Protein AF-A0A7Y5NDW4-F1 (afdb_monomer)

Mean predicted aligned error: 14.0 Å

Nearest PDB structures (foldseek):
  3k7x-assembly1_A  TM=6.468E-01  e=1.038E-03  Listeria innocua
  3osv-assembly2_C-2  TM=5.845E-01  e=1.353E-03  Pseudomonas aeruginosa
  7eha-assembly1_B  TM=4.494E-01  e=6.786E-04  Salmonella enterica subsp. enterica serovar Typhimurium str. LT2
  7eha-assembly1_C  TM=4.283E-01  e=1.505E-03  Salmonella enterica subsp. enterica serovar Typhimurium str. LT2
  1fp3-assembly1_A  TM=4.666E-01  e=2.427E-03  Sus scrofa

Sequence (437 aa):
MLLHFLRTGKTKLLDFGEVMARHQYDIDHYWGERTDDRNEHLWANGLARYEKGYHGILTRSPHAEQQPKATHTWLAGLLLHYLMSGDRQALEAATETVQGYEARFARFGLPQTYELRFQGWSLLNCLLYYNVTGERRYLDLALRLGKEDLLAMERARGSRGYWGEPDAPEQQSMVMFSYIIEPLIMLHHFSRDAEILQLLERMAKWLQTQCLLGGTMVGNTYWPLETPYDWKKGVGGPGEVIRDLFYANLYGYLYLQKRRVSDLTLARKLFRDSMFWYQCGQNARVDPASRSAISMLPRQFPGTHTKIHGWTGRAHQVYLRAEWQTQTTAINATDSSTEVHDFHLAQSYPNPFNLRYTTKPLAIPFGLARTAHVNISIYNVLGQCVAVLVDSVHAPGYYQAKWDGRENSGKIAASGTYWVRMRANEGSALRKLQVVR

Solvent-accessible surface area (backbone atoms only — not comparable to full-atom values): 23880 Å² total; per-residue (Å²): 86,49,73,55,18,78,73,65,71,46,57,71,32,39,57,55,33,52,55,53,38,50,55,48,31,57,52,41,44,66,44,42,74,42,52,50,101,82,70,43,73,50,56,44,27,35,30,36,62,70,75,80,94,65,87,84,82,96,74,90,87,91,81,85,73,62,70,49,29,59,64,67,51,78,41,69,62,29,51,51,46,21,77,74,70,67,44,59,63,30,45,49,39,48,48,39,29,52,48,17,52,53,43,41,36,73,73,71,45,73,84,83,58,66,60,36,37,40,58,13,35,48,30,34,43,25,45,54,49,23,74,73,70,63,48,58,69,33,46,54,51,29,48,43,49,49,48,74,33,55,47,43,49,22,47,76,52,68,63,57,38,56,67,23,36,88,94,39,69,58,28,34,53,44,68,39,58,43,47,34,44,62,30,49,52,51,48,29,71,76,67,65,42,65,68,54,49,52,46,53,52,33,28,52,53,34,43,59,74,76,44,56,41,72,65,43,77,56,86,87,28,27,27,57,41,18,30,39,69,63,41,43,75,93,60,85,69,78,18,37,36,34,80,65,59,34,60,20,23,53,28,10,44,47,20,72,76,68,67,43,64,68,33,40,54,49,15,51,50,46,47,48,31,38,64,30,41,55,76,48,57,61,78,43,72,38,56,77,84,60,64,48,77,92,70,92,53,68,91,79,40,76,97,43,50,72,60,56,53,53,42,64,76,62,36,40,57,51,23,53,51,38,54,51,51,53,55,55,50,46,61,73,70,60,83,83,64,97,67,88,42,54,74,45,69,50,76,48,46,62,66,66,32,45,66,80,79,49,95,62,56,39,35,33,41,34,34,23,55,51,70,33,54,34,37,33,35,33,24,42,87,84,68,48,78,38,31,79,61,42,82,48,77,42,63,56,42,79,49,70,44,61,43,82,54,52,28,78,86,70,47,71,52,69,58,44,63,31,34,41,34,40,38,39,86,92,48,75,44,79,38,82,39,40,36,42,94

Structure (mmCIF, N/CA/C/O backbone):
data_AF-A0A7Y5NDW4-F1
#
_entry.id   AF-A0A7Y5NDW4-F1
#
loop_
_atom_site.group_PDB
_atom_site.id
_atom_site.type_symbol
_atom_site.label_atom_id
_atom_site.label_alt_id
_atom_site.label_comp_id
_atom_site.label_asym_id
_atom_site.label_entity_id
_atom_site.label_seq_id
_atom_site.pdbx_PDB_ins_code
_atom_site.Cartn_x
_atom_site.Cartn_y
_atom_site.Cartn_z
_atom_site.occupancy
_atom_site.B_iso_or_equiv
_atom_site.auth_seq_id
_atom_site.auth_comp_id
_atom_site.auth_asym_id
_atom_site.auth_atom_id
_atom_site.pdbx_PDB_model_num
ATOM 1 N N . MET A 1 1 ? -12.322 3.377 -9.866 1.00 77.25 1 MET A N 1
ATOM 2 C CA . MET A 1 1 ? -13.625 2.950 -10.430 1.00 77.25 1 MET A CA 1
ATOM 3 C C . MET A 1 1 ? -13.850 1.461 -10.219 1.00 77.25 1 MET A C 1
ATOM 5 O O . MET A 1 1 ? -14.759 1.123 -9.474 1.00 77.25 1 MET A O 1
ATOM 9 N N . LEU A 1 2 ? -12.962 0.598 -10.719 1.00 82.31 2 LEU A N 1
ATOM 10 C CA . LEU A 1 2 ? -13.026 -0.862 -10.539 1.00 82.31 2 LEU A CA 1
ATOM 11 C C . LEU A 1 2 ? -13.216 -1.320 -9.076 1.00 82.31 2 LEU A C 1
ATOM 13 O O . LEU A 1 2 ? -14.129 -2.084 -8.785 1.00 82.31 2 LEU A O 1
ATOM 17 N N . LEU A 1 3 ? -12.458 -0.771 -8.116 1.00 78.94 3 LEU A N 1
ATOM 18 C CA . LEU A 1 3 ? -12.660 -1.071 -6.683 1.00 78.94 3 LEU A CA 1
ATOM 19 C C . LEU A 1 3 ? -14.070 -0.725 -6.176 1.00 78.94 3 LEU A C 1
ATOM 21 O O . LEU A 1 3 ? -14.609 -1.400 -5.306 1.00 78.94 3 LEU A O 1
ATOM 25 N N . HIS A 1 4 ? -14.676 0.339 -6.699 1.00 77.06 4 HIS A N 1
ATOM 26 C CA . HIS A 1 4 ? -16.020 0.754 -6.305 1.00 77.06 4 HIS A CA 1
ATOM 27 C C . HIS A 1 4 ? -17.081 -0.130 -6.977 1.00 77.06 4 HIS A C 1
ATOM 29 O O . HIS A 1 4 ? -18.066 -0.488 -6.332 1.00 77.06 4 HIS A O 1
ATOM 35 N N . PHE A 1 5 ? -16.846 -0.578 -8.214 1.00 82.25 5 PHE A N 1
ATOM 36 C CA . PHE A 1 5 ? -17.643 -1.644 -8.819 1.00 82.25 5 PHE A CA 1
ATOM 37 C C . PHE A 1 5 ? -17.620 -2.913 -7.954 1.00 82.25 5 PHE A C 1
ATOM 39 O O . PHE A 1 5 ? -18.686 -3.389 -7.582 1.00 82.25 5 PHE A O 1
ATOM 46 N N . LEU A 1 6 ? -16.444 -3.394 -7.529 1.00 78.56 6 LEU A N 1
ATOM 47 C CA . LEU A 1 6 ? -16.336 -4.582 -6.665 1.00 78.56 6 LEU A CA 1
ATOM 48 C C . LEU A 1 6 ? -17.124 -4.447 -5.352 1.00 78.56 6 LEU A C 1
ATOM 50 O O . LEU A 1 6 ? -17.644 -5.433 -4.841 1.00 78.56 6 LEU A O 1
ATOM 54 N N . ARG A 1 7 ? -17.233 -3.226 -4.815 1.00 76.62 7 ARG A N 1
ATOM 55 C CA . ARG A 1 7 ? -17.977 -2.942 -3.578 1.00 76.62 7 ARG A CA 1
ATOM 56 C C . ARG A 1 7 ? -19.486 -2.804 -3.777 1.00 76.62 7 ARG A C 1
ATOM 58 O O . ARG A 1 7 ? -20.230 -3.065 -2.843 1.00 76.62 7 ARG A O 1
ATOM 65 N N . THR A 1 8 ? -19.941 -2.336 -4.939 1.00 78.88 8 THR A N 1
ATOM 66 C CA . THR A 1 8 ? -21.345 -1.909 -5.130 1.00 78.88 8 THR A CA 1
ATOM 67 C C . THR A 1 8 ? -22.100 -2.655 -6.217 1.00 78.88 8 THR A C 1
ATOM 69 O O . THR A 1 8 ? -23.312 -2.500 -6.316 1.00 78.88 8 THR A O 1
ATOM 72 N N . GLY A 1 9 ? -21.410 -3.402 -7.077 1.00 79.94 9 GLY A N 1
ATOM 73 C CA . GLY A 1 9 ? -21.996 -4.047 -8.252 1.00 79.94 9 GLY A CA 1
ATOM 74 C C . GLY A 1 9 ? -22.483 -3.079 -9.339 1.00 79.94 9 GLY A C 1
ATOM 75 O O . GLY A 1 9 ? -23.080 -3.525 -10.314 1.00 79.94 9 GLY A O 1
ATOM 76 N N . LYS A 1 10 ? -22.250 -1.763 -9.213 1.00 80.44 10 LYS A N 1
ATOM 77 C CA . LYS A 1 10 ? -22.716 -0.761 -10.188 1.00 80.44 10 LYS A CA 1
ATOM 78 C C . LYS A 1 10 ? -21.946 -0.879 -11.506 1.00 80.44 10 LYS A C 1
ATOM 80 O O . LYS A 1 10 ? -20.827 -0.381 -11.607 1.00 80.44 10 LYS A O 1
ATOM 85 N N . THR A 1 11 ? -22.567 -1.481 -12.517 1.00 86.50 11 THR A N 1
ATOM 86 C CA . THR A 1 11 ? -21.951 -1.802 -13.820 1.00 86.50 11 THR A CA 1
ATOM 87 C C . THR A 1 11 ? -21.383 -0.593 -14.556 1.00 86.50 11 THR A C 1
ATOM 89 O O . THR A 1 11 ? -20.280 -0.684 -15.066 1.00 86.50 11 THR A O 1
ATOM 92 N N . LYS A 1 12 ? -22.014 0.587 -14.481 1.00 83.31 12 LYS A N 1
ATOM 93 C CA . LYS A 1 12 ? -21.444 1.818 -15.070 1.00 83.31 12 LYS A CA 1
ATOM 94 C C . LYS A 1 12 ? -20.007 2.108 -14.605 1.00 83.31 12 LYS A C 1
ATOM 96 O O . LYS A 1 12 ? -19.215 2.664 -15.354 1.00 83.31 12 LYS A O 1
ATOM 101 N N . LEU A 1 13 ? -19.654 1.756 -13.363 1.00 82.38 13 LEU A N 1
ATOM 102 C CA . LEU A 1 13 ? -18.290 1.933 -12.843 1.00 82.38 13 LEU A CA 1
ATOM 103 C C . LEU A 1 13 ? -17.298 0.908 -13.407 1.00 82.38 13 LEU A C 1
ATOM 105 O O . LEU A 1 13 ? -16.099 1.190 -13.410 1.00 82.38 13 LEU A O 1
ATOM 109 N N . LEU A 1 14 ? -17.783 -0.263 -13.827 1.00 84.50 14 LEU A N 1
ATOM 110 C CA . LEU A 1 14 ? -16.999 -1.231 -14.585 1.00 84.50 14 LEU A CA 1
ATOM 111 C C . LEU A 1 14 ? -16.728 -0.669 -15.979 1.00 84.50 14 LEU A C 1
ATOM 113 O O . LEU A 1 14 ? -15.561 -0.501 -16.308 1.00 84.50 14 LEU A O 1
ATOM 117 N N . ASP A 1 15 ? -17.769 -0.244 -16.701 1.00 84.81 15 ASP A N 1
ATOM 118 C CA . ASP A 1 15 ? -17.652 0.306 -18.060 1.00 84.81 15 ASP A CA 1
ATOM 119 C C . ASP A 1 15 ? -16.633 1.460 -18.117 1.00 84.81 15 ASP A C 1
ATOM 121 O O . ASP A 1 15 ? -15.703 1.457 -18.922 1.00 84.81 15 ASP A O 1
ATOM 125 N N . PHE A 1 16 ? -16.733 2.426 -17.192 1.00 86.44 16 PHE A N 1
ATOM 126 C CA . PHE A 1 16 ? -15.750 3.512 -17.093 1.00 86.44 16 PHE A CA 1
ATOM 127 C C . PHE A 1 16 ? -14.346 3.027 -16.714 1.00 86.44 16 PHE A C 1
ATOM 129 O O . PHE A 1 16 ? -13.352 3.589 -17.170 1.00 86.44 16 PHE A O 1
ATOM 136 N N . GLY A 1 17 ? -14.251 2.024 -15.839 1.00 86.62 17 GLY A N 1
ATOM 137 C CA . GLY A 1 17 ? -12.976 1.441 -15.435 1.00 86.62 17 GLY A CA 1
ATOM 138 C C . GLY A 1 17 ? -12.252 0.772 -16.599 1.00 86.62 17 GLY A C 1
ATOM 139 O O . GLY A 1 17 ? -11.053 0.985 -16.748 1.00 86.62 17 GLY A O 1
ATOM 140 N N . GLU A 1 18 ? -12.984 0.031 -17.430 1.00 86.75 18 GLU A N 1
ATOM 141 C CA . GLU A 1 18 ? -12.454 -0.628 -18.623 1.00 86.75 18 GLU A CA 1
ATOM 142 C C . GLU A 1 18 ? -11.978 0.398 -19.648 1.00 86.75 18 GLU A C 1
ATOM 144 O O . GLU A 1 18 ? -10.827 0.336 -20.066 1.00 86.75 18 GLU A O 1
ATOM 149 N N . VAL A 1 19 ? -12.801 1.397 -19.989 1.00 89.75 19 VAL A N 1
ATOM 150 C CA . VAL A 1 19 ? -12.413 2.455 -20.942 1.00 89.75 19 VAL A CA 1
ATOM 151 C C . VAL A 1 19 ? -11.135 3.169 -20.497 1.00 89.75 19 VAL A C 1
ATOM 153 O O . VAL A 1 19 ? -10.247 3.407 -21.311 1.00 89.75 19 VAL A O 1
ATOM 156 N N . MET A 1 20 ? -11.010 3.478 -19.204 1.00 88.56 20 MET A N 1
ATOM 157 C CA . MET A 1 20 ? -9.816 4.142 -18.674 1.00 88.56 20 MET A CA 1
ATOM 158 C C . MET A 1 20 ? -8.587 3.230 -18.661 1.00 88.56 20 MET A C 1
ATOM 160 O O . MET A 1 20 ? -7.485 3.717 -18.893 1.00 88.56 20 MET A O 1
ATOM 164 N N . ALA A 1 21 ? -8.757 1.926 -18.418 1.00 87.69 21 ALA A N 1
ATOM 165 C CA . ALA A 1 21 ? -7.662 0.966 -18.520 1.00 87.69 21 ALA A CA 1
ATOM 166 C C . ALA A 1 21 ? -7.164 0.846 -19.967 1.00 87.69 21 ALA A C 1
ATOM 168 O O . ALA A 1 21 ? -5.956 0.905 -20.179 1.00 87.69 21 ALA A O 1
ATOM 169 N N . ARG A 1 22 ? -8.083 0.774 -20.944 1.00 86.44 22 ARG A N 1
ATOM 170 C CA . ARG A 1 22 ? -7.739 0.752 -22.375 1.00 86.44 22 ARG A CA 1
ATOM 171 C C . ARG A 1 22 ? -6.998 1.992 -22.815 1.00 86.44 22 ARG A C 1
ATOM 173 O O . ARG A 1 22 ? -5.906 1.901 -23.356 1.00 86.44 22 ARG A O 1
ATOM 180 N N . HIS A 1 23 ? -7.545 3.151 -22.467 1.00 86.88 23 HIS A N 1
ATOM 181 C CA . HIS A 1 23 ? -6.883 4.414 -22.744 1.00 86.88 23 HIS A CA 1
ATOM 182 C C . HIS A 1 23 ? -5.469 4.464 -22.152 1.00 86.88 23 HIS A C 1
ATOM 184 O O . HIS A 1 23 ? -4.552 4.937 -22.813 1.00 86.88 23 HIS A O 1
ATOM 190 N N . GLN A 1 24 ? -5.281 3.967 -20.925 1.00 82.69 24 GLN A N 1
ATOM 191 C CA . GLN A 1 24 ? -3.964 3.948 -20.302 1.00 82.69 24 GLN A CA 1
ATOM 192 C C . GLN A 1 24 ? -2.981 3.051 -21.067 1.00 82.69 24 GLN A C 1
ATOM 194 O O . GLN A 1 24 ? -1.912 3.539 -21.418 1.00 82.69 24 GLN A O 1
ATOM 199 N N . TYR A 1 25 ? -3.320 1.787 -21.351 1.00 81.12 25 TYR A N 1
ATOM 200 C CA . TYR A 1 25 ? -2.373 0.908 -22.044 1.00 81.12 25 TYR A CA 1
ATOM 201 C C . TYR A 1 25 ? -2.154 1.305 -23.514 1.00 81.12 25 TYR A C 1
ATOM 203 O O . TYR A 1 25 ? -1.059 1.104 -24.019 1.00 81.12 25 TYR A O 1
ATOM 211 N N . ASP A 1 26 ? -3.132 1.913 -24.198 1.00 81.94 26 ASP A N 1
ATOM 212 C CA . ASP A 1 26 ? -2.945 2.434 -25.564 1.00 81.94 26 ASP A CA 1
ATOM 213 C C . ASP A 1 26 ? -1.913 3.572 -25.582 1.00 81.94 26 ASP A C 1
ATOM 215 O O . ASP A 1 26 ? -1.061 3.650 -26.469 1.00 81.94 26 ASP A O 1
ATOM 219 N N . ILE A 1 27 ? -1.971 4.452 -24.577 1.00 76.19 27 ILE A N 1
ATOM 220 C CA . ILE A 1 27 ? -0.980 5.512 -24.395 1.00 76.19 27 ILE A CA 1
ATOM 221 C C . ILE A 1 27 ? 0.372 4.910 -24.010 1.00 76.19 27 ILE A C 1
ATOM 223 O O . ILE A 1 27 ? 1.376 5.277 -24.615 1.00 76.19 27 ILE A O 1
ATOM 227 N N . ASP A 1 28 ? 0.407 3.998 -23.037 1.00 70.38 28 ASP A N 1
ATOM 228 C CA . ASP A 1 28 ? 1.651 3.390 -22.562 1.00 70.38 28 ASP A CA 1
ATOM 229 C C . ASP A 1 28 ? 2.363 2.627 -23.697 1.00 70.38 28 ASP A C 1
ATOM 231 O O . ASP A 1 28 ? 3.536 2.905 -23.919 1.00 70.38 28 ASP A O 1
ATOM 235 N N . HIS A 1 29 ? 1.669 1.808 -24.503 1.00 70.88 29 HIS A N 1
ATOM 236 C CA . HIS A 1 29 ? 2.256 1.134 -25.677 1.00 70.88 29 HIS A CA 1
ATOM 237 C C . HIS A 1 29 ? 2.766 2.124 -26.738 1.00 70.88 29 HIS A C 1
ATOM 239 O O . HIS A 1 29 ? 3.856 1.950 -27.278 1.00 70.88 29 HIS A O 1
ATOM 245 N N . TYR A 1 30 ? 2.035 3.215 -27.006 1.00 70.50 30 TYR A N 1
ATOM 246 C CA . TYR A 1 30 ? 2.497 4.248 -27.944 1.00 70.50 30 TYR A CA 1
ATOM 247 C C . TYR A 1 30 ? 3.828 4.895 -27.515 1.00 70.50 30 TYR A C 1
ATOM 249 O O . TYR A 1 30 ? 4.645 5.291 -28.353 1.00 70.50 30 TYR A O 1
ATOM 257 N N . TRP A 1 31 ? 4.063 5.036 -26.209 1.00 66.69 31 TRP A N 1
ATOM 258 C CA . TRP A 1 31 ? 5.368 5.463 -25.692 1.00 66.69 31 TRP A CA 1
ATOM 259 C C . TRP A 1 31 ? 6.364 4.298 -25.601 1.00 66.69 31 TRP A C 1
ATOM 261 O O . TRP A 1 31 ? 7.559 4.524 -25.801 1.00 66.69 31 TRP A O 1
ATOM 271 N N . GLY A 1 32 ? 5.855 3.087 -25.363 1.00 64.25 32 GLY A N 1
ATOM 272 C CA . GLY A 1 32 ? 6.514 1.784 -25.330 1.00 64.25 32 GLY A CA 1
ATOM 273 C C . GLY A 1 32 ? 7.371 1.502 -26.559 1.00 64.25 32 GLY A C 1
ATOM 274 O O . GLY A 1 32 ? 8.531 1.134 -26.436 1.00 64.25 32 GLY A O 1
ATOM 275 N N . GLU A 1 33 ? 6.842 1.771 -27.749 1.00 70.06 33 GLU A N 1
ATOM 276 C CA . GLU A 1 33 ? 7.446 1.369 -29.029 1.00 70.06 33 GLU A CA 1
ATOM 277 C C . GLU A 1 33 ? 8.517 2.335 -29.579 1.00 70.06 33 GLU A C 1
ATOM 279 O O . GLU A 1 33 ? 9.018 2.156 -30.690 1.00 70.06 33 GLU A O 1
ATOM 284 N N . ARG A 1 34 ? 8.889 3.392 -28.844 1.00 68.62 34 ARG A N 1
ATOM 285 C CA . ARG A 1 34 ? 9.791 4.429 -29.376 1.00 68.62 34 ARG A CA 1
ATOM 286 C C . ARG A 1 34 ? 11.254 4.007 -29.403 1.00 68.62 34 ARG A C 1
ATOM 288 O O . ARG A 1 34 ? 11.825 3.594 -28.396 1.00 68.62 34 ARG A O 1
ATOM 295 N N . THR A 1 35 ? 11.909 4.256 -30.522 1.00 67.75 35 THR A N 1
ATOM 296 C CA . THR A 1 35 ? 13.360 4.124 -30.647 1.00 67.75 35 THR A CA 1
ATOM 297 C C . THR A 1 35 ? 14.032 5.491 -30.729 1.00 67.75 35 THR A C 1
ATOM 299 O O . THR A 1 35 ? 13.390 6.482 -31.083 1.00 67.75 35 THR A O 1
ATOM 302 N N . ASP A 1 36 ? 15.317 5.566 -30.384 1.00 67.00 36 ASP A N 1
ATOM 303 C CA . ASP A 1 36 ? 16.141 6.736 -30.700 1.00 67.00 36 ASP A CA 1
ATOM 304 C C . ASP A 1 36 ? 16.546 6.774 -32.188 1.00 67.00 36 ASP A C 1
ATOM 306 O O . ASP A 1 36 ? 16.188 5.895 -32.978 1.00 67.00 36 ASP A O 1
ATOM 310 N N . ASP A 1 37 ? 17.329 7.787 -32.573 1.00 72.50 37 ASP A N 1
ATOM 311 C CA . ASP A 1 37 ? 17.840 7.970 -33.941 1.00 72.50 37 ASP A CA 1
ATOM 312 C C . ASP A 1 37 ? 18.755 6.821 -34.418 1.00 72.50 37 ASP A C 1
ATOM 314 O O . ASP A 1 37 ? 19.101 6.748 -35.598 1.00 72.50 37 ASP A O 1
ATOM 318 N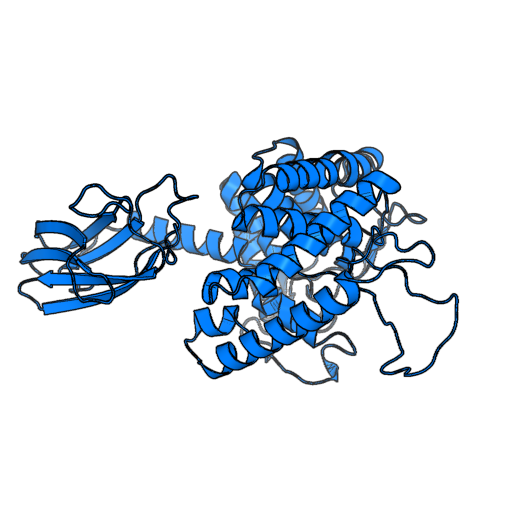 N . ARG A 1 38 ? 19.166 5.918 -33.515 1.00 70.44 38 ARG A N 1
ATOM 319 C CA . ARG A 1 38 ? 19.952 4.709 -33.810 1.00 70.44 38 ARG A CA 1
ATOM 320 C C . ARG A 1 38 ? 19.082 3.455 -33.885 1.00 70.44 38 ARG A C 1
ATOM 322 O O . ARG A 1 38 ? 19.617 2.356 -34.010 1.00 70.44 38 ARG A O 1
ATOM 329 N N . ASN A 1 39 ? 17.758 3.617 -33.849 1.00 71.50 39 ASN A N 1
ATOM 330 C CA . ASN A 1 39 ? 16.779 2.537 -33.794 1.00 71.50 39 ASN A CA 1
ATOM 331 C C . ASN A 1 39 ? 16.920 1.657 -32.531 1.00 71.50 39 ASN A C 1
ATOM 333 O O . ASN A 1 39 ? 16.487 0.504 -32.522 1.00 71.50 39 ASN A O 1
ATOM 337 N N . GLU A 1 40 ? 17.521 2.186 -31.459 1.00 65.25 40 GLU A N 1
ATOM 338 C CA . GLU A 1 40 ? 17.621 1.499 -30.174 1.00 65.25 40 GLU A CA 1
ATOM 339 C C . GLU A 1 40 ? 16.403 1.824 -29.310 1.00 65.25 40 GLU A C 1
ATOM 341 O O . GLU A 1 40 ? 15.966 2.973 -29.206 1.00 65.25 40 GLU A O 1
ATOM 346 N N . HIS A 1 41 ? 15.848 0.802 -28.660 1.00 67.69 41 HIS A N 1
ATOM 347 C CA . HIS A 1 41 ? 14.737 0.979 -27.734 1.00 67.69 41 HIS A CA 1
ATOM 348 C C . HIS A 1 41 ? 15.177 1.841 -26.548 1.00 67.69 41 HIS A C 1
ATOM 350 O O . HIS A 1 41 ? 16.165 1.534 -25.870 1.00 67.69 41 HIS A O 1
ATOM 356 N N . LEU A 1 42 ? 14.437 2.907 -26.245 1.00 69.88 42 LEU A N 1
ATOM 357 C CA . LEU A 1 42 ? 14.795 3.745 -25.106 1.00 69.88 42 LEU A CA 1
ATOM 358 C C . LEU A 1 42 ? 14.569 2.950 -23.812 1.00 69.88 42 LEU A C 1
ATOM 360 O O . LEU A 1 42 ? 13.510 2.361 -23.591 1.00 69.88 42 LEU A O 1
ATOM 364 N N . TRP A 1 43 ? 15.537 3.010 -22.894 1.00 69.19 43 TRP A N 1
ATOM 365 C CA . TRP A 1 43 ? 15.472 2.379 -21.560 1.00 69.19 43 TRP A CA 1
ATOM 366 C C . TRP A 1 43 ? 14.265 2.821 -20.712 1.00 69.19 43 TRP A C 1
ATOM 368 O O . TRP A 1 43 ? 14.026 2.300 -19.627 1.00 69.19 43 TRP A O 1
ATOM 378 N N . ALA A 1 44 ? 13.550 3.839 -21.174 1.00 68.69 44 ALA A N 1
ATOM 379 C CA . ALA A 1 44 ? 12.633 4.653 -20.410 1.00 68.69 44 ALA A CA 1
ATOM 380 C C . ALA A 1 44 ? 11.179 4.544 -20.922 1.00 68.69 44 ALA A C 1
ATOM 382 O O . ALA A 1 44 ? 10.287 5.171 -20.360 1.00 68.69 44 ALA A O 1
ATOM 383 N N . ASN A 1 45 ? 10.943 3.756 -21.975 1.00 71.81 45 ASN A N 1
ATOM 384 C CA . ASN A 1 45 ? 9.675 3.689 -22.705 1.00 71.81 45 ASN A CA 1
ATOM 385 C C . ASN A 1 45 ? 8.463 3.278 -21.860 1.00 71.81 45 ASN A C 1
ATOM 387 O O . ASN A 1 45 ? 7.419 3.906 -21.972 1.00 71.81 45 ASN A O 1
ATOM 391 N N . GLY A 1 46 ? 8.619 2.319 -20.944 1.00 72.75 46 GLY A N 1
ATOM 392 C CA . GLY A 1 46 ? 7.531 1.903 -20.050 1.00 72.75 46 GLY A CA 1
ATOM 393 C C . GLY A 1 46 ? 7.233 2.875 -18.899 1.00 72.75 46 GLY A C 1
ATOM 394 O O . GLY A 1 46 ? 6.382 2.599 -18.053 1.00 72.75 46 GLY A O 1
ATOM 395 N N . LEU A 1 47 ? 7.957 3.992 -18.789 1.00 78.25 47 LEU A N 1
ATOM 396 C CA . LEU A 1 47 ? 7.780 4.961 -17.711 1.00 78.25 47 LEU A CA 1
ATOM 397 C C . LEU A 1 47 ? 6.966 6.169 -18.192 1.00 78.25 47 LEU A C 1
ATOM 399 O O . LEU A 1 47 ? 7.210 6.729 -19.259 1.00 78.25 47 LEU A O 1
ATOM 403 N N . ALA A 1 48 ? 6.039 6.633 -17.352 1.00 72.56 48 ALA A N 1
ATOM 404 C CA . ALA A 1 48 ? 5.158 7.743 -17.691 1.00 72.56 48 ALA A CA 1
ATOM 405 C C . ALA A 1 48 ? 5.945 9.038 -17.943 1.00 72.56 48 ALA A C 1
ATOM 407 O O . ALA A 1 48 ? 6.784 9.439 -17.131 1.00 72.56 48 ALA A O 1
ATOM 408 N N . ARG A 1 49 ? 5.636 9.758 -19.024 1.00 65.88 49 ARG A N 1
ATOM 409 C CA . ARG A 1 49 ? 6.132 11.127 -19.237 1.00 65.88 49 ARG A CA 1
ATOM 410 C C . ARG A 1 49 ? 5.200 12.110 -18.529 1.00 65.88 49 ARG A C 1
ATOM 412 O O . ARG A 1 49 ? 3.987 12.072 -18.701 1.00 65.88 49 ARG A O 1
ATOM 419 N N . TYR A 1 50 ? 5.761 12.944 -17.654 1.00 55.19 50 TYR A N 1
ATOM 420 C CA . TYR A 1 50 ? 4.973 13.885 -16.856 1.00 55.19 50 TYR A CA 1
ATOM 421 C C . TYR A 1 50 ? 4.848 15.232 -17.556 1.00 55.19 50 TYR A C 1
ATOM 423 O O . TYR A 1 50 ? 5.777 16.038 -17.493 1.00 55.19 50 TYR A O 1
ATOM 431 N N . GLU A 1 51 ? 3.670 15.515 -18.100 1.00 46.03 51 GLU A N 1
ATOM 432 C CA . GLU A 1 51 ? 3.340 16.832 -18.632 1.00 46.03 51 GLU A CA 1
ATOM 433 C C . GLU A 1 51 ? 2.861 17.746 -17.488 1.00 46.03 51 GLU A C 1
ATOM 435 O O . GLU A 1 51 ? 1.757 17.599 -16.958 1.00 46.03 51 GLU A O 1
ATOM 440 N N . LYS A 1 52 ? 3.703 18.693 -17.050 1.00 40.16 52 LYS A N 1
ATOM 441 C CA . LYS A 1 52 ? 3.252 19.810 -16.204 1.00 40.16 52 LYS A CA 1
ATOM 442 C C . LYS A 1 52 ? 3.001 21.022 -17.087 1.00 40.16 52 LYS A C 1
ATOM 444 O O . LYS A 1 52 ? 3.950 21.594 -17.611 1.00 40.16 52 LYS A O 1
ATOM 449 N N . GLY A 1 53 ? 1.746 21.454 -17.173 1.00 39.81 53 GLY A N 1
ATOM 450 C CA . GLY A 1 53 ? 1.400 22.793 -17.657 1.00 39.81 53 GLY A CA 1
ATOM 451 C C . GLY A 1 53 ? 1.241 22.969 -19.168 1.00 39.81 53 GLY A C 1
ATOM 452 O O . GLY A 1 53 ? 1.026 24.097 -19.589 1.00 39.81 53 GLY A O 1
ATOM 453 N N . TYR A 1 54 ? 1.277 21.903 -19.965 1.00 38.66 54 TYR A N 1
ATOM 454 C CA . TYR A 1 54 ? 0.860 21.946 -21.366 1.00 38.66 54 TYR A CA 1
ATOM 455 C C . TYR A 1 54 ? -0.098 20.788 -21.608 1.00 38.66 54 TYR A C 1
ATOM 457 O O . TYR A 1 54 ? 0.209 19.651 -21.288 1.00 38.66 54 TYR A O 1
ATOM 465 N N . HIS A 1 55 ? -1.298 21.102 -22.078 1.00 38.00 55 HIS A N 1
ATOM 466 C CA . HIS A 1 55 ? -2.243 20.127 -22.594 1.00 38.00 55 HIS A CA 1
ATOM 467 C C . HIS A 1 55 ? -2.329 20.403 -24.091 1.00 38.00 55 HIS A C 1
ATOM 469 O O . HIS A 1 55 ? -2.967 21.370 -24.497 1.00 38.00 55 HIS A O 1
ATOM 475 N N . GLY A 1 56 ? -1.639 19.593 -24.893 1.00 36.16 56 GLY A N 1
ATOM 476 C CA . GLY A 1 56 ? -1.697 19.664 -26.352 1.00 36.16 56 GLY A CA 1
ATOM 477 C C . GLY A 1 56 ? -0.658 20.591 -26.982 1.00 36.16 56 GLY A C 1
ATOM 478 O O . GLY A 1 56 ? -0.919 21.764 -27.228 1.00 36.16 56 GLY A O 1
ATOM 479 N N . ILE A 1 57 ? 0.493 20.031 -27.358 1.00 36.03 57 ILE A N 1
ATOM 480 C CA . ILE A 1 57 ? 1.303 20.581 -28.449 1.00 36.03 57 ILE A CA 1
ATOM 481 C C . ILE A 1 57 ? 1.465 19.500 -29.517 1.00 36.03 57 ILE A C 1
ATOM 483 O O . ILE A 1 57 ? 2.140 18.492 -29.333 1.00 36.03 57 ILE A O 1
ATOM 487 N N . LEU A 1 58 ? 0.821 19.757 -30.654 1.00 41.03 58 LEU A N 1
ATOM 488 C CA . LEU A 1 58 ? 0.876 19.000 -31.902 1.00 41.03 58 LEU A CA 1
ATOM 489 C C . LEU A 1 58 ? 2.036 19.466 -32.811 1.00 41.03 58 LEU A C 1
ATOM 491 O O . LEU A 1 58 ? 1.903 19.399 -34.029 1.00 41.03 58 LEU A O 1
ATOM 495 N N . THR A 1 59 ? 3.172 19.953 -32.283 1.00 36.78 59 THR A N 1
ATOM 496 C CA . THR A 1 59 ? 4.299 20.394 -33.138 1.00 36.78 59 THR A CA 1
ATOM 497 C C . THR A 1 59 ? 5.714 20.176 -32.574 1.00 36.78 59 THR A C 1
ATOM 499 O O . THR A 1 59 ? 6.112 20.743 -31.563 1.00 36.78 59 THR A O 1
ATOM 502 N N . ARG A 1 60 ? 6.437 19.364 -33.356 1.00 48.88 60 ARG A N 1
ATOM 503 C CA . ARG A 1 60 ? 7.868 19.136 -33.662 1.00 48.88 60 ARG A CA 1
ATOM 504 C C . ARG A 1 60 ? 8.958 20.107 -33.126 1.00 48.88 60 ARG A C 1
ATOM 506 O O . ARG A 1 60 ? 9.013 21.248 -33.574 1.00 48.88 60 ARG A O 1
ATOM 513 N N . SER A 1 61 ? 9.932 19.529 -32.383 1.00 36.59 61 SER A N 1
ATOM 514 C CA . SER A 1 61 ? 11.405 19.811 -32.350 1.00 36.59 61 SER A CA 1
ATOM 515 C C . SER A 1 61 ? 12.011 20.395 -31.041 1.00 36.59 61 SER A C 1
ATOM 517 O O . SER A 1 61 ? 11.395 21.272 -30.440 1.00 36.59 61 SER A O 1
ATOM 519 N N . PRO A 1 62 ? 13.269 20.070 -30.631 1.00 45.03 62 PRO A N 1
ATOM 520 C CA . PRO A 1 62 ? 13.951 18.763 -30.666 1.00 45.03 62 PRO A CA 1
ATOM 521 C C . PRO A 1 62 ? 14.649 18.324 -29.342 1.00 45.03 62 PRO A C 1
ATOM 523 O O . PRO A 1 62 ? 15.254 17.261 -29.332 1.00 45.03 62 PRO A O 1
ATOM 526 N N . HIS A 1 63 ? 14.603 19.070 -28.219 1.00 40.84 63 HIS A N 1
ATOM 527 C CA . HIS A 1 63 ? 15.394 18.713 -27.006 1.00 40.84 63 HIS A CA 1
ATOM 528 C C . HIS A 1 63 ? 14.732 18.931 -25.627 1.00 40.84 63 HIS A C 1
ATOM 530 O O . HIS A 1 63 ? 15.358 18.672 -24.601 1.00 40.84 63 HIS A O 1
ATOM 536 N N . ALA A 1 64 ? 13.469 19.356 -25.551 1.00 41.09 64 ALA A N 1
ATOM 537 C CA . ALA A 1 64 ? 12.740 19.519 -24.279 1.00 41.09 64 ALA A CA 1
ATOM 538 C C . ALA A 1 64 ? 11.865 18.299 -23.934 1.00 41.09 64 ALA A C 1
ATOM 540 O O . ALA A 1 64 ? 10.848 18.405 -23.244 1.00 41.09 64 ALA A O 1
ATOM 541 N N . GLU A 1 65 ? 12.251 17.133 -24.451 1.00 44.62 65 GLU A N 1
ATOM 542 C CA . GLU A 1 65 ? 11.612 15.858 -24.176 1.00 44.62 65 GLU A CA 1
ATOM 543 C C . GLU A 1 65 ? 11.682 15.563 -22.677 1.00 44.62 65 GLU A C 1
ATOM 545 O O . GLU A 1 65 ? 12.743 15.285 -22.117 1.00 44.62 65 GLU A O 1
ATOM 550 N N . GLN A 1 66 ? 10.537 15.655 -22.005 1.00 52.09 66 GLN A N 1
ATOM 551 C CA . GLN A 1 66 ? 10.392 15.304 -20.600 1.00 52.09 66 GLN A CA 1
ATOM 552 C C . GLN A 1 66 ? 10.848 13.856 -20.421 1.00 52.09 66 GLN A C 1
ATOM 554 O O . GLN A 1 66 ? 10.125 12.926 -20.790 1.00 52.09 66 GLN A O 1
ATOM 559 N N . GLN A 1 67 ? 12.058 13.666 -19.884 1.00 55.69 67 GLN A N 1
ATOM 560 C CA . GLN A 1 67 ? 12.530 12.344 -19.496 1.00 55.69 67 GLN A CA 1
ATOM 561 C C . GLN A 1 67 ? 11.443 11.692 -18.643 1.00 55.69 67 GLN A C 1
ATOM 563 O O . GLN A 1 67 ? 10.881 12.356 -17.758 1.00 55.69 67 GLN A O 1
ATOM 568 N N . PRO A 1 68 ? 11.107 10.428 -18.907 1.00 64.25 68 PRO A N 1
ATOM 569 C CA . PRO A 1 68 ? 10.005 9.806 -18.217 1.00 64.25 68 PRO A CA 1
ATOM 570 C C . PRO A 1 68 ? 10.296 9.694 -16.721 1.00 64.25 68 PRO A C 1
ATOM 572 O O . PRO A 1 68 ? 11.434 9.569 -16.256 1.00 64.25 68 PRO A O 1
ATOM 575 N N . LYS A 1 69 ? 9.227 9.827 -15.947 1.00 70.38 69 LYS A N 1
ATOM 576 C CA . LYS A 1 69 ? 9.240 10.039 -14.509 1.00 70.38 69 LYS A CA 1
ATOM 577 C C . LYS A 1 69 ? 8.714 8.785 -13.834 1.00 70.38 69 LYS A C 1
ATOM 579 O O . LYS A 1 69 ? 7.513 8.601 -13.673 1.00 70.38 69 LYS A O 1
ATOM 584 N N . ALA A 1 70 ? 9.645 7.997 -13.314 1.00 73.44 70 ALA A N 1
ATOM 585 C CA . ALA A 1 70 ? 9.388 6.904 -12.377 1.00 73.44 70 ALA A CA 1
ATOM 586 C C . ALA A 1 70 ? 8.386 7.256 -11.255 1.00 73.44 70 ALA A C 1
ATOM 588 O O . ALA A 1 70 ? 7.593 6.412 -10.844 1.00 73.44 70 ALA A O 1
ATOM 589 N N . THR A 1 71 ? 8.405 8.514 -10.797 1.00 72.06 71 THR A N 1
ATOM 590 C CA . THR A 1 71 ? 7.541 9.091 -9.753 1.00 72.06 71 THR A CA 1
ATOM 591 C C . THR A 1 71 ? 6.082 9.292 -10.164 1.00 72.06 71 THR A C 1
ATOM 593 O O . THR A 1 71 ? 5.319 9.803 -9.350 1.00 72.06 71 THR A O 1
ATOM 596 N N . HIS A 1 72 ? 5.702 9.000 -11.416 1.00 73.50 72 HIS A N 1
ATOM 597 C CA . HIS A 1 72 ? 4.369 9.288 -11.959 1.00 73.50 72 HIS A CA 1
ATOM 598 C C . HIS A 1 72 ? 3.677 8.091 -12.632 1.00 73.50 72 HIS A C 1
ATOM 600 O O . HIS A 1 72 ? 2.580 8.260 -13.161 1.00 73.50 72 HIS A O 1
ATOM 606 N N . THR A 1 73 ? 4.258 6.891 -12.567 1.00 77.62 73 THR A N 1
ATOM 607 C CA . THR A 1 73 ? 3.666 5.679 -13.156 1.00 77.62 73 THR A CA 1
ATOM 608 C C . THR A 1 73 ? 2.783 4.930 -12.153 1.00 77.62 73 THR A C 1
ATOM 610 O O . THR A 1 73 ? 3.140 4.810 -10.979 1.00 77.62 73 THR A O 1
ATOM 613 N N . TRP A 1 74 ? 1.639 4.401 -12.603 1.00 79.69 74 TRP A N 1
ATOM 614 C CA . TRP A 1 74 ? 0.654 3.716 -11.757 1.00 79.69 74 TRP A CA 1
ATOM 615 C C . TRP A 1 74 ? 0.160 2.413 -12.378 1.00 79.69 74 TRP A C 1
ATOM 617 O O . TRP A 1 74 ? -0.555 2.435 -13.376 1.00 79.69 74 TRP A O 1
ATOM 627 N N . LEU A 1 75 ? 0.439 1.287 -11.716 1.00 86.81 75 LEU A N 1
ATOM 628 C CA . LEU A 1 75 ? 0.056 -0.033 -12.235 1.00 86.81 75 LEU A CA 1
ATOM 629 C C . LEU A 1 75 ? -1.214 -0.624 -11.635 1.00 86.81 75 LEU A C 1
ATOM 631 O O . LEU A 1 75 ? -1.825 -1.507 -12.228 1.00 86.81 75 LEU A O 1
ATOM 635 N N . ALA A 1 76 ? -1.647 -0.153 -10.465 1.00 86.50 76 ALA A N 1
ATOM 636 C CA . ALA A 1 76 ? -2.749 -0.791 -9.742 1.00 86.50 76 ALA A CA 1
ATOM 637 C C . ALA A 1 76 ? -4.060 -0.850 -10.545 1.00 86.50 76 ALA A C 1
ATOM 639 O O . ALA A 1 76 ? -4.820 -1.800 -10.385 1.00 86.50 76 ALA A O 1
ATOM 640 N N . GLY A 1 77 ? -4.327 0.158 -11.383 1.00 85.31 77 GLY A N 1
ATOM 641 C CA . GLY A 1 77 ? -5.500 0.189 -12.258 1.00 85.31 77 GLY A CA 1
ATOM 642 C C . GLY A 1 77 ? -5.441 -0.884 -13.344 1.00 85.31 77 GLY A C 1
ATOM 643 O O . GLY A 1 77 ? -6.353 -1.704 -13.415 1.00 85.31 77 GLY A O 1
ATOM 644 N N . LEU A 1 78 ? -4.348 -0.912 -14.116 1.00 88.56 78 LEU A N 1
ATOM 645 C CA . LEU A 1 78 ? -4.092 -1.901 -15.171 1.00 88.56 78 LEU A CA 1
ATOM 646 C C . LEU A 1 78 ? -4.104 -3.333 -14.630 1.00 88.56 78 LEU A C 1
ATOM 648 O O . LEU A 1 78 ? -4.799 -4.197 -15.155 1.00 88.56 78 LEU A O 1
ATOM 652 N N . LEU A 1 79 ? -3.406 -3.569 -13.519 1.00 90.00 79 LEU A N 1
ATOM 653 C CA . LEU A 1 79 ? -3.339 -4.884 -12.885 1.00 90.00 79 LEU A CA 1
ATOM 654 C C . LEU A 1 79 ? -4.702 -5.340 -12.352 1.00 90.00 79 LEU A C 1
ATOM 656 O O . LEU A 1 79 ? -5.055 -6.509 -12.483 1.00 90.00 79 LEU A O 1
ATOM 660 N N . LEU A 1 80 ? -5.492 -4.433 -11.767 1.00 88.44 80 LEU A N 1
ATOM 661 C CA . LEU A 1 80 ? -6.845 -4.762 -11.319 1.00 88.44 80 LEU A CA 1
ATOM 662 C C . LEU A 1 80 ? -7.780 -5.046 -12.500 1.00 88.44 80 LEU A C 1
ATOM 664 O O . LEU A 1 80 ? -8.596 -5.958 -12.403 1.00 88.44 80 LEU A O 1
ATOM 668 N N . HIS A 1 81 ? -7.652 -4.299 -13.599 1.00 88.12 81 HIS A N 1
ATOM 669 C CA . HIS A 1 81 ? -8.380 -4.575 -14.838 1.00 88.12 81 HIS A CA 1
ATOM 670 C C . HIS A 1 81 ? -8.036 -5.967 -15.364 1.00 88.12 81 HIS A C 1
ATOM 672 O O . HIS A 1 81 ? -8.942 -6.783 -15.494 1.00 88.12 81 HIS A O 1
ATOM 678 N N . TYR A 1 82 ? -6.749 -6.287 -15.527 1.00 90.69 82 TYR A N 1
ATOM 679 C CA . TYR A 1 82 ? -6.291 -7.619 -15.937 1.00 90.69 82 TYR A CA 1
ATOM 680 C C . TYR A 1 82 ? -6.863 -8.736 -15.051 1.00 90.69 82 TYR A C 1
ATOM 682 O O . TYR A 1 82 ? -7.414 -9.710 -15.559 1.00 90.69 82 TYR A O 1
ATOM 690 N N . LEU A 1 83 ? -6.804 -8.586 -13.723 1.00 85.69 83 LEU A N 1
ATOM 691 C CA . LEU A 1 83 ? -7.349 -9.581 -12.790 1.00 85.69 83 LEU A CA 1
ATOM 692 C C . LEU A 1 83 ? -8.867 -9.779 -12.925 1.00 85.69 83 LEU A C 1
ATOM 694 O O . LEU A 1 83 ? -9.375 -10.845 -12.580 1.00 85.69 83 LEU A O 1
ATOM 698 N N . MET A 1 84 ? -9.597 -8.754 -13.364 1.00 84.69 84 MET A N 1
ATOM 699 C CA . MET A 1 84 ? -11.051 -8.799 -13.506 1.00 84.69 84 MET A CA 1
ATOM 700 C C . MET A 1 84 ? -11.505 -9.289 -14.884 1.00 84.69 84 MET A C 1
ATOM 702 O O . MET A 1 84 ? -12.518 -9.982 -14.960 1.00 84.69 84 MET A O 1
ATOM 706 N N . SER A 1 85 ? -10.791 -8.919 -15.948 1.00 84.75 85 SER A N 1
ATOM 707 C CA . SER A 1 85 ? -11.200 -9.132 -17.342 1.00 84.75 85 SER A CA 1
ATOM 708 C C . SER A 1 85 ? -10.397 -10.214 -18.070 1.00 84.75 85 SER A C 1
ATOM 710 O O . SER A 1 85 ? -10.878 -10.765 -19.056 1.00 84.75 85 SER A O 1
ATOM 712 N N . GLY A 1 86 ? -9.187 -10.534 -17.602 1.00 83.88 86 GLY A N 1
ATOM 713 C CA . GLY A 1 86 ? -8.226 -11.371 -18.325 1.00 83.88 86 GLY A CA 1
ATOM 714 C C . GLY A 1 86 ? -7.524 -10.659 -19.489 1.00 83.88 86 GLY A C 1
ATOM 715 O O . GLY A 1 86 ? -6.847 -11.321 -20.276 1.00 83.88 86 GLY A O 1
ATOM 716 N N . ASP A 1 87 ? -7.674 -9.337 -19.609 1.00 86.94 87 ASP A N 1
ATOM 717 C CA . ASP A 1 87 ? -7.100 -8.521 -20.682 1.00 86.94 87 ASP A CA 1
ATOM 718 C C . ASP A 1 87 ? -5.565 -8.484 -20.623 1.00 86.94 87 ASP A C 1
ATOM 720 O O . ASP A 1 87 ? -4.965 -7.806 -19.783 1.00 86.94 87 ASP A O 1
ATOM 724 N N . ARG A 1 88 ? -4.925 -9.236 -21.525 1.00 89.19 88 ARG A N 1
ATOM 725 C CA . ARG A 1 88 ? -3.466 -9.380 -21.566 1.00 89.19 88 ARG A CA 1
ATOM 726 C C . ARG A 1 88 ? -2.741 -8.097 -21.953 1.00 89.19 88 ARG A C 1
ATOM 728 O O . ARG A 1 88 ? -1.639 -7.906 -21.456 1.00 89.19 88 ARG A O 1
ATOM 735 N N . GLN A 1 89 ? -3.365 -7.199 -22.713 1.00 89.50 89 GLN A N 1
ATOM 736 C CA . GLN A 1 89 ? -2.735 -5.931 -23.097 1.00 89.50 89 GLN A CA 1
ATOM 737 C C . GLN A 1 89 ? -2.475 -5.050 -21.871 1.00 89.50 89 GLN A C 1
ATOM 739 O O . GLN A 1 89 ? -1.446 -4.391 -21.763 1.00 89.50 89 GLN A O 1
ATOM 744 N N . ALA A 1 90 ? -3.369 -5.097 -20.881 1.00 89.00 90 ALA A N 1
ATOM 745 C CA . ALA A 1 90 ? -3.161 -4.383 -19.626 1.00 89.00 90 ALA A CA 1
ATOM 746 C C . ALA A 1 90 ? -2.018 -4.975 -18.784 1.00 89.00 90 ALA A C 1
ATOM 748 O O . ALA A 1 90 ? -1.341 -4.241 -18.061 1.00 89.00 90 ALA A O 1
ATOM 749 N N . LEU A 1 91 ? -1.795 -6.293 -18.863 1.00 89.94 91 LEU A N 1
ATOM 750 C CA . LEU A 1 91 ? -0.640 -6.928 -18.230 1.00 89.94 91 LEU A CA 1
ATOM 751 C C . LEU A 1 91 ? 0.658 -6.603 -18.981 1.00 89.94 91 LEU A C 1
ATOM 753 O O . LEU A 1 91 ? 1.668 -6.344 -18.331 1.00 89.94 91 LEU A O 1
ATOM 757 N N . GLU A 1 92 ? 0.634 -6.598 -20.312 1.00 89.62 92 GLU A N 1
ATOM 758 C CA . GLU A 1 92 ? 1.769 -6.232 -21.169 1.00 89.62 92 GLU A CA 1
ATOM 759 C C . GLU A 1 92 ? 2.240 -4.802 -20.866 1.00 89.62 92 GLU A C 1
ATOM 761 O O . GLU A 1 92 ? 3.386 -4.626 -20.456 1.00 89.62 92 GLU A O 1
ATOM 766 N N . ALA A 1 93 ? 1.338 -3.816 -20.859 1.00 88.00 93 ALA A N 1
ATOM 767 C CA . ALA A 1 93 ? 1.675 -2.444 -20.465 1.00 88.00 93 ALA A CA 1
ATOM 768 C C . ALA A 1 93 ? 2.242 -2.350 -19.033 1.00 88.00 93 ALA A C 1
ATOM 770 O O . ALA A 1 93 ? 3.228 -1.656 -18.774 1.00 88.00 93 ALA A O 1
ATOM 771 N N . ALA A 1 94 ? 1.674 -3.101 -18.079 1.00 90.44 94 ALA A N 1
ATOM 772 C CA . ALA A 1 94 ? 2.221 -3.152 -16.723 1.00 90.44 94 ALA A CA 1
ATOM 773 C C . ALA A 1 94 ? 3.623 -3.789 -16.665 1.00 90.44 94 ALA A C 1
ATOM 775 O O . ALA A 1 94 ? 4.439 -3.401 -15.822 1.00 90.44 94 ALA A O 1
ATOM 776 N N . THR A 1 95 ? 3.899 -4.745 -17.555 1.00 91.19 95 THR A N 1
ATOM 777 C CA . THR A 1 95 ? 5.199 -5.412 -17.706 1.00 91.19 95 THR A CA 1
ATOM 778 C C . THR A 1 95 ? 6.246 -4.431 -18.221 1.00 91.19 95 THR A C 1
ATOM 780 O O . THR A 1 95 ? 7.324 -4.323 -17.634 1.00 91.19 95 THR A O 1
ATOM 783 N N . GLU A 1 96 ? 5.922 -3.655 -19.254 1.00 87.50 96 GLU A N 1
ATOM 784 C CA . GLU A 1 96 ? 6.824 -2.639 -19.808 1.00 87.50 96 GLU A CA 1
ATOM 785 C C . GLU A 1 96 ? 7.238 -1.608 -18.754 1.00 87.50 96 GLU A C 1
ATOM 787 O O . GLU A 1 96 ? 8.410 -1.238 -18.659 1.00 87.50 96 GLU A O 1
ATOM 792 N N . THR A 1 97 ? 6.313 -1.186 -17.886 1.00 87.94 97 THR A N 1
ATOM 793 C CA . THR A 1 97 ? 6.644 -0.284 -16.776 1.00 87.94 97 THR A CA 1
ATOM 794 C C . THR A 1 97 ? 7.695 -0.854 -15.835 1.00 87.94 97 THR A C 1
ATOM 796 O O . THR A 1 97 ? 8.649 -0.152 -15.482 1.00 87.94 97 THR A O 1
ATOM 799 N N . VAL A 1 98 ? 7.533 -2.100 -15.383 1.00 91.38 98 VAL A N 1
ATOM 800 C CA . VAL A 1 98 ? 8.493 -2.687 -14.441 1.00 91.38 98 VAL A CA 1
ATOM 801 C C . VAL A 1 98 ? 9.838 -2.986 -15.099 1.00 91.38 98 VAL A C 1
ATOM 803 O O . VAL A 1 98 ? 10.874 -2.787 -14.461 1.00 91.38 98 VAL A O 1
ATOM 806 N N . GLN A 1 99 ? 9.844 -3.321 -16.391 1.00 90.19 99 GLN A N 1
ATOM 807 C CA . GLN A 1 99 ? 11.062 -3.385 -17.203 1.00 90.19 99 GLN A CA 1
ATOM 808 C C . GLN A 1 99 ? 11.735 -2.011 -17.341 1.00 90.19 99 GLN A C 1
ATOM 810 O O . GLN A 1 99 ? 12.958 -1.913 -17.266 1.00 90.19 99 GLN A O 1
ATOM 815 N N . GLY A 1 100 ? 10.958 -0.931 -17.454 1.00 86.62 100 GLY A N 1
ATOM 816 C CA . GLY A 1 100 ? 11.468 0.441 -17.444 1.00 86.62 100 GLY A CA 1
ATOM 817 C C . GLY A 1 100 ? 12.185 0.801 -16.137 1.00 86.62 100 GLY A C 1
ATOM 818 O O . GLY A 1 100 ? 13.222 1.468 -16.160 1.00 86.62 100 GLY A O 1
ATOM 819 N N . TYR A 1 101 ? 11.692 0.325 -14.986 1.00 89.44 101 TYR A N 1
ATOM 820 C CA . TYR A 1 101 ? 12.409 0.463 -13.711 1.00 89.44 101 TYR A CA 1
ATOM 821 C C . TYR A 1 101 ? 13.713 -0.345 -13.694 1.00 89.44 101 TYR A C 1
ATOM 823 O O . TYR A 1 101 ? 14.750 0.200 -13.314 1.00 89.44 101 TYR A O 1
ATOM 831 N N . GLU A 1 102 ? 13.689 -1.609 -14.131 1.00 89.94 102 GLU A N 1
ATOM 832 C CA . GLU A 1 102 ? 14.892 -2.451 -14.236 1.00 89.94 102 GLU A CA 1
ATOM 833 C C . GLU A 1 102 ? 15.964 -1.789 -15.112 1.00 89.94 102 GLU A C 1
ATOM 835 O O . GLU A 1 102 ? 17.097 -1.593 -14.665 1.00 89.94 102 GLU A O 1
ATOM 840 N N . ALA A 1 103 ? 15.596 -1.378 -16.328 1.00 86.81 103 ALA A N 1
ATOM 841 C CA . ALA A 1 103 ? 16.497 -0.739 -17.281 1.00 86.81 103 ALA A CA 1
ATOM 842 C C . ALA A 1 103 ? 17.049 0.587 -16.743 1.00 86.81 103 ALA A C 1
ATOM 844 O O . ALA A 1 103 ? 18.246 0.868 -16.860 1.00 86.81 103 ALA A O 1
ATOM 845 N N . ARG A 1 104 ? 16.203 1.387 -16.079 1.00 86.00 104 ARG A N 1
ATOM 846 C CA . ARG A 1 104 ? 16.645 2.613 -15.415 1.00 86.00 104 ARG A CA 1
ATOM 847 C C . ARG A 1 104 ? 17.712 2.327 -14.365 1.00 86.00 104 ARG A C 1
ATOM 849 O O . ARG A 1 104 ? 18.750 2.988 -14.362 1.00 86.00 104 ARG A O 1
ATOM 856 N N . PHE A 1 105 ? 17.446 1.403 -13.448 1.00 88.56 105 PHE A N 1
ATOM 857 C CA . PHE A 1 105 ? 18.347 1.154 -12.326 1.00 88.56 105 PHE A CA 1
ATOM 858 C C . PHE A 1 105 ? 19.624 0.435 -12.758 1.00 88.56 105 PHE A C 1
ATOM 860 O O . PHE A 1 105 ? 20.673 0.669 -12.163 1.00 88.56 105 PHE A O 1
ATOM 867 N N . ALA A 1 106 ? 19.574 -0.364 -13.825 1.00 88.44 106 ALA A N 1
ATOM 868 C CA . ALA A 1 106 ? 20.769 -0.907 -14.461 1.00 88.44 106 ALA A CA 1
ATOM 869 C C . ALA A 1 106 ? 21.673 0.202 -15.027 1.00 88.44 106 ALA A C 1
ATOM 871 O O . ALA A 1 106 ? 22.893 0.111 -14.928 1.00 88.44 106 ALA A O 1
ATOM 872 N N . ARG A 1 107 ? 21.082 1.270 -15.582 1.00 85.94 107 ARG A N 1
ATOM 873 C CA . ARG A 1 107 ? 21.827 2.374 -16.204 1.00 85.94 107 ARG A CA 1
ATOM 874 C C . ARG A 1 107 ? 22.324 3.434 -15.219 1.00 85.94 107 ARG A C 1
ATOM 876 O O . ARG A 1 107 ? 23.416 3.957 -15.407 1.00 85.94 107 ARG A O 1
ATOM 883 N N . PHE A 1 108 ? 21.522 3.792 -14.216 1.00 85.38 108 PHE A N 1
ATOM 884 C CA . PHE A 1 108 ? 21.795 4.937 -13.331 1.00 85.38 108 PHE A CA 1
ATOM 885 C C . PHE A 1 108 ? 21.964 4.569 -11.854 1.00 85.38 108 PHE A C 1
ATOM 887 O O . PHE A 1 108 ? 22.214 5.455 -11.042 1.00 85.38 108 PHE A O 1
ATOM 894 N N . GLY A 1 109 ? 21.813 3.294 -11.493 1.00 89.44 109 GLY A N 1
ATOM 895 C CA . GLY A 1 109 ? 21.730 2.875 -10.097 1.00 89.44 109 GLY A CA 1
ATOM 896 C C . GLY A 1 109 ? 20.367 3.165 -9.461 1.00 89.44 109 GLY A C 1
ATOM 897 O O . GLY A 1 109 ? 19.419 3.604 -10.121 1.00 89.44 109 GLY A O 1
ATOM 898 N N . LEU A 1 110 ? 20.259 2.872 -8.163 1.00 90.12 110 LEU A N 1
ATOM 899 C CA . LEU A 1 110 ? 19.060 3.164 -7.371 1.00 90.12 110 LEU A CA 1
ATOM 900 C C . LEU A 1 110 ? 18.847 4.688 -7.231 1.00 90.12 110 LEU A C 1
ATOM 902 O O . LEU A 1 110 ? 19.807 5.445 -7.363 1.00 90.12 110 LEU A O 1
ATOM 906 N N . PRO A 1 111 ? 17.609 5.156 -6.979 1.00 87.50 111 PRO A N 1
ATOM 907 C CA . PRO A 1 111 ? 17.278 6.583 -6.960 1.00 87.50 111 PRO A CA 1
ATOM 908 C C . PRO A 1 111 ? 18.147 7.472 -6.060 1.00 87.50 111 PRO A C 1
ATOM 910 O O . PRO A 1 111 ? 18.458 8.587 -6.474 1.00 87.50 111 PRO A O 1
ATOM 913 N N . GLN A 1 112 ? 18.484 7.014 -4.847 1.00 85.62 112 GLN A N 1
ATOM 914 C CA . GLN A 1 112 ? 19.309 7.723 -3.853 1.00 85.62 112 GLN A CA 1
ATOM 915 C C . GLN A 1 112 ? 18.929 9.206 -3.670 1.00 85.62 112 GLN A C 1
ATOM 917 O O . GLN A 1 112 ? 19.779 10.093 -3.585 1.00 85.62 112 GLN A O 1
ATOM 922 N N . THR A 1 113 ? 17.626 9.494 -3.628 1.00 85.12 113 THR A N 1
ATOM 923 C CA . THR A 1 113 ? 17.079 10.858 -3.563 1.00 85.12 113 THR A CA 1
ATOM 924 C C . THR A 1 113 ? 16.201 11.055 -2.334 1.00 85.12 113 THR A C 1
ATOM 926 O O . THR A 1 113 ? 15.514 10.140 -1.899 1.00 85.12 113 THR A O 1
ATOM 929 N N . TYR A 1 114 ? 16.172 12.254 -1.758 1.00 82.06 114 TYR A N 1
ATOM 930 C CA . TYR A 1 114 ? 15.253 12.548 -0.650 1.00 82.06 114 TYR A CA 1
ATOM 931 C C . TYR A 1 114 ? 13.830 12.888 -1.135 1.00 82.06 114 TYR A C 1
ATOM 933 O O . TYR A 1 114 ? 12.932 13.106 -0.327 1.00 82.06 114 TYR A O 1
ATOM 941 N N . GLU A 1 115 ? 13.578 12.853 -2.450 1.00 83.50 115 GLU A N 1
ATOM 942 C CA . GLU A 1 115 ? 12.225 12.866 -3.017 1.00 83.50 115 GLU A CA 1
ATOM 943 C C . GLU A 1 115 ? 11.583 11.473 -2.862 1.00 83.50 115 GLU A C 1
ATOM 945 O O . GLU A 1 115 ? 11.515 10.692 -3.807 1.00 83.50 115 GLU A O 1
ATOM 950 N N . LEU A 1 116 ? 11.127 11.144 -1.646 1.00 88.00 116 LEU A N 1
ATOM 951 C CA . LEU A 1 116 ? 10.715 9.783 -1.243 1.00 88.00 116 LEU A CA 1
ATOM 952 C C . LEU A 1 116 ? 9.628 9.144 -2.118 1.00 88.00 116 LEU A C 1
ATOM 954 O O . LEU A 1 116 ? 9.486 7.918 -2.155 1.00 88.00 116 LEU A O 1
ATOM 958 N N . ARG A 1 117 ? 8.848 9.954 -2.836 1.00 86.94 117 ARG A N 1
ATOM 959 C CA . ARG A 1 117 ? 7.869 9.465 -3.809 1.00 86.94 117 ARG A CA 1
ATOM 960 C C . ARG A 1 117 ? 8.530 8.632 -4.905 1.00 86.94 117 ARG A C 1
ATOM 962 O O . ARG A 1 117 ? 7.917 7.659 -5.341 1.00 86.94 117 ARG A O 1
ATOM 969 N N . PHE A 1 118 ? 9.749 8.966 -5.335 1.00 87.50 118 PHE A N 1
ATOM 970 C CA . PHE A 1 118 ? 10.473 8.196 -6.347 1.00 87.50 118 PHE A CA 1
ATOM 971 C C . PHE A 1 118 ? 10.616 6.746 -5.911 1.00 87.50 118 PHE A C 1
ATOM 973 O O . PHE A 1 118 ? 10.160 5.836 -6.614 1.00 87.50 118 PHE A O 1
ATOM 980 N N . GLN A 1 119 ? 11.223 6.528 -4.747 1.00 91.00 119 GLN A N 1
ATOM 981 C CA . GLN A 1 119 ? 11.407 5.193 -4.203 1.00 91.00 119 GLN A CA 1
ATOM 982 C C . GLN A 1 119 ? 10.062 4.546 -3.899 1.00 91.00 119 GLN A C 1
ATOM 984 O O . GLN A 1 119 ? 9.836 3.412 -4.312 1.00 91.00 119 GLN A O 1
ATOM 989 N N . GLY A 1 120 ? 9.153 5.267 -3.234 1.00 91.31 120 GLY A N 1
ATOM 990 C CA . GLY A 1 120 ? 7.855 4.741 -2.818 1.00 91.31 120 GLY A CA 1
ATOM 991 C C . GLY A 1 120 ? 7.040 4.183 -3.981 1.00 91.31 120 GLY A C 1
ATOM 992 O O . GLY A 1 120 ? 6.550 3.060 -3.905 1.00 91.31 120 GLY A O 1
ATOM 993 N N . TRP A 1 121 ? 6.928 4.918 -5.087 1.00 89.00 121 TRP A N 1
ATOM 994 C CA . TRP A 1 121 ? 6.101 4.493 -6.219 1.00 89.00 121 TRP A CA 1
ATOM 995 C C . TRP A 1 121 ? 6.772 3.410 -7.061 1.00 89.00 121 TRP A C 1
ATOM 997 O O . TRP A 1 121 ? 6.102 2.461 -7.469 1.00 89.00 121 TRP A O 1
ATOM 1007 N N . SER A 1 122 ? 8.092 3.493 -7.256 1.00 92.19 122 SER A N 1
ATOM 1008 C CA . SER A 1 122 ? 8.853 2.427 -7.925 1.00 92.19 122 SER A CA 1
ATOM 1009 C C . SER A 1 122 ? 8.733 1.112 -7.145 1.00 92.19 122 SER A C 1
ATOM 1011 O O . SER A 1 122 ? 8.437 0.064 -7.720 1.00 92.19 122 SER A O 1
ATOM 1013 N N . LEU A 1 123 ? 8.867 1.188 -5.816 1.00 95.25 123 LEU A N 1
ATOM 1014 C CA . LEU A 1 123 ? 8.681 0.069 -4.897 1.00 95.25 123 LEU A CA 1
ATOM 1015 C C . LEU A 1 123 ? 7.253 -0.488 -4.978 1.00 95.25 123 LEU A C 1
ATOM 1017 O O . LEU A 1 123 ? 7.072 -1.697 -5.111 1.00 95.25 123 LEU A O 1
ATOM 1021 N N . LEU A 1 124 ? 6.240 0.385 -4.950 1.00 93.62 124 LEU A N 1
ATOM 1022 C CA . LEU A 1 124 ? 4.834 -0.011 -5.042 1.00 93.62 124 LEU A CA 1
ATOM 1023 C C . LEU A 1 124 ? 4.539 -0.783 -6.326 1.00 93.62 124 LEU A C 1
ATOM 1025 O O . LEU A 1 124 ? 3.915 -1.839 -6.275 1.00 93.62 124 LEU A O 1
ATOM 1029 N N . ASN A 1 125 ? 4.976 -0.256 -7.469 1.00 94.19 125 ASN A N 1
ATOM 1030 C CA . ASN A 1 125 ? 4.702 -0.842 -8.776 1.00 94.19 125 ASN A CA 1
ATOM 1031 C C . ASN A 1 125 ? 5.375 -2.212 -8.928 1.00 94.19 125 ASN A C 1
ATOM 1033 O O . ASN A 1 125 ? 4.713 -3.156 -9.355 1.00 94.19 125 ASN A O 1
ATOM 1037 N N . CYS A 1 126 ? 6.627 -2.359 -8.478 1.00 96.25 126 CYS A N 1
ATOM 1038 C CA . CYS A 1 126 ? 7.311 -3.656 -8.461 1.00 96.25 126 CYS A CA 1
ATOM 1039 C C . CYS A 1 126 ? 6.561 -4.689 -7.601 1.00 96.25 126 CYS A C 1
ATOM 1041 O O . CYS A 1 126 ? 6.348 -5.822 -8.029 1.00 96.25 126 CYS A O 1
ATOM 1043 N N . LEU A 1 127 ? 6.113 -4.296 -6.402 1.00 96.69 127 LEU A N 1
ATOM 1044 C CA . LEU A 1 127 ? 5.399 -5.193 -5.487 1.00 96.69 127 LEU A CA 1
ATOM 1045 C C . LEU A 1 127 ? 3.990 -5.542 -5.978 1.00 96.69 127 LEU A C 1
ATOM 1047 O O . LEU A 1 127 ? 3.545 -6.673 -5.796 1.00 96.69 127 LEU A O 1
ATOM 1051 N N . LEU A 1 128 ? 3.282 -4.593 -6.596 1.00 93.75 128 LEU A N 1
ATOM 1052 C CA . LEU A 1 128 ? 1.977 -4.841 -7.208 1.00 93.75 128 LEU A CA 1
ATOM 1053 C C . LEU A 1 128 ? 2.097 -5.818 -8.377 1.00 93.75 128 LEU A C 1
ATOM 1055 O O . LEU A 1 128 ? 1.308 -6.757 -8.454 1.00 93.75 128 LEU A O 1
ATOM 1059 N N . TYR A 1 129 ? 3.089 -5.622 -9.246 1.00 95.56 129 TYR A N 1
ATOM 1060 C CA . TYR A 1 129 ? 3.346 -6.521 -10.364 1.00 95.56 129 TYR A CA 1
ATOM 1061 C C . TYR A 1 129 ? 3.717 -7.925 -9.867 1.00 95.56 129 TYR A C 1
ATOM 1063 O O . TYR A 1 129 ? 3.060 -8.894 -10.241 1.00 95.56 129 TYR A O 1
ATOM 1071 N N . TYR A 1 130 ? 4.662 -8.034 -8.924 1.00 96.25 130 TYR A N 1
ATOM 1072 C CA . TYR A 1 130 ? 5.011 -9.305 -8.275 1.00 96.25 130 TYR A CA 1
ATOM 1073 C C . TYR A 1 130 ? 3.792 -10.010 -7.662 1.00 96.25 130 TYR A C 1
ATOM 1075 O O . TYR A 1 130 ? 3.642 -11.223 -7.801 1.00 96.25 130 TYR A O 1
ATOM 1083 N N . ASN A 1 131 ? 2.897 -9.266 -7.008 1.00 91.31 131 ASN A N 1
ATOM 1084 C CA . ASN A 1 131 ? 1.690 -9.828 -6.405 1.00 91.31 131 ASN A CA 1
ATOM 1085 C C . ASN A 1 131 ? 0.724 -10.438 -7.437 1.00 91.31 131 ASN A C 1
ATOM 1087 O O . ASN A 1 131 ? -0.069 -11.309 -7.088 1.00 91.31 131 ASN A O 1
ATOM 1091 N N . VAL A 1 132 ? 0.764 -9.975 -8.688 1.00 89.50 132 VAL A N 1
ATOM 1092 C CA . VAL A 1 132 ? -0.078 -10.499 -9.771 1.00 89.50 132 VAL A CA 1
ATOM 1093 C C . VAL A 1 132 ? 0.612 -11.623 -10.539 1.00 89.50 132 VAL A C 1
ATOM 1095 O O . VAL A 1 132 ? -0.037 -12.615 -10.863 1.00 89.50 132 VAL A O 1
ATOM 1098 N N . THR A 1 133 ? 1.905 -11.487 -10.836 1.00 91.62 133 THR A N 1
ATOM 1099 C CA . THR A 1 133 ? 2.624 -12.401 -11.741 1.00 91.62 133 THR A CA 1
ATOM 1100 C C . THR A 1 133 ? 3.430 -13.476 -11.020 1.00 91.62 133 THR A C 1
ATOM 1102 O O . THR A 1 133 ? 3.663 -14.551 -11.569 1.00 91.62 133 THR A O 1
ATOM 1105 N N . GLY A 1 134 ? 3.858 -13.211 -9.783 1.00 90.44 134 GLY A N 1
ATOM 1106 C CA . GLY A 1 134 ? 4.779 -14.065 -9.033 1.00 90.44 134 GLY A CA 1
ATOM 1107 C C . GLY A 1 134 ? 6.232 -13.989 -9.511 1.00 90.44 134 GLY A C 1
ATOM 1108 O O . GLY A 1 134 ? 7.064 -14.757 -9.031 1.00 90.44 134 GLY A O 1
ATOM 1109 N N . GLU A 1 135 ? 6.567 -13.076 -10.427 1.00 93.50 135 GLU A N 1
ATOM 1110 C CA . GLU A 1 135 ? 7.928 -12.922 -10.945 1.00 93.50 135 GLU A CA 1
ATOM 1111 C C . GLU A 1 135 ? 8.886 -12.402 -9.868 1.00 93.50 135 GLU A C 1
ATOM 1113 O O . GLU A 1 135 ? 8.961 -11.205 -9.578 1.00 93.50 135 GLU A O 1
ATOM 1118 N N . ARG A 1 136 ? 9.645 -13.328 -9.272 1.00 95.00 136 ARG A N 1
ATOM 1119 C CA . ARG A 1 136 ? 10.475 -13.076 -8.088 1.00 95.00 136 ARG A CA 1
ATOM 1120 C C . ARG A 1 136 ? 11.472 -11.927 -8.256 1.00 95.00 136 ARG A C 1
ATOM 1122 O O . ARG A 1 136 ? 11.669 -11.177 -7.304 1.00 95.00 136 ARG A O 1
ATOM 1129 N N . ARG A 1 137 ? 12.015 -11.730 -9.461 1.00 96.75 137 ARG A N 1
ATOM 1130 C CA . ARG A 1 137 ? 12.955 -10.639 -9.770 1.00 96.75 137 ARG A CA 1
ATOM 1131 C C . ARG A 1 137 ? 12.441 -9.252 -9.370 1.00 96.75 137 ARG A C 1
ATOM 1133 O O . ARG A 1 137 ? 13.223 -8.428 -8.909 1.00 96.75 137 ARG A O 1
ATOM 1140 N N . TYR A 1 138 ? 11.131 -9.006 -9.451 1.00 96.88 138 TYR A N 1
ATOM 1141 C CA . TYR A 1 138 ? 10.547 -7.717 -9.068 1.00 96.88 138 TYR A CA 1
ATOM 1142 C C . TYR A 1 138 ? 10.368 -7.567 -7.554 1.00 96.88 138 TYR A C 1
ATOM 1144 O O . TYR A 1 138 ? 10.434 -6.451 -7.041 1.00 96.88 138 TYR A O 1
ATOM 1152 N N . LEU A 1 139 ? 10.222 -8.671 -6.813 1.00 97.38 139 LEU A N 1
ATOM 1153 C CA . LEU A 1 139 ? 10.348 -8.641 -5.355 1.00 97.38 139 LEU A CA 1
ATOM 1154 C C . LEU A 1 139 ? 11.805 -8.405 -4.934 1.00 97.38 139 LEU A C 1
ATOM 1156 O O . LEU A 1 139 ? 12.047 -7.660 -3.988 1.00 97.38 139 LEU A O 1
ATOM 1160 N N . ASP A 1 140 ? 12.774 -8.985 -5.639 1.00 97.56 140 ASP A N 1
ATOM 1161 C CA . ASP A 1 140 ? 14.191 -8.764 -5.342 1.00 97.56 140 ASP A CA 1
ATOM 1162 C C . ASP A 1 140 ? 14.603 -7.313 -5.660 1.00 97.56 140 ASP A C 1
ATOM 1164 O O . ASP A 1 140 ? 15.286 -6.670 -4.861 1.00 97.56 140 ASP A O 1
ATOM 1168 N N . LEU A 1 141 ? 14.096 -6.730 -6.754 1.00 96.88 141 LEU A N 1
ATOM 1169 C CA . LEU A 1 141 ? 14.273 -5.306 -7.053 1.00 96.88 141 LEU A CA 1
ATOM 1170 C C . LEU A 1 141 ? 13.625 -4.402 -5.992 1.00 96.88 141 LEU A C 1
ATOM 1172 O O . LEU A 1 141 ? 14.227 -3.423 -5.548 1.00 96.88 141 LEU A O 1
ATOM 1176 N N . ALA A 1 142 ? 12.417 -4.753 -5.545 1.00 97.88 142 ALA A N 1
ATOM 1177 C CA . ALA A 1 142 ? 11.732 -4.075 -4.450 1.00 97.88 142 ALA A CA 1
ATOM 1178 C C . ALA A 1 142 ? 12.517 -4.161 -3.126 1.00 97.88 142 ALA A C 1
ATOM 1180 O O . ALA A 1 142 ? 12.591 -3.181 -2.385 1.00 97.88 142 ALA A O 1
ATOM 1181 N N . LEU A 1 143 ? 13.145 -5.302 -2.833 1.00 98.12 143 LEU A N 1
ATOM 1182 C CA . LEU A 1 143 ? 14.018 -5.468 -1.670 1.00 98.12 143 LEU A CA 1
ATOM 1183 C C . LEU A 1 143 ? 15.238 -4.553 -1.741 1.00 98.12 143 LEU A C 1
ATOM 1185 O O . LEU A 1 143 ? 15.552 -3.909 -0.741 1.00 98.12 143 LEU A O 1
ATOM 1189 N N . ARG A 1 144 ? 15.872 -4.425 -2.910 1.00 97.31 144 ARG A N 1
ATOM 1190 C CA . ARG A 1 144 ? 16.979 -3.479 -3.111 1.00 97.31 144 ARG A CA 1
ATOM 1191 C C . ARG A 1 144 ? 16.532 -2.037 -2.872 1.00 97.31 144 ARG A C 1
ATOM 1193 O O . ARG A 1 144 ? 17.132 -1.350 -2.054 1.00 97.31 144 ARG A O 1
ATOM 1200 N N . LEU A 1 145 ? 15.418 -1.604 -3.470 1.00 96.12 145 LEU A N 1
ATOM 1201 C CA . LEU A 1 145 ? 14.843 -0.270 -3.221 1.00 96.12 145 LEU A CA 1
ATOM 1202 C C . LEU A 1 145 ? 14.507 -0.028 -1.738 1.00 96.12 145 LEU A C 1
ATOM 1204 O O . LEU A 1 145 ? 14.738 1.054 -1.205 1.00 96.12 145 LEU A O 1
ATOM 1208 N N . GLY A 1 146 ? 13.953 -1.025 -1.048 1.00 97.69 146 GLY A N 1
ATOM 1209 C CA . GLY A 1 146 ? 13.612 -0.895 0.366 1.00 97.69 146 GLY A CA 1
ATOM 1210 C C . GLY A 1 146 ? 14.829 -0.868 1.291 1.00 97.69 146 GLY A C 1
ATOM 1211 O O . GLY A 1 146 ? 14.843 -0.098 2.250 1.00 97.69 146 GLY A O 1
ATOM 1212 N N . LYS A 1 147 ? 15.839 -1.705 1.025 1.00 97.94 147 LYS A N 1
ATOM 1213 C CA . LYS A 1 147 ? 16.982 -1.925 1.926 1.00 97.94 147 LYS A CA 1
ATOM 1214 C C . LYS A 1 147 ? 18.197 -1.068 1.588 1.00 97.94 147 LYS A C 1
ATOM 1216 O O . LYS A 1 147 ? 18.747 -0.425 2.476 1.00 97.94 147 LYS A O 1
ATOM 1221 N N . GLU A 1 148 ? 18.611 -1.080 0.327 1.00 97.12 148 GLU A N 1
ATOM 1222 C CA . GLU A 1 148 ? 19.831 -0.420 -0.158 1.00 97.12 148 GLU A CA 1
ATOM 1223 C C . GLU A 1 148 ? 19.614 1.074 -0.438 1.00 97.12 148 GLU A C 1
ATOM 1225 O O . GLU A 1 148 ? 20.585 1.819 -0.531 1.00 97.12 148 GLU A O 1
ATOM 1230 N N . ASP A 1 149 ? 18.357 1.520 -0.538 1.00 95.62 149 ASP A N 1
ATOM 1231 C CA . ASP A 1 149 ? 17.994 2.928 -0.733 1.00 95.62 149 ASP A CA 1
ATOM 1232 C C . ASP A 1 149 ? 17.242 3.466 0.498 1.00 95.62 149 ASP A C 1
ATOM 1234 O O . ASP A 1 149 ? 17.865 4.061 1.377 1.00 95.62 149 ASP A O 1
ATOM 1238 N N . LEU A 1 150 ? 15.945 3.172 0.661 1.00 96.88 150 LEU A N 1
ATOM 1239 C CA . LEU A 1 150 ? 15.127 3.772 1.730 1.00 96.88 150 LEU A CA 1
ATOM 1240 C C . LEU A 1 150 ? 15.692 3.539 3.142 1.00 96.88 150 LEU A C 1
ATOM 1242 O O . LEU A 1 150 ? 15.943 4.500 3.870 1.00 96.88 150 LEU A O 1
ATOM 1246 N N . LEU A 1 151 ? 15.910 2.285 3.544 1.00 97.81 151 LEU A N 1
ATOM 1247 C CA . LEU A 1 151 ? 16.448 1.966 4.870 1.00 97.81 151 LEU A CA 1
ATOM 1248 C C . LEU A 1 151 ? 17.882 2.483 5.050 1.00 97.81 151 LEU A C 1
ATOM 1250 O O . LEU A 1 151 ? 18.211 2.993 6.120 1.00 97.81 151 LEU A O 1
ATOM 1254 N N . ALA A 1 152 ? 18.735 2.364 4.031 1.00 96.88 152 ALA A N 1
ATOM 1255 C CA . ALA A 1 152 ? 20.108 2.861 4.086 1.00 96.88 152 ALA A CA 1
ATOM 1256 C C . ALA A 1 152 ? 20.154 4.385 4.291 1.00 96.88 152 ALA A C 1
ATOM 1258 O O . ALA A 1 152 ? 20.898 4.871 5.143 1.00 96.88 152 ALA A O 1
ATOM 1259 N N . MET A 1 153 ? 19.308 5.135 3.581 1.00 94.75 153 MET A N 1
ATOM 1260 C CA . MET A 1 153 ? 19.192 6.584 3.735 1.00 94.75 153 MET A CA 1
ATOM 1261 C C . MET A 1 153 ? 18.648 6.981 5.114 1.00 94.75 153 MET A C 1
ATOM 1263 O O . MET A 1 153 ? 19.169 7.905 5.737 1.00 94.75 153 MET A O 1
ATOM 1267 N N . GLU A 1 154 ? 17.650 6.267 5.643 1.00 96.06 154 GLU A N 1
ATOM 1268 C CA . GLU A 1 154 ? 17.136 6.522 6.998 1.00 96.06 154 GLU A CA 1
ATOM 1269 C C . GLU A 1 154 ? 18.194 6.231 8.077 1.00 96.06 154 GLU A C 1
ATOM 1271 O O . GLU A 1 154 ? 18.339 6.990 9.041 1.00 96.06 154 GLU A O 1
ATOM 1276 N N . ARG A 1 155 ? 19.009 5.187 7.878 1.00 96.50 155 ARG A N 1
ATOM 1277 C CA . ARG A 1 155 ? 20.162 4.873 8.735 1.00 96.50 155 ARG A CA 1
ATOM 1278 C C . ARG A 1 155 ? 21.235 5.949 8.680 1.00 96.50 155 ARG A C 1
ATOM 1280 O O . ARG A 1 155 ? 21.717 6.360 9.734 1.00 96.50 155 ARG A O 1
ATOM 1287 N N . ALA A 1 156 ? 21.557 6.452 7.489 1.00 93.25 156 ALA A N 1
ATOM 1288 C CA . ALA A 1 156 ? 22.487 7.568 7.312 1.00 93.25 156 ALA A CA 1
ATOM 1289 C C . ALA A 1 156 ? 22.006 8.846 8.025 1.00 93.25 156 ALA A C 1
ATOM 1291 O O . ALA A 1 156 ? 22.807 9.690 8.418 1.00 93.25 156 ALA A O 1
ATOM 1292 N N . ARG A 1 157 ? 20.694 8.961 8.263 1.00 89.81 157 ARG A N 1
ATOM 1293 C CA . ARG A 1 157 ? 20.059 10.027 9.050 1.00 89.81 157 ARG A CA 1
ATOM 1294 C C . ARG A 1 157 ? 19.870 9.667 10.527 1.00 89.81 157 ARG A C 1
ATOM 1296 O O . ARG A 1 157 ? 19.071 10.303 11.213 1.00 89.81 157 ARG A O 1
ATOM 1303 N N . GLY A 1 158 ? 20.603 8.678 11.033 1.00 94.38 158 GLY A N 1
ATOM 1304 C CA . GLY A 1 158 ? 20.649 8.335 12.454 1.00 94.38 158 GLY A CA 1
ATOM 1305 C C . GLY A 1 158 ? 19.516 7.429 12.934 1.00 94.38 158 GLY A C 1
ATOM 1306 O O . GLY A 1 158 ? 19.255 7.388 14.132 1.00 94.38 158 GLY A O 1
ATOM 1307 N N . SER A 1 159 ? 18.839 6.708 12.032 1.00 96.38 159 SER A N 1
ATOM 1308 C CA . SER A 1 159 ? 17.769 5.761 12.384 1.00 96.38 159 SER A CA 1
ATOM 1309 C C . SER A 1 159 ? 16.640 6.400 13.210 1.00 96.38 159 SER A C 1
ATOM 1311 O O . SER A 1 159 ? 16.240 5.888 14.258 1.00 96.38 159 SER A O 1
ATOM 1313 N N . ARG A 1 160 ? 16.169 7.576 12.782 1.00 93.81 160 ARG A N 1
ATOM 1314 C CA . ARG A 1 160 ? 15.201 8.398 13.531 1.00 93.81 160 ARG A CA 1
ATOM 1315 C C . ARG A 1 160 ? 13.740 8.160 13.139 1.00 93.81 160 ARG A C 1
ATOM 1317 O O . ARG A 1 160 ? 12.856 8.688 13.804 1.00 93.81 160 ARG A O 1
ATOM 1324 N N . GLY A 1 161 ? 13.478 7.380 12.092 1.00 95.50 161 GLY A N 1
ATOM 1325 C CA . GLY A 1 161 ? 12.141 7.139 11.546 1.00 95.50 161 GLY A CA 1
ATOM 1326 C C . GLY A 1 161 ? 11.683 8.140 10.480 1.00 95.50 161 GLY A C 1
ATOM 1327 O O . GLY A 1 161 ? 10.515 8.097 10.109 1.00 95.50 161 GLY A O 1
ATOM 1328 N N . TYR A 1 162 ? 12.565 9.014 9.985 1.00 94.75 162 TYR A N 1
ATOM 1329 C CA . TYR A 1 162 ? 12.318 9.945 8.872 1.00 94.75 162 TYR A CA 1
ATOM 1330 C C . TYR A 1 162 ? 13.619 10.233 8.098 1.00 94.75 162 TYR A C 1
ATOM 1332 O O . TYR A 1 162 ? 14.710 9.923 8.581 1.00 94.75 162 TYR A O 1
ATOM 1340 N N . TRP A 1 163 ? 13.509 10.828 6.905 1.00 94.19 163 TRP A N 1
ATOM 1341 C CA . TRP A 1 163 ? 14.632 11.024 5.972 1.00 94.19 163 TRP A CA 1
ATOM 1342 C C . TRP A 1 163 ? 15.143 12.465 5.926 1.00 94.19 163 TRP A C 1
ATOM 1344 O O . TRP A 1 163 ? 16.334 12.704 5.707 1.00 94.19 163 TRP A O 1
ATOM 1354 N N . GLY A 1 164 ? 14.250 13.417 6.167 1.00 90.88 164 GLY A N 1
ATOM 1355 C CA . GLY A 1 164 ? 14.525 14.836 6.046 1.00 90.88 164 GLY A CA 1
ATOM 1356 C C . GLY A 1 164 ? 14.628 15.307 4.590 1.00 90.88 164 GLY A C 1
ATOM 1357 O O . GLY A 1 164 ? 14.780 14.499 3.674 1.00 90.88 164 GLY A O 1
ATOM 1358 N N . GLU A 1 165 ? 14.581 16.617 4.376 1.00 85.81 165 GLU A N 1
ATOM 1359 C CA . GLU A 1 165 ? 14.836 17.232 3.068 1.00 85.81 165 GLU A CA 1
ATOM 1360 C C . GLU A 1 165 ? 16.353 17.305 2.775 1.00 85.81 165 GLU A C 1
ATOM 1362 O O . GLU A 1 165 ? 17.153 17.335 3.721 1.00 85.81 165 GLU A O 1
ATOM 1367 N N . PRO A 1 166 ? 16.785 17.357 1.493 1.00 79.12 166 PRO A N 1
ATOM 1368 C CA . PRO A 1 166 ? 18.205 17.406 1.123 1.00 79.12 166 PRO A CA 1
ATOM 1369 C C . PRO A 1 166 ? 18.986 18.506 1.855 1.00 79.12 166 PRO A C 1
ATOM 1371 O O . PRO A 1 166 ? 19.974 18.213 2.532 1.00 79.12 166 PRO A O 1
ATOM 1374 N N . ASP A 1 167 ? 18.479 19.739 1.784 1.00 84.81 167 ASP A N 1
ATOM 1375 C CA . ASP A 1 167 ? 19.130 20.946 2.311 1.00 84.81 167 ASP A CA 1
ATOM 1376 C C . ASP A 1 167 ? 18.647 21.317 3.722 1.00 84.81 167 ASP A C 1
ATOM 1378 O O . ASP A 1 167 ? 19.122 22.274 4.332 1.00 84.81 167 ASP A O 1
ATOM 1382 N N . ALA A 1 168 ? 17.694 20.556 4.266 1.00 87.88 168 ALA A N 1
ATOM 1383 C CA . ALA A 1 168 ? 17.135 20.780 5.591 1.00 87.88 168 ALA A CA 1
ATOM 1384 C C . ALA A 1 168 ? 16.835 19.439 6.291 1.00 87.88 168 ALA A C 1
ATOM 1386 O O . ALA A 1 168 ? 15.676 19.040 6.396 1.00 87.88 168 ALA A O 1
ATOM 1387 N N . PRO A 1 169 ? 17.859 18.752 6.840 1.00 89.00 169 PRO A N 1
ATOM 1388 C CA . PRO A 1 169 ? 17.731 17.409 7.429 1.00 89.00 169 PRO A CA 1
ATOM 1389 C C . PRO A 1 169 ? 16.791 17.299 8.636 1.00 89.00 169 PRO A C 1
ATOM 1391 O O . PRO A 1 169 ? 16.497 16.198 9.104 1.00 89.00 169 PRO A O 1
ATOM 1394 N N . GLU A 1 170 ? 16.386 18.441 9.187 1.00 92.12 170 GLU A N 1
ATOM 1395 C CA . GLU A 1 170 ? 15.457 18.570 10.309 1.00 92.12 170 GLU A CA 1
ATOM 1396 C C . GLU A 1 170 ? 14.068 19.058 9.866 1.00 92.12 170 GLU A C 1
ATOM 1398 O O . GLU A 1 170 ? 13.257 19.464 10.698 1.00 92.12 170 GLU A O 1
ATOM 1403 N N . GLN A 1 171 ? 13.793 19.021 8.560 1.00 92.31 171 GLN A N 1
ATOM 1404 C CA . GLN A 1 171 ? 12.482 19.258 7.962 1.00 92.31 171 GLN A CA 1
ATOM 1405 C C . GLN A 1 171 ? 12.058 18.031 7.161 1.00 92.31 171 GLN A C 1
ATOM 1407 O O . GLN A 1 171 ? 12.910 17.404 6.548 1.00 92.31 171 GLN A O 1
ATOM 1412 N N . GLN A 1 172 ? 10.774 17.680 7.156 1.00 91.69 172 GLN A N 1
ATOM 1413 C CA . GLN A 1 172 ? 10.249 16.528 6.418 1.00 91.69 172 GLN A CA 1
ATOM 1414 C C . GLN A 1 172 ? 8.905 16.883 5.788 1.00 91.69 172 GLN A C 1
ATOM 1416 O O . GLN A 1 172 ? 7.954 17.195 6.509 1.00 91.69 172 GLN A O 1
ATOM 1421 N N . SER A 1 173 ? 8.794 16.748 4.465 1.00 87.00 173 SER A N 1
ATOM 1422 C CA . SER A 1 173 ? 7.487 16.756 3.811 1.00 87.00 173 SER A CA 1
ATOM 1423 C C . SER A 1 173 ? 6.675 15.533 4.245 1.00 87.00 173 SER A C 1
ATOM 1425 O O . SER A 1 173 ? 7.082 14.384 4.014 1.00 87.00 173 SER A O 1
ATOM 1427 N N . MET A 1 174 ? 5.518 15.771 4.867 1.00 85.75 174 MET A N 1
ATOM 1428 C CA . MET A 1 174 ? 4.663 14.706 5.407 1.00 85.75 174 MET A CA 1
ATOM 1429 C C . MET A 1 174 ? 3.922 13.936 4.309 1.00 85.75 174 MET A C 1
ATOM 1431 O O . MET A 1 174 ? 3.671 12.734 4.453 1.00 85.75 174 MET A O 1
ATOM 1435 N N . VAL A 1 175 ? 3.690 14.593 3.170 1.00 81.31 175 VAL A N 1
ATOM 1436 C CA . VAL A 1 175 ? 3.142 13.976 1.956 1.00 81.31 175 VAL A CA 1
ATOM 1437 C C . VAL A 1 175 ? 4.158 13.019 1.328 1.00 81.31 175 VAL A C 1
ATOM 1439 O O . VAL A 1 175 ? 3.819 11.894 0.970 1.00 81.31 175 VAL A O 1
ATOM 1442 N N . MET A 1 176 ? 5.431 13.416 1.221 1.00 85.12 176 MET A N 1
ATOM 1443 C CA . MET A 1 176 ? 6.468 12.516 0.692 1.00 85.12 176 MET A CA 1
ATOM 1444 C C . MET A 1 176 ? 6.687 11.314 1.609 1.00 85.12 176 MET A C 1
ATOM 1446 O O . MET A 1 176 ? 6.797 10.181 1.137 1.00 85.12 176 MET A O 1
ATOM 1450 N N . PHE A 1 177 ? 6.666 11.549 2.921 1.00 90.25 177 PHE A N 1
ATOM 1451 C CA . PHE A 1 177 ? 6.700 10.494 3.925 1.00 90.25 177 PHE A CA 1
ATOM 1452 C C . PHE A 1 177 ? 5.517 9.517 3.794 1.00 90.25 177 PHE A C 1
ATOM 1454 O O . PHE A 1 177 ? 5.694 8.310 3.962 1.00 90.25 177 PHE A O 1
ATOM 1461 N N . SER A 1 178 ? 4.311 9.989 3.458 1.00 87.69 178 SER A N 1
ATOM 1462 C CA . SER A 1 178 ? 3.137 9.115 3.346 1.00 87.69 178 SER A CA 1
ATOM 1463 C C . SER A 1 178 ? 3.229 8.139 2.164 1.00 87.69 178 SER A C 1
ATOM 1465 O O . SER A 1 178 ? 2.790 6.990 2.288 1.00 87.69 178 SER A O 1
ATOM 1467 N N . TYR A 1 179 ? 3.876 8.531 1.058 1.00 87.19 179 TYR A N 1
ATOM 1468 C CA . TYR A 1 179 ? 4.004 7.700 -0.147 1.00 87.19 179 TYR A CA 1
ATOM 1469 C C . TYR A 1 179 ? 4.831 6.426 0.022 1.00 87.19 179 TYR A C 1
ATOM 1471 O O . TYR A 1 179 ? 4.679 5.506 -0.780 1.00 87.19 179 TYR A O 1
ATOM 1479 N N . ILE A 1 180 ? 5.684 6.340 1.042 1.00 92.75 180 ILE A N 1
ATOM 1480 C CA . ILE A 1 180 ? 6.510 5.150 1.296 1.00 92.75 180 ILE A CA 1
ATOM 1481 C C . ILE A 1 180 ? 5.875 4.177 2.297 1.00 92.75 180 ILE A C 1
ATOM 1483 O O . ILE A 1 180 ? 6.329 3.041 2.408 1.00 92.75 180 ILE A O 1
ATOM 1487 N N . ILE A 1 181 ? 4.788 4.560 2.978 1.00 94.81 181 ILE A N 1
ATOM 1488 C CA . ILE A 1 181 ? 4.157 3.727 4.015 1.00 94.81 181 ILE A CA 1
ATOM 1489 C C . ILE A 1 181 ? 3.548 2.448 3.432 1.00 94.81 181 ILE A C 1
ATOM 1491 O O . ILE A 1 181 ? 3.909 1.349 3.850 1.00 94.81 181 ILE A O 1
ATOM 1495 N N . GLU A 1 182 ? 2.612 2.565 2.483 1.00 91.88 182 GLU A N 1
ATOM 1496 C CA . GLU A 1 182 ? 1.974 1.392 1.862 1.00 91.88 182 GLU A CA 1
ATOM 1497 C C . GLU A 1 182 ? 3.001 0.476 1.162 1.00 91.88 182 GLU A C 1
ATOM 1499 O O . GLU A 1 182 ? 2.970 -0.732 1.416 1.00 91.88 182 GLU A O 1
ATOM 1504 N N . PRO A 1 183 ? 3.960 1.000 0.374 1.00 94.75 183 PRO A N 1
ATOM 1505 C CA . PRO A 1 183 ? 5.007 0.185 -0.240 1.00 94.75 183 PRO A CA 1
ATOM 1506 C C . PRO A 1 183 ? 5.886 -0.556 0.775 1.00 94.75 183 PRO A C 1
ATOM 1508 O O . PRO A 1 183 ? 6.148 -1.740 0.584 1.00 94.75 183 PRO A O 1
ATOM 1511 N N . LEU A 1 184 ? 6.300 0.077 1.880 1.00 98.12 184 LEU A N 1
ATOM 1512 C CA . LEU A 1 184 ? 7.099 -0.588 2.921 1.00 98.12 184 LEU A CA 1
ATOM 1513 C C . LEU A 1 184 ? 6.294 -1.652 3.684 1.00 98.12 184 LEU A C 1
ATOM 1515 O O . LEU A 1 184 ? 6.823 -2.719 4.002 1.00 98.12 184 LEU A O 1
ATOM 1519 N N . ILE A 1 185 ? 5.001 -1.410 3.927 1.00 97.75 185 ILE A N 1
ATOM 1520 C CA . ILE A 1 185 ? 4.083 -2.419 4.477 1.00 97.75 185 ILE A CA 1
ATOM 1521 C C . ILE A 1 185 ? 3.997 -3.634 3.546 1.00 97.75 185 ILE A C 1
ATOM 1523 O O . ILE A 1 185 ? 4.096 -4.776 4.008 1.00 97.75 185 ILE A O 1
ATOM 1527 N N . MET A 1 186 ? 3.807 -3.403 2.243 1.00 96.25 186 MET A N 1
ATOM 1528 C CA . MET A 1 186 ? 3.757 -4.470 1.241 1.00 96.25 186 MET A CA 1
ATOM 1529 C C . MET A 1 186 ? 5.092 -5.208 1.151 1.00 96.25 186 MET A C 1
ATOM 1531 O O . MET A 1 186 ? 5.098 -6.438 1.115 1.00 96.25 186 MET A O 1
ATOM 1535 N N . LEU A 1 187 ? 6.213 -4.486 1.191 1.00 98.44 187 LEU A N 1
ATOM 1536 C CA . LEU A 1 187 ? 7.542 -5.080 1.164 1.00 98.44 187 LEU A CA 1
ATOM 1537 C C . LEU A 1 187 ? 7.716 -6.051 2.331 1.00 98.44 187 LEU A C 1
ATOM 1539 O O . LEU A 1 187 ? 7.983 -7.223 2.090 1.00 98.44 187 LEU A O 1
ATOM 1543 N N . HIS A 1 188 ? 7.467 -5.612 3.573 1.00 98.50 188 HIS A N 1
ATOM 1544 C CA . HIS A 1 188 ? 7.527 -6.502 4.738 1.00 98.50 188 HIS A CA 1
ATOM 1545 C C . HIS A 1 188 ? 6.519 -7.655 4.641 1.00 98.50 188 HIS A C 1
ATOM 1547 O O . HIS A 1 188 ? 6.821 -8.780 5.037 1.00 98.50 188 HIS A O 1
ATOM 1553 N N . HIS A 1 189 ? 5.322 -7.415 4.097 1.00 95.88 189 HIS A N 1
ATOM 1554 C CA . HIS A 1 189 ? 4.319 -8.466 3.938 1.00 95.88 189 HIS A CA 1
ATOM 1555 C C . HIS A 1 189 ? 4.819 -9.620 3.061 1.00 95.88 189 HIS A C 1
ATOM 1557 O O . HIS A 1 189 ? 4.604 -10.781 3.417 1.00 95.88 189 HIS A O 1
ATOM 1563 N N . PHE A 1 190 ? 5.482 -9.306 1.946 1.00 93.94 190 PHE A N 1
ATOM 1564 C CA . PHE A 1 190 ? 5.987 -10.309 1.011 1.00 93.94 190 PHE A CA 1
ATOM 1565 C C . PHE A 1 190 ? 7.348 -10.878 1.407 1.00 93.94 190 PHE A C 1
ATOM 1567 O O . PHE A 1 190 ? 7.576 -12.070 1.218 1.00 93.94 190 PHE A O 1
ATOM 1574 N N . SER A 1 191 ? 8.244 -10.061 1.962 1.00 95.19 191 SER A N 1
ATOM 1575 C CA . SER A 1 191 ? 9.608 -10.488 2.284 1.00 95.19 191 SER A CA 1
ATOM 1576 C C . SER A 1 191 ? 9.767 -11.078 3.680 1.00 95.19 191 SER A C 1
ATOM 1578 O O . SER A 1 191 ? 10.678 -11.871 3.892 1.00 95.19 191 SER A O 1
ATOM 1580 N N . ARG A 1 192 ? 8.911 -10.685 4.635 1.00 95.56 192 ARG A N 1
ATOM 1581 C CA . ARG A 1 192 ? 9.082 -10.950 6.077 1.00 95.56 192 ARG A CA 1
ATOM 1582 C C . ARG A 1 192 ? 10.403 -10.422 6.648 1.00 95.56 192 ARG A C 1
ATOM 1584 O O . ARG A 1 192 ? 10.866 -10.907 7.676 1.00 95.56 192 ARG A O 1
ATOM 1591 N N . ASP A 1 193 ? 10.997 -9.423 5.998 1.00 97.50 193 ASP A N 1
ATOM 1592 C CA . ASP A 1 193 ? 12.282 -8.858 6.404 1.00 97.50 193 ASP A CA 1
ATOM 1593 C C . ASP A 1 193 ? 12.161 -8.045 7.707 1.00 97.50 193 ASP A C 1
ATOM 1595 O O . ASP A 1 193 ? 11.447 -7.039 7.784 1.00 97.50 193 ASP A O 1
ATOM 1599 N N . ALA A 1 194 ? 12.880 -8.481 8.742 1.00 97.62 194 ALA A N 1
ATOM 1600 C CA . ALA A 1 194 ? 12.803 -7.889 10.073 1.00 97.62 194 ALA A CA 1
ATOM 1601 C C . ALA A 1 194 ? 13.293 -6.432 10.125 1.00 97.62 194 ALA A C 1
ATOM 1603 O O . ALA A 1 194 ? 12.783 -5.651 10.930 1.00 97.62 194 ALA A O 1
ATOM 1604 N N . GLU A 1 195 ? 14.245 -6.034 9.277 1.00 98.38 195 GLU A N 1
ATOM 1605 C CA . GLU A 1 195 ? 14.771 -4.666 9.263 1.00 98.38 195 GLU A CA 1
ATOM 1606 C C . GLU A 1 195 ? 13.738 -3.684 8.698 1.00 98.38 195 GLU A C 1
ATOM 1608 O O . GLU A 1 195 ? 13.611 -2.563 9.196 1.00 98.38 195 GLU A O 1
ATOM 1613 N N . ILE A 1 196 ? 12.938 -4.124 7.719 1.00 98.62 196 ILE A N 1
ATOM 1614 C CA . ILE A 1 196 ? 11.810 -3.339 7.198 1.00 98.62 196 ILE A CA 1
ATOM 1615 C C . ILE A 1 196 ? 10.722 -3.175 8.265 1.00 98.62 196 ILE A C 1
ATOM 1617 O O . ILE A 1 196 ? 10.178 -2.081 8.423 1.00 98.62 196 ILE A O 1
ATOM 1621 N N . LEU A 1 197 ? 10.427 -4.217 9.053 1.00 98.50 197 LEU A N 1
ATOM 1622 C CA . LEU A 1 197 ? 9.493 -4.083 10.177 1.00 98.50 197 LEU A CA 1
ATOM 1623 C C . LEU A 1 197 ? 10.006 -3.087 11.223 1.00 98.50 197 LEU A C 1
ATOM 1625 O O . LEU A 1 197 ? 9.247 -2.235 11.680 1.00 98.50 197 LEU A O 1
ATOM 1629 N N . GLN A 1 198 ? 11.294 -3.151 11.567 1.00 98.62 198 GLN A N 1
ATOM 1630 C CA . GLN A 1 198 ? 11.907 -2.199 12.495 1.00 98.62 198 GLN A CA 1
ATOM 1631 C C . GLN A 1 198 ? 11.855 -0.762 11.960 1.00 98.62 198 GLN A C 1
ATOM 1633 O O . GLN A 1 198 ? 11.624 0.162 12.739 1.00 98.62 198 GLN A O 1
ATOM 1638 N N . LEU A 1 199 ? 12.037 -0.557 10.650 1.00 98.69 199 LEU A N 1
ATOM 1639 C CA . LEU A 1 199 ? 11.868 0.752 10.015 1.00 98.69 199 LEU A CA 1
ATOM 1640 C C . LEU A 1 199 ? 10.438 1.276 10.188 1.00 98.69 199 LEU A C 1
ATOM 1642 O O . LEU A 1 199 ? 10.260 2.400 10.651 1.00 98.69 199 LEU A O 1
ATOM 1646 N N . LEU A 1 200 ? 9.424 0.450 9.907 1.00 98.69 200 LEU A N 1
ATOM 1647 C CA . LEU A 1 200 ? 8.016 0.808 10.119 1.00 98.69 200 LEU A CA 1
ATOM 1648 C C . LEU A 1 200 ? 7.727 1.165 11.589 1.00 98.69 200 LEU A C 1
ATOM 1650 O O . LEU A 1 200 ? 6.992 2.115 11.856 1.00 98.69 200 LEU A O 1
ATOM 1654 N N . GLU A 1 201 ? 8.324 0.452 12.550 1.00 98.56 201 GLU A N 1
ATOM 1655 C CA . GLU A 1 201 ? 8.193 0.772 13.979 1.00 98.56 201 GLU A CA 1
ATOM 1656 C C . GLU A 1 201 ? 8.826 2.129 14.332 1.00 98.56 201 GLU A C 1
ATOM 1658 O O . GLU A 1 201 ? 8.220 2.912 15.070 1.00 98.56 201 GLU A O 1
ATOM 1663 N N . ARG A 1 202 ?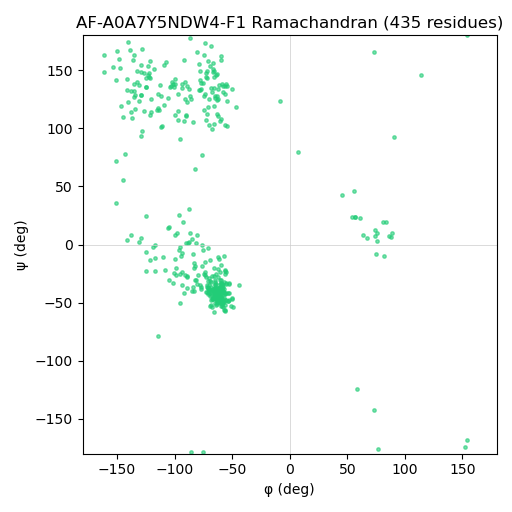 10.004 2.453 13.778 1.00 98.50 202 ARG A N 1
ATOM 1664 C CA . ARG A 1 202 ? 10.643 3.768 13.969 1.00 98.50 202 ARG A CA 1
ATOM 1665 C C . ARG A 1 202 ? 9.819 4.893 13.354 1.00 98.50 202 ARG A C 1
ATOM 1667 O O . ARG A 1 202 ? 9.569 5.889 14.029 1.00 98.50 202 ARG A O 1
ATOM 1674 N N . MET A 1 203 ? 9.346 4.704 12.122 1.00 97.88 203 MET A N 1
ATOM 1675 C CA . MET A 1 203 ? 8.453 5.639 11.432 1.00 97.88 203 MET A CA 1
ATOM 1676 C C . MET A 1 203 ? 7.196 5.924 12.259 1.00 97.88 203 MET A C 1
ATOM 1678 O O . MET A 1 203 ? 6.839 7.080 12.468 1.00 97.88 203 MET A O 1
ATOM 1682 N N . ALA A 1 204 ? 6.549 4.879 12.783 1.00 97.62 204 ALA A N 1
ATOM 1683 C CA . ALA A 1 204 ? 5.340 5.017 13.591 1.00 97.62 204 ALA A CA 1
ATOM 1684 C C . ALA A 1 204 ? 5.596 5.749 14.913 1.00 97.62 204 ALA A C 1
ATOM 1686 O O . ALA A 1 204 ? 4.794 6.597 15.312 1.00 97.62 204 ALA A O 1
ATOM 1687 N N . LYS A 1 205 ? 6.716 5.449 15.584 1.00 97.56 205 LYS A N 1
ATOM 1688 C CA . LYS A 1 205 ? 7.109 6.127 16.825 1.00 97.56 205 LYS A CA 1
ATOM 1689 C C . LYS A 1 205 ? 7.398 7.608 16.578 1.00 97.56 205 LYS A C 1
ATOM 1691 O O . LYS A 1 205 ? 6.946 8.452 17.351 1.00 97.56 205 LYS A O 1
ATOM 1696 N N . TRP A 1 206 ? 8.131 7.930 15.515 1.00 95.94 206 TRP A N 1
ATOM 1697 C CA . TRP A 1 206 ? 8.441 9.313 15.158 1.00 95.94 206 TRP A CA 1
ATOM 1698 C C . TRP A 1 206 ? 7.171 10.095 14.818 1.00 95.94 206 TRP A C 1
ATOM 1700 O O . TRP A 1 206 ? 6.901 11.108 15.459 1.00 95.94 206 TRP A O 1
ATOM 1710 N N . LEU A 1 207 ? 6.332 9.560 13.924 1.00 93.56 207 LEU A N 1
ATOM 1711 C CA . LEU A 1 207 ? 5.059 10.171 13.535 1.00 93.56 207 LEU A CA 1
ATOM 1712 C C . LEU A 1 207 ? 4.193 10.476 14.769 1.00 93.56 207 LEU A C 1
ATOM 1714 O O . LEU A 1 207 ? 3.727 11.601 14.942 1.00 93.56 207 LEU A O 1
ATOM 1718 N N . GLN A 1 208 ? 4.045 9.499 15.668 1.00 93.00 208 GLN A N 1
ATOM 1719 C CA . GLN A 1 208 ? 3.239 9.647 16.880 1.00 93.00 208 GLN A CA 1
ATOM 1720 C C . GLN A 1 208 ? 3.783 10.701 17.847 1.00 93.00 208 GLN A C 1
ATOM 1722 O O . GLN A 1 208 ? 3.000 11.385 18.496 1.00 93.00 208 GLN A O 1
ATOM 1727 N N . THR A 1 209 ? 5.105 10.799 17.992 1.00 92.31 209 THR A N 1
ATOM 1728 C CA . THR A 1 209 ? 5.719 11.638 19.035 1.00 92.31 209 THR A CA 1
ATOM 1729 C C . THR A 1 209 ? 6.060 13.041 18.559 1.00 92.31 209 THR A C 1
ATOM 1731 O O . THR A 1 209 ? 6.194 13.929 19.393 1.00 92.31 209 THR A O 1
ATOM 1734 N N . GLN A 1 210 ? 6.245 13.239 17.253 1.00 91.44 210 GLN A N 1
ATOM 1735 C CA . GLN A 1 210 ? 6.761 14.491 16.697 1.00 91.44 210 GLN A CA 1
ATOM 1736 C C . GLN A 1 210 ? 5.776 15.208 15.771 1.00 91.44 210 GLN A C 1
ATOM 1738 O O . GLN A 1 210 ? 5.921 16.415 15.582 1.00 91.44 210 GLN A O 1
ATOM 1743 N N . CYS A 1 211 ? 4.811 14.499 15.178 1.00 89.12 211 CYS A N 1
ATOM 1744 C CA . CYS A 1 211 ? 4.033 15.033 14.054 1.00 89.12 211 CYS A CA 1
ATOM 1745 C C . CYS A 1 211 ? 2.518 15.010 14.260 1.00 89.12 211 CYS A C 1
ATOM 1747 O O . CYS A 1 211 ? 1.822 15.752 13.570 1.00 89.12 211 CYS A O 1
ATOM 1749 N N . LEU A 1 212 ? 2.001 14.145 15.136 1.00 89.94 212 LEU A N 1
ATOM 1750 C CA . LEU A 1 212 ? 0.570 14.063 15.427 1.00 89.94 212 LEU A CA 1
ATOM 1751 C C . LEU A 1 212 ? 0.200 14.982 16.592 1.00 89.94 212 LEU A C 1
ATOM 1753 O O . LEU A 1 212 ? 0.752 14.868 17.686 1.00 89.94 212 LEU A O 1
ATOM 1757 N N . LEU A 1 213 ? -0.774 15.856 16.355 1.00 88.31 213 LEU A N 1
ATOM 1758 C CA . LEU A 1 213 ? -1.349 16.770 17.343 1.00 88.31 213 LEU A CA 1
ATOM 1759 C C . LEU A 1 213 ? -2.851 16.513 17.482 1.00 88.31 213 LEU A C 1
ATOM 1761 O O . LEU A 1 213 ? -3.474 15.967 16.577 1.00 88.31 213 LEU A O 1
ATOM 1765 N N . GLY A 1 214 ? -3.437 16.908 18.610 1.00 89.56 214 GLY A N 1
ATOM 1766 C CA . GLY A 1 214 ? -4.868 16.753 18.861 1.00 89.56 214 GLY A CA 1
ATOM 1767 C C . GLY A 1 214 ? -5.296 15.317 19.148 1.00 89.56 214 GLY A C 1
ATOM 1768 O O . GLY A 1 214 ? -4.627 14.563 19.857 1.00 89.56 214 GLY A O 1
ATOM 1769 N N . GLY A 1 215 ? -6.470 14.944 18.655 1.00 89.69 215 GLY A N 1
ATOM 1770 C CA . GLY A 1 215 ? -7.059 13.635 18.896 1.00 89.69 215 GLY A CA 1
ATOM 1771 C C . GLY A 1 215 ? -7.780 13.494 20.246 1.00 89.69 215 GLY A C 1
ATOM 1772 O O . GLY A 1 215 ? -8.011 12.359 20.698 1.00 89.69 215 GLY A O 1
ATOM 1773 N N . THR A 1 216 ? -8.151 14.609 20.882 1.00 92.50 216 THR A N 1
ATOM 1774 C CA . THR A 1 216 ? -8.679 14.691 22.255 1.00 92.50 216 THR A CA 1
ATOM 1775 C C . THR A 1 216 ? -9.977 15.497 22.345 1.00 92.50 216 THR A C 1
ATOM 1777 O O . THR A 1 216 ? -10.262 16.357 21.516 1.00 92.50 216 THR A O 1
ATOM 1780 N N . MET A 1 217 ? -10.791 15.206 23.362 1.00 93.81 217 MET A N 1
ATOM 1781 C CA . MET A 1 217 ? -11.948 16.037 23.706 1.00 93.81 217 MET A CA 1
ATOM 1782 C C . MET A 1 217 ? -11.492 17.296 24.449 1.00 93.81 217 MET A C 1
ATOM 1784 O O . MET A 1 217 ? -10.631 17.225 25.324 1.00 93.81 217 MET A O 1
ATOM 1788 N N . VAL A 1 218 ? -12.105 18.430 24.119 1.00 90.44 218 VAL A N 1
ATOM 1789 C CA . VAL A 1 218 ? -11.924 19.733 24.765 1.00 90.44 218 VAL A CA 1
ATOM 1790 C C . VAL A 1 218 ? -13.315 20.266 25.119 1.00 90.44 218 VAL A C 1
ATOM 1792 O O . VAL A 1 218 ? -14.040 20.787 24.265 1.00 90.44 218 VAL A O 1
ATOM 1795 N N . GLY A 1 219 ? -13.722 20.073 26.377 1.00 93.06 219 GLY A N 1
ATOM 1796 C CA . GLY A 1 219 ? -15.107 20.297 26.803 1.00 93.06 219 GLY A CA 1
ATOM 1797 C C . GLY A 1 219 ? -16.074 19.419 26.002 1.00 93.06 219 GLY A C 1
ATOM 1798 O O . GLY A 1 219 ? -15.886 18.207 25.917 1.00 93.06 219 GLY A O 1
ATOM 1799 N N . ASN A 1 220 ? -17.063 20.044 25.359 1.00 94.50 220 ASN A N 1
ATOM 1800 C CA . ASN A 1 220 ? -18.049 19.360 24.510 1.00 94.50 220 ASN A CA 1
ATOM 1801 C C . ASN A 1 220 ? -17.626 19.250 23.035 1.00 94.50 220 ASN A C 1
ATOM 1803 O O . ASN A 1 220 ? -18.380 18.740 22.212 1.00 94.50 220 ASN A O 1
ATOM 1807 N N . THR A 1 221 ? -16.434 19.735 22.685 1.00 94.25 221 THR A N 1
ATOM 1808 C CA . THR A 1 221 ? -15.917 19.701 21.311 1.00 94.25 221 THR A CA 1
ATOM 1809 C C . THR A 1 221 ? -14.770 18.711 21.185 1.00 94.25 221 THR A C 1
ATOM 1811 O O . THR A 1 221 ? -14.073 18.420 22.155 1.00 94.25 221 THR A O 1
ATOM 1814 N N . TYR A 1 222 ? -14.554 18.188 19.986 1.00 94.00 222 TYR A N 1
ATOM 1815 C CA . TYR A 1 222 ? -13.409 17.354 19.658 1.00 94.00 222 TYR A CA 1
ATOM 1816 C C . TYR A 1 222 ? -12.338 18.178 18.947 1.00 94.00 222 TYR A C 1
ATOM 1818 O O . TYR A 1 222 ? -12.658 18.980 18.070 1.00 94.00 222 TYR A O 1
ATOM 1826 N N . TRP A 1 223 ? -11.072 17.970 19.303 1.00 92.44 223 TRP A N 1
ATOM 1827 C CA . TRP A 1 223 ? -9.927 18.398 18.506 1.00 92.44 223 TRP A CA 1
ATOM 1828 C C . TRP A 1 223 ? -9.456 17.206 17.666 1.00 92.44 223 TRP A C 1
ATOM 1830 O O . TRP A 1 223 ? -8.896 16.262 18.235 1.00 92.44 223 TRP A O 1
ATOM 1840 N N . PRO A 1 224 ? -9.697 17.203 16.343 1.00 90.62 224 PRO A N 1
ATOM 1841 C CA . PRO A 1 224 ? -9.233 16.135 15.467 1.00 90.62 224 PRO A CA 1
ATOM 1842 C C . PRO A 1 224 ? -7.714 15.967 15.473 1.00 90.62 224 PRO A C 1
ATOM 1844 O O . PRO A 1 224 ? -6.974 16.880 15.831 1.00 90.62 224 PRO A O 1
ATOM 1847 N N . LEU A 1 225 ? -7.252 14.783 15.075 1.00 90.12 225 LEU A N 1
ATOM 1848 C CA . LEU A 1 225 ? -5.844 14.545 14.801 1.00 90.12 225 LEU A CA 1
ATOM 1849 C C . LEU A 1 225 ? -5.381 15.387 13.608 1.00 90.12 225 LEU A C 1
ATOM 1851 O O . LEU A 1 225 ? -5.953 15.329 12.516 1.00 90.12 225 LEU A O 1
ATOM 1855 N N . GLU A 1 226 ? -4.297 16.118 13.825 1.00 86.25 226 GLU A N 1
ATOM 1856 C CA . GLU A 1 226 ? -3.684 17.022 12.860 1.00 86.25 226 GLU A CA 1
ATOM 1857 C C . GLU A 1 226 ? -2.221 16.654 12.623 1.00 86.25 226 GLU A C 1
ATOM 1859 O O . GLU A 1 226 ? -1.551 16.083 13.489 1.00 86.25 226 GLU A O 1
ATOM 1864 N N . THR A 1 227 ? -1.723 17.007 11.440 1.00 84.81 227 THR A N 1
ATOM 1865 C CA . THR A 1 227 ? -0.306 16.897 11.091 1.00 84.81 227 THR A CA 1
ATOM 1866 C C . THR A 1 227 ? 0.126 18.109 10.258 1.00 84.81 227 THR A C 1
ATOM 1868 O O . THR A 1 227 ? -0.677 18.617 9.467 1.00 84.81 227 THR A O 1
ATOM 1871 N N . PRO A 1 228 ? 1.346 18.643 10.442 1.00 82.94 228 PRO A N 1
ATOM 1872 C CA . PRO A 1 228 ? 1.836 19.724 9.593 1.00 82.94 228 PRO A CA 1
ATOM 1873 C C . PRO A 1 228 ? 2.036 19.229 8.155 1.00 82.94 228 PRO A C 1
ATOM 1875 O O . PRO A 1 228 ? 2.342 18.063 7.934 1.00 82.94 228 PRO A O 1
ATOM 1878 N N . TYR A 1 229 ? 1.904 20.119 7.172 1.00 79.44 229 TYR A N 1
ATOM 1879 C CA . TYR A 1 229 ? 2.220 19.782 5.778 1.00 79.44 229 TYR A CA 1
ATOM 1880 C C . TYR A 1 229 ? 3.725 19.500 5.601 1.00 79.44 229 TYR A C 1
ATOM 1882 O O . TYR A 1 229 ? 4.117 18.471 5.046 1.00 79.44 229 TYR A O 1
ATOM 1890 N N . ASP A 1 230 ? 4.551 20.379 6.175 1.00 84.19 230 ASP A N 1
ATOM 1891 C CA . ASP A 1 230 ? 5.994 20.207 6.321 1.00 84.19 230 ASP A CA 1
ATOM 1892 C C . ASP A 1 230 ? 6.345 20.254 7.808 1.00 84.19 230 ASP A C 1
ATOM 1894 O O . ASP A 1 230 ? 6.185 21.280 8.476 1.00 84.19 230 ASP A O 1
ATOM 1898 N N . TRP A 1 231 ? 6.816 19.134 8.346 1.00 90.19 231 TRP A N 1
ATOM 1899 C CA . TRP A 1 231 ? 7.296 19.078 9.721 1.00 90.19 231 TRP A CA 1
ATOM 1900 C C . TRP A 1 231 ? 8.670 19.741 9.821 1.00 90.19 231 TRP A C 1
ATOM 1902 O O . TRP A 1 231 ? 9.517 19.517 8.959 1.00 90.19 231 TRP A O 1
ATOM 1912 N N . LYS A 1 232 ? 8.918 20.519 10.883 1.00 91.75 232 LYS A N 1
ATOM 1913 C CA . LYS A 1 232 ? 10.239 21.085 11.196 1.00 91.75 232 LYS A CA 1
ATOM 1914 C C . LYS A 1 232 ? 10.551 20.896 12.676 1.00 91.75 232 LYS A C 1
ATOM 1916 O O . LYS A 1 232 ? 9.758 21.276 13.537 1.00 91.75 232 LYS A O 1
ATOM 1921 N N . LYS A 1 233 ? 11.721 20.343 12.988 1.00 90.12 233 LYS A N 1
ATOM 1922 C CA . LYS A 1 233 ? 12.139 20.091 14.372 1.00 90.12 233 LYS A CA 1
ATOM 1923 C C . LYS A 1 233 ? 12.154 21.378 15.196 1.00 90.12 233 LYS A C 1
ATOM 1925 O O . LYS A 1 233 ? 12.735 22.379 14.787 1.00 90.12 233 LYS A O 1
ATOM 1930 N N . GLY A 1 234 ? 11.541 21.334 16.376 1.00 84.19 234 GLY A N 1
ATOM 1931 C CA . GLY A 1 234 ? 11.500 22.461 17.314 1.00 84.19 234 GLY A CA 1
ATOM 1932 C C . GLY A 1 234 ? 10.538 23.588 16.927 1.00 84.19 234 GLY A C 1
ATOM 1933 O O . GLY A 1 234 ? 10.279 24.458 17.752 1.00 84.19 234 GLY A O 1
ATOM 1934 N N . VAL A 1 235 ? 9.957 23.559 15.724 1.00 78.12 235 VAL A N 1
ATOM 1935 C CA . VAL A 1 235 ? 8.907 24.494 15.318 1.00 78.12 235 VAL A CA 1
ATOM 1936 C C . VAL A 1 235 ? 7.568 23.816 15.584 1.00 78.12 235 VAL A C 1
ATOM 1938 O O . VAL A 1 235 ? 7.049 23.069 14.759 1.00 78.12 235 VAL A O 1
ATOM 1941 N N . GLY A 1 236 ? 7.028 24.036 16.783 1.00 61.28 236 GLY A N 1
ATOM 1942 C CA . GLY A 1 236 ? 5.643 23.680 17.075 1.00 61.28 236 GLY A CA 1
ATOM 1943 C C . GLY A 1 236 ? 4.705 24.570 16.261 1.00 61.28 236 GLY A C 1
ATOM 1944 O O . GLY A 1 236 ? 4.869 25.787 16.241 1.00 61.28 236 GLY A O 1
ATOM 1945 N N . GLY A 1 237 ? 3.727 23.980 15.582 1.00 61.47 237 GLY A N 1
ATOM 1946 C CA . GLY A 1 237 ? 2.724 24.721 14.823 1.00 61.47 237 GLY A CA 1
ATOM 1947 C C . GLY A 1 237 ? 1.500 23.851 14.555 1.00 61.47 237 GLY A C 1
ATOM 1948 O O . GLY A 1 237 ? 1.648 22.629 14.466 1.00 61.47 237 GLY A O 1
ATOM 1949 N N . PRO A 1 238 ? 0.294 24.442 14.477 1.00 60.56 238 PRO A N 1
ATOM 1950 C CA . PRO A 1 238 ? -0.914 23.684 14.192 1.00 60.56 238 PRO A CA 1
ATOM 1951 C C . PRO A 1 238 ? -0.801 23.018 12.818 1.00 60.56 238 PRO A C 1
ATOM 1953 O O . PRO A 1 238 ? -0.313 23.614 11.856 1.00 60.56 238 PRO A O 1
ATOM 1956 N N . GLY A 1 239 ? -1.222 21.759 12.751 1.00 66.38 239 GLY A N 1
ATOM 1957 C CA . GLY A 1 239 ? -1.326 21.030 11.497 1.00 66.38 239 GLY A CA 1
ATOM 1958 C C . GLY A 1 239 ? -2.676 21.274 10.832 1.00 66.38 239 GLY A C 1
ATOM 1959 O O . GLY A 1 239 ? -3.554 21.936 11.381 1.00 66.38 239 GLY A O 1
ATOM 1960 N N . GLU A 1 240 ? -2.867 20.702 9.650 1.00 69.31 240 GLU A N 1
ATOM 1961 C CA . GLU A 1 2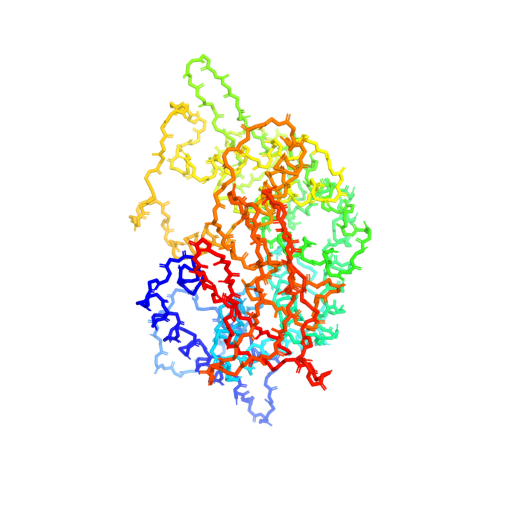40 ? -4.214 20.491 9.114 1.00 69.31 240 GLU A CA 1
ATOM 1962 C C . GLU A 1 240 ? -4.702 19.106 9.534 1.00 69.31 240 GLU A C 1
ATOM 1964 O O . GLU A 1 240 ? -3.892 18.222 9.843 1.00 69.31 240 GLU A O 1
ATOM 1969 N N . VAL A 1 241 ? -6.023 18.888 9.525 1.00 67.88 241 VAL A N 1
ATOM 1970 C CA . VAL A 1 241 ? -6.531 17.520 9.655 1.00 67.88 241 VAL A CA 1
ATOM 1971 C C . VAL A 1 241 ? -5.902 16.658 8.591 1.00 67.88 241 VAL A C 1
ATOM 1973 O O . VAL A 1 241 ? -5.771 17.062 7.437 1.00 67.88 241 VAL A O 1
ATOM 1976 N N . ILE A 1 242 ? -5.488 15.473 9.025 1.00 65.00 242 ILE A N 1
ATOM 1977 C CA . ILE A 1 242 ? -4.700 14.531 8.247 1.00 65.00 242 ILE A CA 1
ATOM 1978 C C . ILE A 1 242 ? -5.417 14.243 6.928 1.00 65.00 242 ILE A C 1
ATOM 1980 O O . ILE A 1 242 ? -6.372 13.469 6.870 1.00 65.00 242 ILE A O 1
ATOM 1984 N N . ARG A 1 243 ? -4.927 14.875 5.858 1.00 63.34 243 ARG A N 1
ATOM 1985 C CA . ARG A 1 243 ? -5.330 14.594 4.473 1.00 63.34 243 ARG A CA 1
ATOM 1986 C C . ARG A 1 243 ? -4.558 13.408 3.893 1.00 63.34 243 ARG A C 1
ATOM 1988 O O . ARG A 1 243 ? -4.879 12.962 2.797 1.00 63.34 243 ARG A O 1
ATOM 1995 N N . ASP A 1 244 ? -3.549 12.918 4.618 1.00 59.81 244 ASP A N 1
ATOM 1996 C CA . A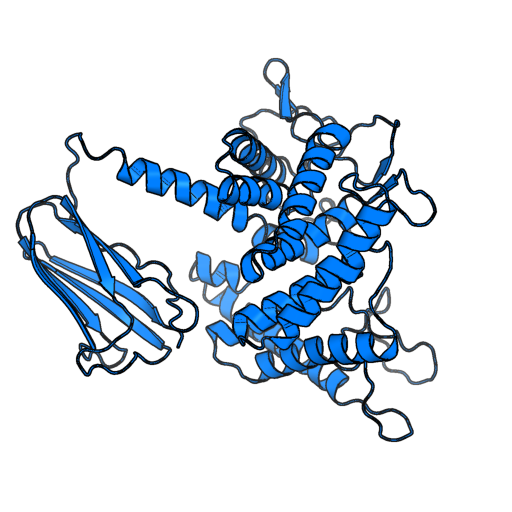SP A 1 244 ? -2.658 11.834 4.215 1.00 59.81 244 ASP A CA 1
ATOM 1997 C C . ASP A 1 244 ? -3.206 10.449 4.573 1.00 59.81 244 ASP A C 1
ATOM 1999 O O . ASP A 1 244 ? -3.550 10.114 5.707 1.00 59.81 244 ASP A O 1
ATOM 2003 N N . LEU A 1 245 ? -3.241 9.593 3.563 1.00 65.12 245 LEU A N 1
ATOM 2004 C CA . LEU A 1 245 ? -4.201 8.497 3.484 1.00 65.12 245 LEU A CA 1
ATOM 2005 C C . LEU A 1 245 ? -3.649 7.146 3.959 1.00 65.12 245 LEU A C 1
ATOM 2007 O O . LEU A 1 245 ? -4.276 6.097 3.803 1.00 65.12 245 LEU A O 1
ATOM 2011 N N . PHE A 1 246 ? -2.465 7.147 4.574 1.00 83.69 246 PHE A N 1
ATOM 2012 C CA . PHE A 1 246 ? -1.752 5.911 4.905 1.00 83.69 246 PHE A CA 1
ATOM 2013 C C . PHE A 1 246 ? -1.370 5.748 6.367 1.00 83.69 246 PHE A C 1
ATOM 2015 O O . PHE A 1 246 ? -0.963 4.655 6.759 1.00 83.69 246 PHE A O 1
ATOM 2022 N N . TYR A 1 247 ? -1.578 6.752 7.218 1.00 91.06 247 TYR A N 1
ATOM 2023 C CA . TYR A 1 247 ? -1.156 6.648 8.618 1.00 91.06 247 TYR A CA 1
ATOM 2024 C C . TYR A 1 247 ? -1.934 5.569 9.369 1.00 91.06 247 TYR A C 1
ATOM 2026 O O . TYR A 1 247 ? -1.330 4.751 10.057 1.00 91.06 247 TYR A O 1
ATOM 2034 N N . ALA A 1 248 ? -3.250 5.453 9.153 1.00 92.44 248 ALA A N 1
ATOM 2035 C CA . ALA A 1 248 ? -4.005 4.350 9.749 1.00 92.44 248 ALA A CA 1
ATOM 2036 C C . ALA A 1 248 ? -3.496 2.973 9.274 1.00 92.44 248 ALA A C 1
ATOM 2038 O O . ALA A 1 248 ? -3.473 2.036 10.067 1.00 92.44 248 ALA A O 1
ATOM 2039 N N . ASN A 1 249 ? -3.027 2.843 8.021 1.00 94.00 249 ASN A N 1
ATOM 2040 C CA . ASN A 1 249 ? -2.440 1.588 7.535 1.00 94.00 249 ASN A CA 1
ATOM 2041 C C . ASN A 1 249 ? -1.166 1.224 8.296 1.00 94.00 249 ASN A C 1
ATOM 2043 O O . ASN A 1 249 ? -0.998 0.051 8.614 1.00 94.00 249 ASN A O 1
ATOM 2047 N N . LEU A 1 250 ? -0.306 2.198 8.610 1.00 96.12 250 LEU A N 1
ATOM 2048 C CA . LEU A 1 250 ? 0.916 1.964 9.382 1.00 96.12 250 LEU A CA 1
ATOM 2049 C C . LEU A 1 250 ? 0.599 1.318 10.734 1.00 96.12 250 LEU A C 1
ATOM 2051 O O . LEU A 1 250 ? 1.062 0.215 11.018 1.00 96.12 250 LEU A O 1
ATOM 2055 N N . TYR A 1 251 ? -0.259 1.950 11.534 1.00 97.25 251 TYR A N 1
ATOM 2056 C CA . TYR A 1 251 ? -0.605 1.428 12.859 1.00 97.25 251 TYR A CA 1
ATOM 2057 C C . TYR A 1 251 ? -1.488 0.174 12.792 1.00 97.25 251 TYR A C 1
ATOM 2059 O O . TYR A 1 251 ? -1.277 -0.768 13.552 1.00 97.25 251 TYR A O 1
ATOM 2067 N N . GLY A 1 252 ? -2.421 0.094 11.838 1.00 96.50 252 GLY A N 1
ATOM 2068 C CA . GLY A 1 252 ? -3.210 -1.116 11.600 1.00 96.50 252 GLY A CA 1
ATOM 2069 C C . GLY A 1 252 ? -2.328 -2.315 11.240 1.00 96.50 252 GLY A C 1
ATOM 2070 O O . GLY A 1 252 ? -2.541 -3.423 11.729 1.00 96.50 252 GLY A O 1
ATOM 2071 N N . TYR A 1 253 ? -1.278 -2.093 10.447 1.00 97.56 253 TYR A N 1
ATOM 2072 C CA . TYR A 1 253 ? -0.304 -3.124 10.122 1.00 97.56 253 TYR A CA 1
ATOM 2073 C C . TYR A 1 253 ? 0.540 -3.539 11.328 1.00 97.56 253 TYR A C 1
ATOM 2075 O O . TYR A 1 253 ? 0.721 -4.736 11.554 1.00 97.56 253 TYR A O 1
ATOM 2083 N N . LEU A 1 254 ? 1.016 -2.582 12.130 1.00 98.06 254 LEU A N 1
ATOM 2084 C CA . LEU A 1 254 ? 1.753 -2.879 13.360 1.00 98.06 254 LEU A CA 1
ATOM 2085 C C . LEU A 1 254 ? 0.902 -3.671 14.360 1.00 98.06 254 LEU A C 1
ATOM 2087 O O . LEU A 1 254 ? 1.398 -4.639 14.936 1.00 98.06 254 LEU A O 1
ATOM 2091 N N . TYR A 1 255 ? -0.395 -3.368 14.479 1.00 97.44 255 TYR A N 1
ATOM 2092 C CA . TYR A 1 255 ? -1.328 -4.205 15.233 1.00 97.44 255 TYR A CA 1
ATOM 2093 C C . TYR A 1 255 ? -1.389 -5.635 14.678 1.00 97.44 255 TYR A C 1
ATOM 2095 O O . TYR A 1 255 ? -1.301 -6.592 15.444 1.00 97.44 255 TYR A O 1
ATOM 2103 N N . LEU A 1 256 ? -1.490 -5.811 13.356 1.00 94.06 256 LEU A N 1
ATOM 2104 C CA . LEU A 1 256 ? -1.496 -7.147 12.746 1.00 94.06 256 LEU A CA 1
ATOM 2105 C C . LEU A 1 256 ? -0.205 -7.935 13.027 1.00 94.06 256 LEU A C 1
ATOM 2107 O O . LEU A 1 256 ? -0.270 -9.161 13.101 1.00 94.06 256 LEU A O 1
ATOM 2111 N N . GLN A 1 257 ? 0.938 -7.258 13.191 1.00 95.31 257 GLN A N 1
ATOM 2112 C CA . GLN A 1 257 ? 2.223 -7.903 13.496 1.00 95.31 257 GLN A CA 1
ATOM 2113 C C . GLN A 1 257 ? 2.442 -8.161 14.993 1.00 95.31 257 GLN A C 1
ATOM 2115 O O . GLN A 1 257 ? 3.003 -9.190 15.357 1.00 95.31 257 GLN A O 1
ATOM 2120 N N . LYS A 1 258 ? 2.047 -7.225 15.865 1.00 93.50 258 LYS A N 1
ATOM 2121 C CA . LYS A 1 258 ? 2.445 -7.204 17.287 1.00 93.50 258 LYS A CA 1
ATOM 2122 C C . LYS A 1 258 ? 1.279 -7.347 18.265 1.00 93.50 258 LYS A C 1
ATOM 2124 O O . LYS A 1 258 ? 1.509 -7.509 19.456 1.00 93.50 258 LYS A O 1
ATOM 2129 N N . ARG A 1 259 ? 0.037 -7.230 17.786 1.00 92.75 259 ARG A N 1
ATOM 2130 C CA . ARG A 1 259 ? -1.206 -7.261 18.580 1.00 92.75 259 ARG A CA 1
ATOM 2131 C C . ARG A 1 259 ? -1.285 -6.209 19.698 1.00 92.75 259 ARG A C 1
ATOM 2133 O O . ARG A 1 259 ? -2.068 -6.357 20.631 1.00 92.75 259 ARG A O 1
ATOM 2140 N N . ARG A 1 260 ? -0.541 -5.100 19.583 1.00 93.56 260 ARG A N 1
ATOM 2141 C CA . ARG A 1 260 ? -0.623 -3.965 20.518 1.00 93.56 260 ARG A CA 1
ATOM 2142 C C . ARG A 1 260 ? -1.934 -3.203 20.313 1.00 93.56 260 ARG A C 1
ATOM 2144 O O . ARG A 1 260 ? -2.122 -2.555 19.287 1.00 93.56 260 ARG A O 1
ATOM 2151 N N . VAL A 1 261 ? -2.834 -3.249 21.294 1.00 93.56 261 VAL A N 1
ATOM 2152 C CA . VAL A 1 261 ? -4.153 -2.580 21.233 1.00 93.56 261 VAL A CA 1
ATOM 2153 C C . VAL A 1 261 ? -4.030 -1.062 21.046 1.00 93.56 261 VAL A C 1
ATOM 2155 O O . VAL A 1 261 ? -4.878 -0.448 20.394 1.00 93.56 261 VAL A O 1
ATOM 2158 N N . SER A 1 262 ? -2.952 -0.457 21.555 1.00 94.50 262 SER A N 1
ATOM 2159 C CA . SER A 1 262 ? -2.632 0.959 21.344 1.00 94.50 262 SER A CA 1
ATOM 2160 C C . SER A 1 262 ? -2.504 1.320 19.863 1.00 94.50 262 SER A C 1
ATOM 2162 O O . SER A 1 262 ? -3.006 2.365 19.452 1.00 94.50 262 SER A O 1
ATOM 2164 N N . ASP A 1 263 ? -1.900 0.440 19.057 1.00 96.62 263 ASP A N 1
ATOM 2165 C CA . ASP A 1 263 ? -1.699 0.668 17.624 1.00 96.62 263 ASP A CA 1
ATOM 2166 C C . ASP A 1 263 ? -3.057 0.684 16.908 1.00 96.62 263 ASP A C 1
ATOM 2168 O O . ASP A 1 263 ? -3.360 1.616 16.167 1.00 96.62 263 ASP A O 1
ATOM 2172 N N . LEU A 1 264 ? -3.932 -0.287 17.197 1.00 95.75 264 LEU A N 1
ATOM 2173 C CA . LEU A 1 264 ? -5.275 -0.324 16.609 1.00 95.75 264 LEU A CA 1
ATOM 2174 C C . LEU A 1 264 ? -6.132 0.870 17.051 1.00 95.75 264 LEU A C 1
ATOM 2176 O O . LEU A 1 264 ? -6.837 1.463 16.238 1.00 95.75 264 LEU A O 1
ATOM 2180 N N . THR A 1 265 ? -6.040 1.259 18.324 1.00 95.31 265 THR A N 1
ATOM 2181 C CA . THR A 1 265 ? -6.774 2.412 18.865 1.00 95.31 265 THR A CA 1
ATOM 2182 C C . THR A 1 265 ? -6.374 3.703 18.154 1.00 95.31 265 THR A C 1
ATOM 2184 O O . THR A 1 265 ? -7.240 4.495 17.776 1.00 95.31 265 THR A O 1
ATOM 2187 N N . LEU A 1 266 ? -5.074 3.912 17.931 1.00 94.81 266 LEU A N 1
ATOM 2188 C CA . LEU A 1 266 ? -4.586 5.067 17.184 1.00 94.81 266 LEU A CA 1
ATOM 2189 C C . LEU A 1 266 ? -4.959 4.981 15.698 1.00 94.81 266 LEU A C 1
ATOM 2191 O O . LEU A 1 266 ? -5.414 5.975 15.137 1.00 94.81 266 LEU A O 1
ATOM 2195 N N . ALA A 1 267 ? -4.855 3.803 15.076 1.00 94.62 267 ALA A N 1
ATOM 2196 C CA . ALA A 1 267 ? -5.276 3.587 13.691 1.00 94.62 267 ALA A CA 1
ATOM 2197 C C . ALA A 1 267 ? -6.751 3.961 13.474 1.00 94.62 267 ALA A C 1
ATOM 2199 O O . ALA A 1 267 ? -7.078 4.635 12.498 1.00 94.62 267 ALA A O 1
ATOM 2200 N N . ARG A 1 268 ? -7.626 3.594 14.419 1.00 93.38 268 ARG A N 1
ATOM 2201 C CA . ARG A 1 268 ? -9.053 3.929 14.393 1.00 93.38 268 ARG A CA 1
ATOM 2202 C C . ARG A 1 268 ? -9.299 5.430 14.473 1.00 93.38 268 ARG A C 1
ATOM 2204 O O . ARG A 1 268 ? -10.116 5.945 13.713 1.00 93.38 268 ARG A O 1
ATOM 2211 N N . LYS A 1 269 ? -8.581 6.138 15.355 1.00 91.88 269 LYS A N 1
ATOM 2212 C CA . LYS A 1 269 ? -8.645 7.608 15.428 1.00 91.88 269 LYS A CA 1
ATOM 2213 C C . LYS A 1 269 ? -8.173 8.241 14.121 1.00 91.88 269 LYS A C 1
ATOM 2215 O O . LYS A 1 269 ? -8.898 9.039 13.549 1.00 91.88 269 LYS A O 1
ATOM 2220 N N . LEU A 1 270 ? -7.012 7.830 13.608 1.00 91.06 270 LEU A N 1
ATOM 2221 C CA . LEU A 1 270 ? -6.459 8.336 12.348 1.00 91.06 270 LEU A CA 1
ATOM 2222 C C . LEU A 1 270 ? -7.422 8.136 11.174 1.00 91.06 270 LEU A C 1
ATOM 2224 O O . LEU A 1 270 ? -7.650 9.062 10.401 1.00 91.06 270 LEU A O 1
ATOM 2228 N N . PHE A 1 271 ? -8.012 6.944 11.053 1.00 89.56 271 PHE A N 1
ATOM 2229 C CA . PHE A 1 271 ? -9.004 6.651 10.021 1.00 89.56 271 PHE A CA 1
ATOM 2230 C C . PHE A 1 271 ? -10.258 7.512 10.176 1.00 89.56 271 PHE A C 1
ATOM 2232 O O . PHE A 1 271 ? -10.709 8.126 9.216 1.00 89.56 271 PHE A O 1
ATOM 2239 N N . ARG A 1 272 ? -10.826 7.574 11.384 1.00 88.50 272 ARG A N 1
ATOM 2240 C CA . ARG A 1 272 ? -12.028 8.368 11.645 1.00 88.50 272 ARG A CA 1
ATOM 2241 C C . ARG A 1 272 ? -11.787 9.837 11.303 1.00 88.50 272 ARG A C 1
ATOM 2243 O O . ARG A 1 272 ? -12.597 10.418 10.595 1.00 88.50 272 ARG A O 1
ATOM 2250 N N . ASP A 1 273 ? -10.690 10.418 11.772 1.00 88.12 273 ASP A N 1
ATOM 2251 C CA . ASP A 1 273 ? -10.455 11.859 11.675 1.00 88.12 273 ASP A CA 1
ATOM 2252 C C . ASP A 1 273 ? -10.178 12.284 10.229 1.00 88.12 273 ASP A C 1
ATOM 2254 O O . ASP A 1 273 ? -10.780 13.245 9.749 1.00 88.12 273 ASP A O 1
ATOM 2258 N N . SER A 1 274 ? -9.373 11.497 9.504 1.00 81.75 274 SER A N 1
ATOM 2259 C CA . SER A 1 274 ? -9.104 11.710 8.072 1.00 81.75 274 SER A CA 1
ATOM 2260 C C . SER A 1 274 ? -10.335 11.519 7.179 1.00 81.75 274 SER A C 1
ATOM 2262 O O . SER A 1 274 ? -10.417 12.137 6.121 1.00 81.75 274 SER A O 1
ATOM 2264 N N . MET A 1 275 ? -11.314 10.703 7.587 1.00 80.38 275 MET A N 1
ATOM 2265 C CA . MET A 1 275 ? -12.528 10.454 6.797 1.00 80.38 275 MET A CA 1
ATOM 2266 C C . MET A 1 275 ? -13.695 11.371 7.179 1.00 80.38 275 MET A C 1
ATOM 2268 O O . MET A 1 275 ? -14.497 11.736 6.320 1.00 80.38 275 MET A O 1
ATOM 2272 N N . PHE A 1 276 ? -13.833 11.724 8.458 1.00 83.75 276 PHE A N 1
ATOM 2273 C CA . PHE A 1 276 ? -15.013 12.416 8.985 1.00 83.75 276 PHE A CA 1
ATOM 2274 C C . PHE A 1 276 ? -14.824 13.913 9.166 1.00 83.75 276 PHE A C 1
ATOM 2276 O O . PHE A 1 276 ? -15.826 14.617 9.135 1.00 83.75 276 PHE A O 1
ATOM 2283 N N . TRP A 1 277 ? -13.600 14.414 9.331 1.00 83.00 277 TRP A N 1
ATOM 2284 C CA . TRP A 1 277 ? -13.349 15.845 9.563 1.00 83.00 277 TRP A CA 1
ATOM 2285 C C . TRP A 1 277 ? -12.368 16.448 8.562 1.00 83.00 277 TRP A C 1
ATOM 2287 O O . TRP A 1 277 ? -11.750 17.474 8.822 1.00 83.00 277 TRP A O 1
ATOM 2297 N N . TYR A 1 278 ? -12.270 15.843 7.380 1.00 73.88 278 TYR A N 1
ATOM 2298 C CA . TYR A 1 278 ? -11.293 16.192 6.349 1.00 73.88 278 TYR A CA 1
ATOM 2299 C C . TYR A 1 278 ? -11.375 17.648 5.837 1.00 73.88 278 TYR A C 1
ATOM 2301 O O . TYR A 1 278 ? -10.432 18.130 5.210 1.00 73.88 278 TYR A O 1
ATOM 2309 N N . GLN A 1 279 ? -12.494 18.346 6.071 1.00 72.94 279 GLN A N 1
ATOM 2310 C CA . GLN A 1 279 ? -12.689 19.753 5.688 1.00 72.94 279 GLN A CA 1
ATOM 2311 C C . GLN A 1 279 ? -12.401 20.748 6.812 1.00 72.94 279 GLN A C 1
ATOM 2313 O O . GLN A 1 279 ? -12.525 21.952 6.581 1.00 72.94 279 GLN A O 1
ATOM 2318 N N . CYS A 1 280 ? -12.097 20.298 8.031 1.00 76.81 280 CYS A N 1
ATOM 2319 C CA . CYS A 1 280 ? -11.906 21.252 9.110 1.00 76.81 280 CYS A CA 1
ATOM 2320 C C . CYS A 1 280 ? -10.577 22.002 8.941 1.00 76.81 280 CYS A C 1
ATOM 2322 O O . CYS A 1 280 ? -9.581 21.466 8.449 1.00 76.81 280 CYS A O 1
ATOM 2324 N N . GLY A 1 281 ? -10.597 23.281 9.314 1.00 74.06 281 GLY A N 1
ATOM 2325 C CA . GLY A 1 281 ? -9.407 24.122 9.297 1.00 74.06 281 GLY A CA 1
ATOM 2326 C C . GLY A 1 281 ? -8.386 23.691 10.349 1.00 74.06 281 GLY A C 1
ATOM 2327 O O . GLY A 1 281 ? -8.676 22.872 11.223 1.00 74.06 281 GLY A O 1
ATOM 2328 N N . GLN A 1 282 ? -7.197 24.282 10.264 1.00 79.12 282 GLN A N 1
ATOM 2329 C CA . GLN A 1 282 ? -6.133 24.099 11.250 1.00 79.12 282 GLN A CA 1
ATOM 2330 C C . GLN A 1 282 ? -6.619 24.464 12.653 1.00 79.12 282 GLN A C 1
ATOM 2332 O O . GLN A 1 282 ? -7.273 25.495 12.835 1.00 79.12 282 GLN A O 1
ATOM 2337 N N . ASN A 1 283 ? -6.281 23.636 13.642 1.00 82.31 283 ASN A N 1
ATOM 2338 C CA . ASN A 1 283 ? -6.657 23.798 15.044 1.00 82.31 283 ASN A CA 1
ATOM 2339 C C . ASN A 1 283 ? -8.173 23.947 15.283 1.00 82.31 283 ASN A C 1
ATOM 2341 O O . ASN A 1 283 ? -8.600 24.522 16.290 1.00 82.31 283 ASN A O 1
ATOM 2345 N N . ALA A 1 284 ? -9.011 23.452 14.370 1.00 85.00 284 ALA A N 1
ATOM 2346 C CA . ALA A 1 284 ? -10.453 23.556 14.525 1.00 85.00 284 ALA A CA 1
ATOM 2347 C C . ALA A 1 284 ? -10.951 22.673 15.680 1.00 85.00 284 ALA A C 1
ATOM 2349 O O . ALA A 1 284 ? -10.360 21.654 16.053 1.00 85.00 284 ALA A O 1
ATOM 2350 N N . ARG A 1 285 ? -12.077 23.082 16.263 1.00 90.88 285 ARG A N 1
ATOM 2351 C CA . ARG A 1 285 ? -12.845 22.281 17.215 1.00 90.88 285 ARG A CA 1
ATOM 2352 C C . ARG A 1 285 ? -14.159 21.914 16.552 1.00 90.88 285 ARG A C 1
ATOM 2354 O O . ARG A 1 285 ? -14.837 22.780 16.006 1.00 90.88 285 ARG A O 1
ATOM 2361 N N . VAL A 1 286 ? -14.481 20.629 16.554 1.00 91.00 286 VAL A N 1
ATOM 2362 C CA . VAL A 1 286 ? -15.644 20.085 15.848 1.00 91.00 286 VAL A CA 1
ATOM 2363 C C . VAL A 1 286 ? -16.610 19.456 16.837 1.00 91.00 286 VAL A C 1
ATOM 2365 O O . VAL A 1 286 ? -16.204 18.946 17.879 1.00 91.00 286 VAL A O 1
ATOM 2368 N N . ASP A 1 287 ? -17.896 19.457 16.507 1.00 92.50 287 ASP A N 1
ATOM 2369 C CA . ASP A 1 287 ? -18.847 18.571 17.174 1.00 92.50 287 ASP A CA 1
ATOM 2370 C C . ASP A 1 287 ? -18.437 17.109 16.874 1.00 92.50 287 ASP A C 1
ATOM 2372 O O . ASP A 1 287 ? -18.321 16.754 15.692 1.00 92.50 287 ASP A O 1
ATOM 2376 N N . PRO A 1 288 ? -18.215 16.244 17.886 1.00 90.62 288 PRO A N 1
ATOM 2377 C CA . PRO A 1 288 ? -17.886 14.831 17.677 1.00 90.62 288 PRO A CA 1
ATOM 2378 C C . PRO A 1 288 ? -18.921 14.055 16.838 1.00 90.62 288 PRO A C 1
ATOM 2380 O O . PRO A 1 288 ? -18.595 13.017 16.247 1.00 90.62 288 PRO A O 1
ATOM 2383 N N . ALA A 1 289 ? -20.168 14.527 16.773 1.00 90.69 289 ALA A N 1
ATOM 2384 C CA . ALA A 1 289 ? -21.223 13.953 15.945 1.00 90.69 289 ALA A CA 1
ATOM 2385 C C . ALA A 1 289 ? -21.177 14.445 14.487 1.00 90.69 289 ALA A C 1
ATOM 2387 O O . ALA A 1 289 ? -21.684 13.760 13.596 1.00 90.69 289 ALA A O 1
ATOM 2388 N N . SER A 1 290 ? -20.525 15.579 14.211 1.00 89.75 290 SER A N 1
ATOM 2389 C CA . SER A 1 290 ? -20.447 16.144 12.860 1.00 89.75 290 SER A CA 1
ATOM 2390 C C . SER A 1 290 ? -19.656 15.254 11.901 1.00 89.75 290 SER A C 1
ATOM 2392 O O . SER A 1 290 ? -18.724 14.548 12.297 1.00 89.75 290 SER A O 1
ATOM 2394 N N . ARG A 1 291 ? -20.019 15.291 10.618 1.00 85.38 291 ARG A N 1
ATOM 2395 C CA . ARG A 1 291 ? -19.311 14.607 9.531 1.00 85.38 291 ARG A CA 1
ATOM 2396 C C . ARG A 1 291 ? -19.173 15.567 8.354 1.00 85.38 291 ARG A C 1
ATOM 2398 O O . ARG A 1 291 ? -20.165 16.127 7.896 1.00 85.38 291 ARG A O 1
ATOM 2405 N N . SER A 1 292 ? -17.957 15.748 7.853 1.00 77.69 292 SER A N 1
ATOM 2406 C CA . SER A 1 292 ? -17.685 16.465 6.614 1.00 77.69 292 SER A CA 1
ATOM 2407 C C . SER A 1 292 ? -18.355 15.734 5.454 1.00 77.69 292 SER A C 1
ATOM 2409 O O . SER A 1 292 ? -18.122 14.545 5.231 1.00 77.69 292 SER A O 1
ATOM 2411 N N . ALA A 1 293 ? -19.180 16.444 4.687 1.00 68.06 293 ALA A N 1
ATOM 2412 C CA . ALA A 1 293 ? -19.766 15.895 3.472 1.00 68.06 293 ALA A CA 1
ATOM 2413 C C . ALA A 1 293 ? -18.652 15.620 2.461 1.00 68.06 293 ALA A C 1
ATOM 2415 O O . ALA A 1 293 ? -17.901 16.539 2.151 1.00 68.06 293 ALA A O 1
ATOM 2416 N N . ILE A 1 294 ? -18.533 14.403 1.922 1.00 63.06 294 ILE A N 1
ATOM 2417 C CA . ILE A 1 294 ? -17.628 14.122 0.793 1.00 63.06 294 ILE A CA 1
ATOM 2418 C C . ILE A 1 294 ? -18.126 14.938 -0.406 1.00 63.06 294 ILE A C 1
ATOM 2420 O O . ILE A 1 294 ? -19.219 14.678 -0.903 1.00 63.06 294 ILE A O 1
ATOM 2424 N N . SER A 1 295 ? -17.369 15.943 -0.854 1.00 49.91 295 SER A N 1
ATOM 2425 C CA . SER A 1 295 ? -17.790 16.829 -1.942 1.00 49.91 295 SER A CA 1
ATOM 2426 C C . SER A 1 295 ? -16.756 16.862 -3.070 1.00 49.91 295 SER A C 1
ATOM 2428 O O . SER A 1 295 ? -15.550 16.811 -2.847 1.00 49.91 295 SER A O 1
ATOM 2430 N N . MET A 1 296 ? -17.267 16.938 -4.300 1.00 51.62 296 MET A N 1
ATOM 2431 C CA . MET A 1 296 ? -16.497 17.017 -5.548 1.00 51.62 296 MET A CA 1
ATOM 2432 C C . MET A 1 296 ? -16.127 18.473 -5.907 1.00 51.62 296 MET A C 1
ATOM 2434 O O . MET A 1 296 ? -15.725 18.750 -7.035 1.00 51.62 296 MET A O 1
ATOM 2438 N N . LEU A 1 297 ? -16.343 19.436 -4.998 1.00 44.78 297 LEU A N 1
ATOM 2439 C CA . LEU A 1 297 ? -16.265 20.861 -5.323 1.00 44.78 297 LEU A CA 1
ATOM 2440 C C . LEU A 1 297 ? -14.817 21.394 -5.411 1.00 44.78 297 LEU A C 1
ATOM 2442 O O . LEU A 1 297 ? -13.981 21.082 -4.558 1.00 44.78 297 LEU A O 1
ATOM 2446 N N . PRO A 1 298 ? -14.532 22.303 -6.370 1.00 40.19 298 PRO A N 1
ATOM 2447 C CA . PRO A 1 298 ? -13.189 22.815 -6.659 1.00 40.19 298 PRO A CA 1
ATOM 2448 C C . PRO A 1 298 ? -12.432 23.429 -5.474 1.00 40.19 298 PRO A C 1
ATOM 2450 O O . PRO A 1 298 ? -11.212 23.290 -5.401 1.00 40.19 298 PRO A O 1
ATOM 2453 N N . ARG A 1 299 ? -13.136 24.072 -4.531 1.00 47.38 299 ARG A N 1
ATOM 2454 C CA . ARG A 1 299 ? -12.529 24.745 -3.367 1.00 47.38 299 ARG A CA 1
ATOM 2455 C C . ARG A 1 299 ? -11.916 23.793 -2.333 1.00 47.38 299 ARG A C 1
ATOM 2457 O O . ARG A 1 299 ? -11.183 24.266 -1.477 1.00 47.38 299 ARG A O 1
ATOM 2464 N N . GLN A 1 300 ? -12.203 22.491 -2.398 1.00 48.91 300 GLN A N 1
ATOM 2465 C CA . GLN A 1 300 ? -11.746 21.526 -1.389 1.00 48.91 300 GLN A CA 1
ATOM 2466 C C . GLN A 1 300 ? -10.374 20.911 -1.703 1.00 48.91 300 GLN A C 1
ATOM 2468 O O . GLN A 1 300 ? -9.648 20.590 -0.771 1.00 48.91 300 GLN A O 1
ATOM 2473 N N . PHE A 1 301 ? -9.986 20.799 -2.983 1.00 48.88 301 PHE A N 1
ATOM 2474 C CA . PHE A 1 301 ? -8.691 20.218 -3.391 1.00 48.88 301 PHE A CA 1
ATOM 2475 C C . PHE A 1 301 ? -8.061 20.879 -4.635 1.00 48.88 301 PHE A C 1
ATOM 2477 O O . PHE A 1 301 ? -7.788 20.170 -5.605 1.00 48.88 301 PHE A O 1
ATOM 2484 N N . PRO A 1 302 ? -7.829 22.209 -4.673 1.00 42.66 302 PRO A N 1
ATOM 2485 C CA . PRO A 1 302 ? -7.403 22.914 -5.888 1.00 42.66 302 PRO A CA 1
ATOM 2486 C C . PRO A 1 302 ? -6.249 22.200 -6.621 1.00 42.66 302 PRO A C 1
ATOM 2488 O O . PRO A 1 302 ? -5.178 21.990 -6.058 1.00 42.66 302 PRO A O 1
ATOM 2491 N N . GLY A 1 303 ? -6.477 21.777 -7.869 1.00 44.62 303 GLY A N 1
ATOM 2492 C CA . GLY A 1 303 ? -5.459 21.165 -8.733 1.00 44.62 303 GLY A CA 1
ATOM 2493 C C . GLY A 1 303 ? -5.070 19.705 -8.443 1.00 44.62 303 GLY A C 1
ATOM 2494 O O . GLY A 1 303 ? -4.182 19.189 -9.120 1.00 44.62 303 GLY A O 1
ATOM 2495 N N . THR A 1 304 ? -5.692 19.011 -7.479 1.00 48.00 304 THR A N 1
ATOM 2496 C CA . THR A 1 304 ? -5.320 17.620 -7.110 1.00 48.00 304 THR A CA 1
ATOM 2497 C C . THR A 1 304 ? -6.506 16.677 -6.858 1.00 48.00 304 THR A C 1
ATOM 2499 O O . THR A 1 304 ? -6.299 15.524 -6.464 1.00 48.00 304 THR A O 1
ATOM 2502 N N . HIS A 1 305 ? -7.738 17.118 -7.147 1.00 46.34 305 HIS A N 1
ATOM 2503 C CA . HIS A 1 305 ? -8.997 16.436 -6.806 1.00 46.34 305 HIS A CA 1
ATOM 2504 C C . HIS A 1 305 ? -9.012 14.952 -7.195 1.00 46.34 305 HIS A C 1
ATOM 2506 O O . HIS A 1 305 ? -9.210 14.091 -6.343 1.00 46.34 305 HIS A O 1
ATOM 2512 N N . THR A 1 306 ? -8.733 14.603 -8.452 1.00 46.72 306 THR A N 1
ATOM 2513 C CA . THR A 1 306 ? -8.793 13.202 -8.918 1.00 46.72 306 THR A CA 1
ATOM 2514 C C . THR A 1 306 ? -7.763 12.295 -8.243 1.00 46.72 306 THR A C 1
ATOM 2516 O O . THR A 1 306 ? -8.070 11.136 -7.958 1.00 46.72 306 THR A O 1
ATOM 2519 N N . LYS A 1 307 ? -6.572 12.819 -7.917 1.00 54.38 307 LYS A N 1
ATOM 2520 C CA . LYS A 1 307 ? -5.525 12.073 -7.201 1.00 54.38 307 LYS A CA 1
ATOM 2521 C C . LYS A 1 307 ? -5.957 11.789 -5.764 1.00 54.38 307 LYS A C 1
ATOM 2523 O O . LYS A 1 307 ? -5.963 10.633 -5.356 1.00 54.38 307 LYS A O 1
ATOM 2528 N N . ILE A 1 308 ? -6.381 12.810 -5.020 1.00 51.59 308 ILE A N 1
ATOM 2529 C CA . ILE A 1 308 ? -6.787 12.673 -3.610 1.00 51.59 308 ILE A CA 1
ATOM 2530 C C . ILE A 1 308 ? -8.054 11.809 -3.475 1.00 51.59 308 ILE A C 1
ATOM 2532 O O . ILE A 1 308 ? -8.140 10.956 -2.590 1.00 51.59 308 ILE A O 1
ATOM 2536 N N . HIS A 1 309 ? -9.013 11.934 -4.396 1.00 52.38 309 HIS A N 1
ATOM 2537 C CA . HIS A 1 309 ? -10.207 11.083 -4.412 1.00 52.38 309 HIS A CA 1
ATOM 2538 C C . HIS A 1 309 ? -9.901 9.622 -4.798 1.00 52.38 309 HIS A C 1
ATOM 2540 O O . HIS A 1 309 ? -10.460 8.690 -4.217 1.00 52.38 309 HIS A O 1
ATOM 2546 N N . GLY A 1 310 ? -8.981 9.393 -5.741 1.00 56.22 310 GLY A N 1
ATOM 2547 C CA . GLY A 1 310 ? -8.494 8.050 -6.067 1.00 56.22 310 GLY A CA 1
ATOM 2548 C C . GLY A 1 310 ? -7.800 7.387 -4.876 1.00 56.22 310 GLY A C 1
ATOM 2549 O O . GLY A 1 310 ? -8.070 6.224 -4.564 1.00 56.22 310 GLY A O 1
ATOM 2550 N N . TRP A 1 311 ? -6.968 8.150 -4.165 1.00 59.75 311 TRP A N 1
ATOM 2551 C CA . TRP A 1 311 ? -6.309 7.674 -2.962 1.00 59.75 311 TRP A CA 1
ATOM 2552 C C . TRP A 1 311 ? -7.306 7.403 -1.828 1.00 59.75 311 TRP A C 1
ATOM 2554 O O . TRP A 1 311 ? -7.245 6.319 -1.272 1.00 59.75 311 TRP A O 1
ATOM 2564 N N . THR A 1 312 ? -8.268 8.285 -1.519 1.00 57.38 312 THR A N 1
ATOM 2565 C CA . THR A 1 312 ? -9.249 8.069 -0.420 1.00 57.38 312 THR A CA 1
ATOM 2566 C C . THR A 1 312 ? -10.083 6.799 -0.612 1.00 57.38 312 THR A C 1
ATOM 2568 O O . THR A 1 312 ? -10.375 6.095 0.352 1.00 57.38 312 THR A O 1
ATOM 2571 N N . GLY A 1 313 ? -10.411 6.435 -1.858 1.00 57.31 313 GLY A N 1
ATOM 2572 C CA . GLY A 1 313 ? -11.110 5.182 -2.168 1.00 57.31 313 GLY A CA 1
ATOM 2573 C C . GLY A 1 313 ? -10.249 3.910 -2.060 1.00 57.31 313 GLY A C 1
ATOM 2574 O O . GLY A 1 313 ? -10.800 2.814 -1.878 1.00 57.31 313 GLY A O 1
ATOM 2575 N N . ARG A 1 314 ? -8.921 4.039 -2.185 1.00 65.62 314 ARG A N 1
ATOM 2576 C CA . ARG A 1 314 ? -7.923 2.956 -2.057 1.00 65.62 314 ARG A CA 1
ATOM 2577 C C . ARG A 1 314 ? -7.322 2.875 -0.653 1.00 65.62 314 ARG A C 1
ATOM 2579 O O . ARG A 1 314 ? -6.850 1.821 -0.251 1.00 65.62 314 ARG A O 1
ATOM 2586 N N . ALA A 1 315 ? -7.321 3.971 0.079 1.00 70.00 315 ALA A N 1
ATOM 2587 C CA . ALA A 1 315 ? -6.653 4.123 1.350 1.00 70.00 315 ALA A CA 1
ATOM 2588 C C . ALA A 1 315 ? -7.154 3.137 2.405 1.00 70.00 315 ALA A C 1
ATOM 2590 O O . ALA A 1 315 ? -8.231 2.544 2.296 1.00 70.00 315 ALA A O 1
ATOM 2591 N N . HIS A 1 316 ? -6.351 2.977 3.452 1.00 82.88 316 HIS A N 1
ATOM 2592 C CA . HIS A 1 316 ? -6.763 2.333 4.699 1.00 82.88 316 HIS A CA 1
ATOM 2593 C C . HIS A 1 316 ? -7.165 0.842 4.631 1.00 82.88 316 HIS A C 1
ATOM 2595 O O . HIS A 1 316 ? -7.621 0.305 5.638 1.00 82.88 316 HIS A O 1
ATOM 2601 N N . GLN A 1 317 ? -6.975 0.126 3.508 1.00 84.12 317 GLN A N 1
ATOM 2602 C CA . GLN A 1 317 ? -7.375 -1.295 3.414 1.00 84.12 317 GLN A CA 1
ATOM 2603 C C . GLN A 1 317 ? -6.675 -2.189 4.451 1.00 84.12 317 GLN A C 1
ATOM 2605 O O . GLN A 1 317 ? -7.269 -3.149 4.940 1.00 84.12 317 GLN A O 1
ATOM 2610 N N . VAL A 1 318 ? -5.425 -1.879 4.817 1.00 90.81 318 VAL A N 1
ATOM 2611 C CA . VAL A 1 318 ? -4.671 -2.651 5.818 1.00 90.81 318 VAL A CA 1
ATOM 2612 C C . VAL A 1 318 ? -5.256 -2.441 7.212 1.00 90.81 318 VAL A C 1
ATOM 2614 O O . VAL A 1 318 ? -5.434 -3.407 7.953 1.00 90.81 318 VAL A O 1
ATOM 2617 N N . TYR A 1 319 ? -5.623 -1.203 7.545 1.00 92.62 319 TYR A N 1
ATOM 2618 C CA . TYR A 1 319 ? -6.356 -0.898 8.772 1.00 92.62 319 TYR A CA 1
ATOM 2619 C C . TYR A 1 319 ? -7.737 -1.565 8.805 1.00 92.62 319 TYR A C 1
ATOM 2621 O O . TYR A 1 319 ? -8.069 -2.225 9.784 1.00 92.62 319 TYR A O 1
ATOM 2629 N N . LEU A 1 320 ? -8.524 -1.467 7.730 1.00 89.38 320 LEU A N 1
ATOM 2630 C CA . LEU A 1 320 ? -9.854 -2.084 7.677 1.00 89.38 320 LEU A CA 1
ATOM 2631 C C . LEU A 1 320 ? -9.775 -3.607 7.859 1.00 89.38 320 LEU A C 1
ATOM 2633 O O . LEU A 1 320 ? -10.607 -4.198 8.546 1.00 89.38 320 LEU A O 1
ATOM 2637 N N . ARG A 1 321 ? -8.728 -4.246 7.321 1.00 87.69 321 ARG A N 1
ATOM 2638 C CA . ARG A 1 321 ? -8.432 -5.661 7.578 1.00 87.69 321 ARG A CA 1
ATOM 2639 C C . ARG A 1 321 ? -8.114 -5.933 9.051 1.00 87.69 321 ARG A C 1
ATOM 2641 O O . ARG A 1 321 ? -8.521 -6.973 9.565 1.00 87.69 321 ARG A O 1
ATOM 2648 N N . ALA A 1 322 ? -7.370 -5.048 9.713 1.00 91.12 322 ALA A N 1
ATOM 2649 C CA . ALA A 1 322 ? -7.078 -5.161 11.139 1.00 91.12 322 ALA A CA 1
ATOM 2650 C C . ALA A 1 322 ? -8.358 -5.104 11.986 1.00 91.12 322 ALA A C 1
ATOM 2652 O O . ALA A 1 322 ? -8.560 -5.991 12.813 1.00 91.12 322 ALA A O 1
ATOM 2653 N N . GLU A 1 323 ? -9.244 -4.140 11.722 1.00 91.12 323 GLU A N 1
ATOM 2654 C CA . GLU A 1 323 ? -10.552 -4.034 12.388 1.00 91.12 323 GLU A CA 1
ATOM 2655 C C . GLU A 1 323 ? -11.402 -5.288 12.170 1.00 91.12 323 GLU A C 1
ATOM 2657 O O . GLU A 1 323 ? -11.878 -5.896 13.130 1.00 91.12 323 GLU A O 1
ATOM 2662 N N . TRP A 1 324 ? -11.520 -5.737 10.918 1.00 85.25 324 TRP A N 1
ATOM 2663 C CA . TRP A 1 324 ? -12.292 -6.928 10.563 1.00 85.25 324 TRP A CA 1
ATOM 2664 C C . TRP A 1 324 ? -11.827 -8.189 11.312 1.00 85.25 324 TRP A C 1
ATOM 2666 O O . TRP A 1 324 ? -12.651 -8.991 11.759 1.00 85.25 324 TRP A O 1
ATOM 2676 N N . GLN A 1 325 ? -10.515 -8.360 11.518 1.00 82.25 325 GLN A N 1
ATOM 2677 C CA . GLN A 1 325 ? -9.997 -9.483 12.309 1.00 82.25 325 GLN A CA 1
ATOM 2678 C C . GLN A 1 325 ? -10.443 -9.431 13.771 1.00 82.25 325 GLN A C 1
ATOM 2680 O O . GLN A 1 325 ? -10.661 -10.487 14.365 1.00 82.25 325 GLN A O 1
ATOM 2685 N N . THR A 1 326 ? -10.589 -8.241 14.357 1.00 82.12 326 THR A N 1
ATOM 2686 C CA . THR A 1 326 ? -11.040 -8.121 15.751 1.00 82.12 326 THR A CA 1
ATOM 2687 C C . THR A 1 326 ? -12.507 -8.500 15.896 1.00 82.12 326 THR A C 1
ATOM 2689 O O . THR A 1 326 ? -12.846 -9.257 16.799 1.00 82.12 326 THR A O 1
ATOM 2692 N N . GLN A 1 327 ? -13.349 -8.079 14.949 1.00 76.38 327 GLN A N 1
ATOM 2693 C CA . GLN A 1 327 ? -14.763 -8.452 14.904 1.00 76.38 327 GLN A CA 1
ATOM 2694 C C . GLN A 1 327 ? -14.936 -9.958 14.699 1.00 76.38 327 GLN A C 1
ATOM 2696 O O . GLN A 1 327 ? -15.680 -10.595 15.431 1.00 76.38 327 GLN A O 1
ATOM 2701 N N . THR A 1 328 ? -14.184 -10.553 13.770 1.00 59.88 328 THR A N 1
ATOM 2702 C CA . THR A 1 328 ? -14.249 -12.003 13.513 1.00 59.88 328 THR A CA 1
ATOM 2703 C C . THR A 1 328 ? -13.772 -12.820 14.720 1.00 59.88 328 THR A C 1
ATOM 2705 O O . THR A 1 328 ? -14.333 -13.865 15.028 1.00 59.88 328 THR A O 1
ATOM 2708 N N . THR A 1 329 ? -12.750 -12.341 15.437 1.00 57.47 329 THR A N 1
ATOM 2709 C CA . THR A 1 329 ? -12.262 -13.011 16.655 1.00 57.47 329 THR A CA 1
ATOM 2710 C C . THR A 1 329 ? -13.261 -12.879 17.805 1.00 57.47 329 THR A C 1
ATOM 2712 O O . THR A 1 329 ? -13.440 -13.836 18.548 1.00 57.47 329 THR A O 1
ATOM 2715 N N . ALA A 1 330 ? -13.938 -11.732 17.931 1.00 47.88 330 ALA A N 1
ATOM 2716 C CA . ALA A 1 330 ? -15.002 -11.530 18.913 1.00 47.88 330 ALA A CA 1
ATOM 2717 C C . ALA A 1 330 ? -16.215 -12.431 18.628 1.00 47.88 330 ALA A C 1
ATOM 2719 O O . ALA A 1 330 ? -16.704 -13.084 19.542 1.00 47.88 330 ALA A O 1
ATOM 2720 N N . ILE A 1 331 ? -16.631 -12.560 17.363 1.00 46.03 331 ILE A N 1
ATOM 2721 C CA . ILE A 1 331 ? -17.698 -13.492 16.957 1.00 46.03 331 ILE A CA 1
ATOM 2722 C C . ILE A 1 331 ? -17.335 -14.931 17.360 1.00 46.03 331 ILE A C 1
ATOM 2724 O O . ILE A 1 331 ? -18.148 -15.620 17.959 1.00 46.03 331 ILE A O 1
ATOM 2728 N N . ASN A 1 332 ? -16.080 -15.349 17.169 1.00 43.06 332 ASN A N 1
ATOM 2729 C CA . ASN A 1 332 ? -15.625 -16.687 17.571 1.00 43.06 332 ASN A CA 1
ATOM 2730 C C . ASN A 1 332 ? -15.440 -16.875 19.094 1.00 43.06 332 ASN A C 1
ATOM 2732 O O . ASN A 1 332 ? -15.281 -18.007 19.542 1.00 43.06 332 ASN A O 1
ATOM 2736 N N . ALA A 1 333 ? -15.390 -15.797 19.885 1.00 40.56 333 ALA A N 1
ATOM 2737 C CA . ALA A 1 333 ? -15.163 -15.841 21.334 1.00 40.56 333 ALA A CA 1
ATOM 2738 C C . ALA A 1 333 ? -16.454 -15.706 22.163 1.00 40.56 333 ALA A C 1
ATOM 2740 O O . ALA A 1 333 ? -16.421 -15.958 23.365 1.00 40.56 333 ALA A O 1
ATOM 2741 N N . THR A 1 334 ? -17.576 -15.322 21.543 1.00 36.47 334 THR A N 1
ATOM 2742 C CA . THR A 1 334 ? -18.850 -15.057 22.241 1.00 36.47 334 THR A CA 1
ATOM 2743 C C . THR A 1 334 ? -19.891 -16.168 22.052 1.00 36.47 334 THR A C 1
ATOM 2745 O O . THR A 1 334 ? -21.056 -15.982 22.383 1.00 36.47 334 THR A O 1
ATOM 2748 N N . ASP A 1 335 ? -19.487 -17.351 21.582 1.00 38.91 335 ASP A N 1
ATOM 2749 C CA . ASP A 1 335 ? -20.399 -18.479 21.341 1.00 38.91 335 ASP A CA 1
ATOM 2750 C C . ASP A 1 335 ? -20.692 -19.271 22.637 1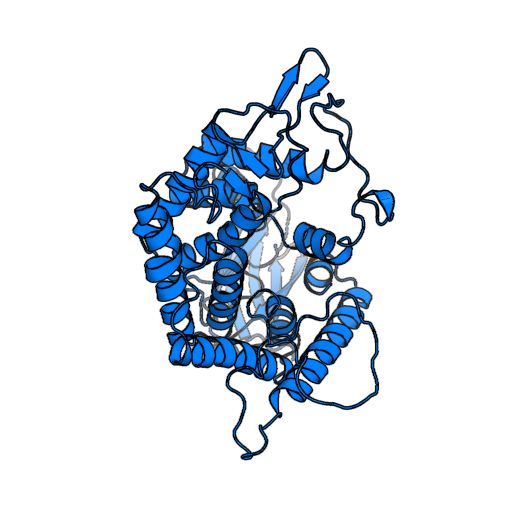.00 38.91 335 ASP A C 1
ATOM 2752 O O . ASP A 1 335 ? -20.306 -20.427 22.814 1.00 38.91 335 ASP A O 1
ATOM 2756 N N . SER A 1 336 ? -21.349 -18.613 23.601 1.00 38.69 336 SER A N 1
ATOM 2757 C CA . SER A 1 336 ? -21.993 -19.279 24.750 1.00 38.69 336 SER A CA 1
ATOM 2758 C C . SER A 1 336 ? -23.216 -18.533 25.306 1.00 38.69 336 SER A C 1
ATOM 2760 O O . SER A 1 336 ? -23.484 -18.566 26.506 1.00 38.69 336 SER A O 1
ATOM 2762 N N . SER A 1 337 ? -24.017 -17.895 24.451 1.00 37.44 337 SER A N 1
ATOM 2763 C CA . SER A 1 337 ? -25.360 -17.462 24.854 1.00 37.44 337 SER A CA 1
ATOM 2764 C C . SER A 1 337 ? -26.343 -17.577 23.696 1.00 37.44 337 SER A C 1
ATOM 2766 O O . SER A 1 337 ? -26.247 -16.819 22.741 1.00 37.44 337 SER A O 1
ATOM 2768 N N . THR A 1 338 ? -27.261 -18.542 23.818 1.00 41.72 338 THR A N 1
ATOM 2769 C CA . THR A 1 338 ? -28.586 -18.641 23.173 1.00 41.72 338 THR A CA 1
ATOM 2770 C C . THR A 1 338 ? -28.890 -17.579 22.108 1.00 41.72 338 THR A C 1
ATOM 2772 O O . THR A 1 338 ? -29.613 -16.620 22.375 1.00 41.72 338 THR A O 1
ATOM 2775 N N . GLU A 1 339 ? -28.370 -17.768 20.897 1.00 42.94 339 GLU A N 1
ATOM 2776 C CA . GLU A 1 339 ? -28.805 -17.034 19.712 1.00 42.94 339 GLU A CA 1
ATOM 2777 C C . GLU A 1 339 ? -29.707 -17.928 18.869 1.00 42.94 339 GLU A C 1
ATOM 2779 O O . GLU A 1 339 ? -29.468 -19.125 18.702 1.00 42.94 339 GLU A O 1
ATOM 2784 N N . VAL A 1 340 ? -30.765 -17.329 18.332 1.00 43.62 340 VAL A N 1
ATOM 2785 C CA . VAL A 1 340 ? -31.568 -17.930 17.273 1.00 43.62 340 VAL A CA 1
ATOM 2786 C C . VAL A 1 340 ? -30.634 -18.140 16.084 1.00 43.62 340 VAL A C 1
ATOM 2788 O O . VAL A 1 340 ? -30.214 -17.184 15.439 1.00 43.62 340 VAL A O 1
ATOM 2791 N N . HIS A 1 341 ? -30.246 -19.385 15.832 1.00 62.88 341 HIS A N 1
ATOM 2792 C CA . HIS A 1 341 ? -29.466 -19.714 14.652 1.00 62.88 341 HIS A CA 1
ATOM 2793 C C . HIS A 1 341 ? -30.384 -19.562 13.431 1.00 62.88 341 HIS A C 1
ATOM 2795 O O . HIS A 1 341 ? -31.456 -20.153 13.406 1.00 62.88 341 HIS A O 1
ATOM 2801 N N . ASP A 1 342 ? -30.005 -18.774 12.428 1.00 80.25 342 ASP A N 1
ATOM 2802 C CA . ASP A 1 342 ? -30.772 -18.662 11.181 1.00 80.25 342 ASP A CA 1
ATOM 2803 C C . ASP A 1 342 ? -30.140 -19.524 10.080 1.00 80.25 342 ASP A C 1
ATOM 2805 O O . ASP A 1 342 ? -28.911 -19.591 9.945 1.00 80.25 342 ASP A O 1
ATOM 2809 N N . PHE A 1 343 ? -30.979 -20.149 9.243 1.00 88.06 343 PHE A N 1
ATOM 2810 C CA . PHE A 1 343 ? -30.525 -20.830 8.028 1.00 88.06 343 PHE A CA 1
ATOM 2811 C C . PHE A 1 343 ? -29.875 -19.819 7.078 1.00 88.06 343 PHE A C 1
ATOM 2813 O O . PHE A 1 343 ? -30.555 -18.979 6.482 1.00 88.06 343 PHE A O 1
ATOM 2820 N N . HIS A 1 344 ? -28.557 -19.901 6.892 1.00 91.12 344 HIS A N 1
ATOM 2821 C CA . HIS A 1 344 ? -27.859 -19.019 5.960 1.00 91.12 344 HIS A CA 1
ATOM 2822 C C . HIS A 1 344 ? -26.571 -19.634 5.405 1.00 91.12 344 HIS A C 1
ATOM 2824 O O . HIS A 1 344 ? -25.889 -20.423 6.052 1.00 91.12 344 HIS A O 1
ATOM 2830 N N . LEU A 1 345 ? -26.208 -19.193 4.198 1.00 92.56 345 LEU A N 1
ATOM 2831 C CA . LEU A 1 345 ? -24.907 -19.429 3.575 1.00 92.56 345 LEU A CA 1
ATOM 2832 C C . LEU A 1 345 ? -24.205 -18.077 3.408 1.00 92.56 345 LEU A C 1
ATOM 2834 O O . LEU A 1 345 ? -24.694 -17.200 2.683 1.00 92.56 345 LEU A O 1
ATOM 2838 N N . ALA A 1 346 ? -23.076 -17.882 4.083 1.00 92.00 346 ALA A N 1
ATOM 2839 C CA . ALA A 1 346 ? -22.299 -16.653 3.990 1.00 92.00 346 ALA A CA 1
ATOM 2840 C C . ALA A 1 346 ? -21.419 -16.639 2.731 1.00 92.00 346 ALA A C 1
ATOM 2842 O O . ALA A 1 346 ? -21.216 -17.653 2.060 1.00 92.00 346 ALA A O 1
ATOM 2843 N N . GLN A 1 347 ? -20.898 -15.460 2.387 1.00 94.44 347 GLN A N 1
ATOM 2844 C CA . GLN A 1 347 ? -19.950 -15.341 1.286 1.00 94.44 347 GLN A CA 1
ATOM 2845 C C . GLN A 1 347 ? -18.648 -16.075 1.630 1.00 94.44 347 GLN A C 1
ATOM 2847 O O . GLN A 1 347 ? -18.120 -15.928 2.731 1.00 94.44 347 GLN A O 1
ATOM 2852 N N . SER A 1 348 ? -18.120 -16.848 0.679 1.00 89.75 348 SER A N 1
ATOM 2853 C CA . SER A 1 348 ? -16.837 -17.531 0.852 1.00 89.75 348 SER A CA 1
ATOM 2854 C C . SER A 1 348 ? -15.693 -16.524 1.017 1.00 89.75 348 SER A C 1
ATOM 2856 O O . SER A 1 348 ? -15.711 -15.466 0.385 1.00 89.75 348 SER A O 1
ATOM 2858 N N . TYR A 1 349 ? -14.671 -16.852 1.808 1.00 86.88 349 TYR A N 1
ATOM 2859 C CA . TYR A 1 349 ? -13.512 -15.980 2.006 1.00 86.88 349 TYR A CA 1
ATOM 2860 C C . TYR A 1 349 ? -12.181 -16.759 1.998 1.00 86.88 349 TYR A C 1
ATOM 2862 O O . TYR A 1 349 ? -12.063 -17.770 2.699 1.00 86.88 349 TYR A O 1
ATOM 2870 N N . PRO A 1 350 ? -11.162 -16.290 1.249 1.00 86.94 350 PRO A N 1
ATOM 2871 C CA . PRO A 1 350 ? -11.181 -15.108 0.379 1.00 86.94 350 PRO A CA 1
ATOM 2872 C C . PRO A 1 350 ? -12.006 -15.330 -0.902 1.00 86.94 350 PRO A C 1
ATOM 2874 O O . PRO A 1 350 ? -12.061 -16.433 -1.431 1.00 86.94 350 PRO A O 1
ATOM 2877 N N . ASN A 1 351 ? -12.652 -14.277 -1.407 1.00 83.50 351 ASN A N 1
ATOM 2878 C CA . ASN A 1 351 ? -13.314 -14.277 -2.712 1.00 83.50 351 ASN A CA 1
ATOM 2879 C C . ASN A 1 351 ? -12.990 -12.957 -3.437 1.00 83.50 351 ASN A C 1
ATOM 2881 O O . ASN A 1 351 ? -13.474 -11.913 -2.989 1.00 83.50 351 ASN A O 1
ATOM 2885 N N . PRO A 1 352 ? -12.162 -12.971 -4.502 1.00 89.50 352 PRO A N 1
ATOM 2886 C CA . PRO A 1 352 ? -11.678 -14.155 -5.227 1.00 89.50 352 PRO A CA 1
ATOM 2887 C C . PRO A 1 352 ? -10.753 -15.089 -4.426 1.00 89.50 352 PRO A C 1
ATOM 2889 O O . PRO A 1 352 ? -9.943 -14.639 -3.617 1.00 89.50 352 PRO A O 1
ATOM 2892 N N . PHE A 1 353 ? -10.885 -16.395 -4.661 1.00 91.94 353 PHE A N 1
ATOM 2893 C CA . PHE A 1 353 ? -10.050 -17.450 -4.099 1.00 91.94 353 PHE A CA 1
ATOM 2894 C C . PHE A 1 353 ? -8.865 -17.713 -5.022 1.00 91.94 353 PHE A C 1
ATOM 2896 O O . PHE A 1 353 ? -9.037 -18.201 -6.138 1.00 91.94 353 PHE A O 1
ATOM 2903 N N . ASN A 1 354 ? -7.662 -17.369 -4.565 1.00 86.38 354 ASN A N 1
ATOM 2904 C CA . ASN A 1 354 ? -6.452 -17.498 -5.366 1.00 86.38 354 ASN A CA 1
ATOM 2905 C C . ASN A 1 354 ? -5.675 -18.774 -5.003 1.00 86.38 354 ASN A C 1
ATOM 2907 O O . ASN A 1 354 ? -5.090 -18.859 -3.923 1.00 86.38 354 ASN A O 1
ATOM 2911 N N . LEU A 1 355 ? -5.631 -19.744 -5.912 1.00 83.56 355 LEU A N 1
ATOM 2912 C CA . LEU A 1 355 ? -5.003 -21.050 -5.705 1.00 83.56 355 LEU A CA 1
ATOM 2913 C C . LEU A 1 355 ? -3.468 -21.016 -5.768 1.00 83.56 355 LEU A C 1
ATOM 2915 O O . LEU A 1 355 ? -2.832 -21.926 -5.246 1.00 83.56 355 LEU A O 1
ATOM 2919 N N . ARG A 1 356 ? -2.856 -19.971 -6.350 1.00 75.88 356 ARG A N 1
ATOM 2920 C CA . ARG A 1 356 ? -1.387 -19.802 -6.378 1.00 75.88 356 ARG A CA 1
ATOM 2921 C C . ARG A 1 356 ? -0.816 -19.309 -5.059 1.00 75.88 356 ARG A C 1
ATOM 2923 O O . ARG A 1 356 ? 0.283 -19.709 -4.692 1.00 75.88 356 ARG A O 1
ATOM 2930 N N . TYR A 1 357 ? -1.537 -18.432 -4.361 1.00 53.78 357 TYR A N 1
ATOM 2931 C CA . TYR A 1 357 ? -1.013 -17.743 -3.174 1.00 53.78 357 TYR A CA 1
ATOM 2932 C C . TYR A 1 357 ? -1.655 -18.180 -1.855 1.00 53.78 357 TYR A C 1
ATOM 2934 O O . TYR A 1 357 ? -1.160 -17.816 -0.785 1.00 53.78 357 TYR A O 1
ATOM 2942 N N . THR A 1 358 ? -2.751 -18.943 -1.889 1.00 56.81 358 THR A N 1
ATOM 2943 C CA . THR A 1 358 ? -3.418 -19.362 -0.653 1.00 56.81 358 THR A CA 1
ATOM 2944 C C . THR A 1 358 ? -2.847 -20.692 -0.162 1.00 56.81 358 THR A C 1
ATOM 2946 O O . THR A 1 358 ? -3.109 -21.744 -0.726 1.00 56.81 358 THR A O 1
ATOM 2949 N N . THR A 1 359 ? -2.112 -20.662 0.953 1.00 60.91 359 THR A N 1
ATOM 2950 C CA . THR A 1 359 ? -1.658 -21.863 1.690 1.00 60.91 359 THR A CA 1
ATOM 2951 C C . THR A 1 359 ? -2.739 -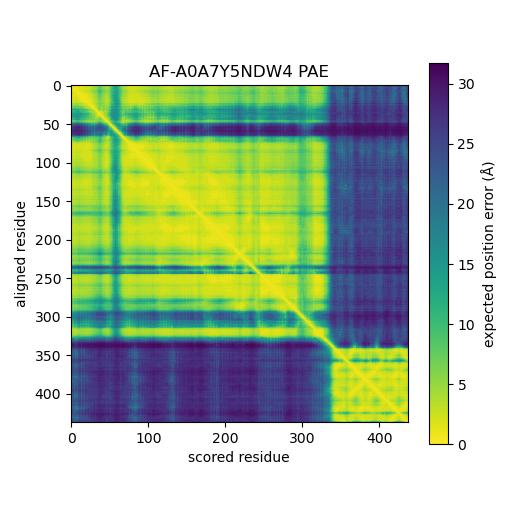22.454 2.608 1.00 60.91 359 THR A C 1
ATOM 2953 O O . THR A 1 359 ? -2.468 -23.329 3.427 1.00 60.91 359 THR A O 1
ATOM 2956 N N . LYS A 1 360 ? -3.971 -21.944 2.515 1.00 76.94 360 LYS A N 1
ATOM 2957 C CA . LYS A 1 360 ? -5.127 -22.301 3.343 1.00 76.94 360 LYS A CA 1
ATOM 2958 C C . LYS A 1 360 ? -6.329 -22.641 2.453 1.00 76.94 360 LYS A C 1
ATOM 2960 O O . LYS A 1 360 ? -6.480 -22.030 1.398 1.00 76.94 360 LYS A O 1
ATOM 2965 N N . PRO A 1 361 ? -7.211 -23.557 2.877 1.00 86.81 361 PRO A N 1
ATOM 2966 C CA . PRO A 1 361 ? -8.447 -23.816 2.152 1.00 86.81 361 PRO A CA 1
ATOM 2967 C C . PRO A 1 361 ? -9.383 -22.599 2.212 1.00 86.81 361 PRO A C 1
ATOM 2969 O O . PRO A 1 361 ? -9.413 -21.872 3.210 1.00 86.81 361 PRO A O 1
ATOM 2972 N N . LEU A 1 362 ? -10.167 -22.407 1.153 1.00 91.56 362 LEU A N 1
ATOM 2973 C CA . LEU A 1 362 ? -11.287 -21.476 1.100 1.00 91.56 362 LEU A CA 1
ATOM 2974 C C . LEU A 1 362 ? -12.271 -21.789 2.229 1.00 91.56 362 LEU A C 1
ATOM 2976 O O . LEU A 1 362 ? -12.701 -22.933 2.374 1.00 91.56 362 LEU A O 1
ATOM 2980 N N . ALA A 1 363 ? -12.646 -20.774 3.003 1.00 93.62 363 ALA A N 1
ATOM 2981 C CA . ALA A 1 363 ? -13.647 -20.890 4.053 1.00 93.62 363 ALA A CA 1
ATOM 2982 C C . ALA A 1 363 ? -15.034 -20.516 3.522 1.00 93.62 363 ALA A C 1
ATOM 2984 O O . ALA A 1 363 ? -15.191 -19.488 2.862 1.00 93.62 363 ALA A O 1
ATOM 2985 N N . ILE A 1 364 ? -16.040 -21.325 3.845 1.00 96.38 364 ILE A N 1
ATOM 2986 C CA . ILE A 1 364 ? -17.440 -21.100 3.474 1.00 96.38 364 ILE A CA 1
ATOM 2987 C C . ILE A 1 364 ? -18.289 -21.227 4.747 1.00 96.38 364 ILE A C 1
ATOM 2989 O O . ILE A 1 364 ? -18.651 -22.346 5.124 1.00 96.38 364 ILE A O 1
ATOM 2993 N N . PRO A 1 365 ? -18.562 -20.112 5.447 1.00 95.75 365 PRO A N 1
ATOM 2994 C CA . PRO A 1 365 ? -19.382 -20.130 6.654 1.00 95.75 365 PRO A CA 1
ATOM 2995 C C . PRO A 1 365 ? -20.863 -20.371 6.333 1.00 95.75 365 PRO A C 1
ATOM 2997 O O . PRO A 1 365 ? -21.378 -19.865 5.330 1.00 95.75 365 PRO A O 1
ATOM 3000 N N . PHE A 1 366 ? -21.550 -21.123 7.187 1.00 93.69 366 PHE A N 1
ATOM 3001 C CA . PHE A 1 366 ? -22.990 -21.372 7.102 1.00 93.69 366 PHE A CA 1
ATOM 3002 C C . PHE A 1 366 ? -23.602 -21.566 8.493 1.00 93.69 366 PHE A C 1
ATOM 3004 O O . PHE A 1 366 ? -22.888 -21.897 9.438 1.00 93.69 366 PHE A O 1
ATOM 3011 N N . GLY A 1 367 ? -24.914 -21.380 8.619 1.00 91.69 367 GLY A N 1
ATOM 3012 C CA . GLY A 1 367 ? -25.651 -21.608 9.864 1.00 91.69 367 GLY A CA 1
ATOM 3013 C C . GLY A 1 367 ? -26.964 -22.349 9.650 1.00 91.69 367 GLY A C 1
ATOM 3014 O O . GLY A 1 367 ? -27.496 -22.374 8.536 1.00 91.69 367 GLY A O 1
ATOM 3015 N N . LEU A 1 368 ? -27.452 -22.972 10.723 1.00 90.94 368 LEU A N 1
ATOM 3016 C CA . LEU A 1 368 ? -28.656 -23.806 10.751 1.00 90.94 368 LEU A CA 1
ATOM 3017 C C . LEU A 1 368 ? -29.523 -23.488 11.959 1.00 90.94 368 LEU A C 1
ATOM 3019 O O . LEU A 1 368 ? -29.019 -23.513 13.080 1.00 90.94 368 LEU A O 1
ATOM 3023 N N . ALA A 1 369 ? -30.825 -23.306 11.734 1.00 87.19 369 ALA A N 1
ATOM 3024 C CA . ALA A 1 369 ? -31.789 -23.037 12.800 1.00 87.19 369 ALA A CA 1
ATOM 3025 C C . ALA A 1 369 ? -32.231 -24.291 13.549 1.00 87.19 369 ALA A C 1
ATOM 3027 O O . ALA A 1 369 ? -32.490 -24.259 14.753 1.00 87.19 369 ALA A O 1
ATOM 3028 N N . ARG A 1 370 ? -32.311 -25.414 12.835 1.00 87.06 370 ARG A N 1
ATOM 3029 C CA . ARG A 1 370 ? -32.691 -26.712 13.386 1.00 87.06 370 ARG A CA 1
ATOM 3030 C C . ARG A 1 370 ? -31.762 -27.805 12.868 1.00 87.06 370 ARG A C 1
ATOM 3032 O O . ARG A 1 370 ? -31.100 -27.632 11.846 1.00 87.06 370 ARG A O 1
ATOM 3039 N N . THR A 1 371 ? -31.753 -28.957 13.536 1.00 90.88 371 THR A N 1
ATOM 3040 C CA . THR A 1 371 ? -31.035 -30.134 13.035 1.00 90.88 371 THR A CA 1
ATOM 3041 C C . THR A 1 371 ? -31.492 -30.468 11.616 1.00 90.88 371 THR A C 1
ATOM 3043 O O . THR A 1 371 ? -32.682 -30.695 11.382 1.00 90.88 371 THR A O 1
ATOM 3046 N N . ALA A 1 372 ? -30.560 -30.516 10.668 1.00 90.56 372 ALA A N 1
ATOM 3047 C CA . ALA A 1 372 ? -30.874 -30.776 9.270 1.00 90.56 372 ALA A CA 1
ATOM 3048 C C . ALA A 1 372 ? -29.750 -31.537 8.565 1.00 90.56 372 ALA A C 1
ATOM 3050 O O . ALA A 1 372 ? -28.574 -31.418 8.908 1.00 90.56 372 ALA A O 1
ATOM 3051 N N . HIS A 1 373 ? -30.121 -32.307 7.541 1.00 92.81 373 HIS A N 1
ATOM 3052 C CA . HIS A 1 373 ? -29.157 -32.858 6.598 1.00 92.81 373 HIS A CA 1
ATOM 3053 C C . HIS A 1 373 ? -28.678 -31.746 5.664 1.00 92.81 373 HIS A C 1
ATOM 3055 O O . HIS A 1 373 ? -29.478 -31.193 4.908 1.00 92.81 373 HIS A O 1
ATOM 3061 N N . VAL A 1 374 ? -27.390 -31.411 5.723 1.00 95.62 374 VAL A N 1
ATOM 3062 C CA . VAL A 1 374 ? -26.794 -30.319 4.952 1.00 95.62 374 VAL A CA 1
ATOM 3063 C C . VAL A 1 374 ? -25.968 -30.872 3.806 1.00 95.62 374 VAL A C 1
ATOM 3065 O O . VAL A 1 374 ? -25.039 -31.642 4.025 1.00 95.62 374 VAL A O 1
ATOM 3068 N N . ASN A 1 375 ? -26.263 -30.399 2.597 1.00 96.44 375 ASN A N 1
ATOM 3069 C CA . ASN A 1 375 ? -25.433 -30.602 1.419 1.00 96.44 375 ASN A CA 1
ATOM 3070 C C . ASN A 1 375 ? -24.851 -29.260 0.953 1.00 96.44 375 ASN A C 1
ATOM 3072 O O . ASN A 1 375 ? -25.603 -28.375 0.536 1.00 96.44 375 ASN A O 1
ATOM 3076 N N . ILE A 1 376 ? -23.526 -29.107 0.999 1.00 97.00 376 ILE A N 1
ATOM 3077 C CA . ILE A 1 376 ? -22.810 -27.953 0.435 1.00 97.00 376 ILE A CA 1
ATOM 3078 C C . ILE A 1 376 ? -21.949 -28.433 -0.720 1.00 97.00 376 ILE A C 1
ATOM 3080 O O . ILE A 1 376 ? -21.015 -29.208 -0.531 1.00 97.00 376 ILE A O 1
ATOM 3084 N N . SER A 1 377 ? -22.247 -27.927 -1.913 1.00 96.62 377 SER A N 1
ATOM 3085 C CA . SER A 1 377 ? -21.584 -28.314 -3.156 1.00 96.62 377 SER A CA 1
ATOM 3086 C C . SER A 1 377 ? -21.179 -27.089 -3.979 1.00 96.62 377 SER A C 1
ATOM 3088 O O . SER A 1 377 ? -21.855 -26.059 -3.946 1.00 96.62 377 SER A O 1
ATOM 3090 N N . ILE A 1 378 ? -20.094 -27.201 -4.742 1.00 97.12 378 ILE A N 1
ATOM 3091 C CA . ILE A 1 378 ? -19.604 -26.177 -5.671 1.00 97.12 378 ILE A CA 1
ATOM 3092 C C . ILE A 1 378 ? -19.969 -26.576 -7.100 1.00 97.12 378 ILE A C 1
ATOM 3094 O O . ILE A 1 378 ? -19.778 -27.723 -7.498 1.00 97.12 378 ILE A O 1
ATOM 3098 N N . TYR A 1 379 ? -20.450 -25.610 -7.877 1.00 92.56 379 TYR A N 1
ATOM 3099 C CA . TYR A 1 379 ? -20.858 -25.760 -9.268 1.00 92.56 379 TYR A CA 1
ATOM 3100 C C . TYR A 1 379 ? -20.076 -24.810 -10.173 1.00 92.56 379 TYR A C 1
ATOM 3102 O O . TYR A 1 379 ? -19.792 -23.680 -9.777 1.00 92.56 379 TYR A O 1
ATOM 3110 N N . ASN A 1 380 ? -19.749 -25.241 -11.389 1.00 89.00 380 ASN A N 1
ATOM 3111 C CA . ASN A 1 380 ? -19.201 -24.357 -12.423 1.00 89.00 380 ASN A CA 1
ATOM 3112 C C . ASN A 1 380 ? -20.318 -23.649 -13.224 1.00 89.00 380 ASN A C 1
ATOM 3114 O O . ASN A 1 380 ? -21.506 -23.848 -12.966 1.00 89.00 380 ASN A O 1
ATOM 3118 N N . VAL A 1 381 ? -19.940 -22.833 -14.218 1.00 85.62 381 VAL A N 1
ATOM 3119 C CA . VAL A 1 381 ? -20.877 -22.066 -15.080 1.00 85.62 381 VAL A CA 1
ATOM 3120 C C . VAL A 1 381 ? -21.815 -22.929 -15.911 1.00 85.62 381 VAL A C 1
ATOM 3122 O O . VAL A 1 381 ? -22.878 -22.463 -16.306 1.00 85.62 381 VAL A O 1
ATOM 3125 N N . LEU A 1 382 ? -21.451 -24.190 -16.136 1.00 80.38 382 LEU A N 1
ATOM 3126 C CA . LEU A 1 382 ? -22.266 -25.164 -16.855 1.00 80.38 382 LEU A CA 1
ATOM 3127 C C . LEU A 1 382 ? -23.241 -25.902 -15.921 1.00 80.38 382 LEU A C 1
ATOM 3129 O O . LEU A 1 382 ? -23.937 -26.813 -16.356 1.00 80.38 382 LEU A O 1
ATOM 3133 N N . GLY A 1 383 ? -23.274 -25.551 -14.629 1.00 75.19 383 GLY A N 1
ATOM 3134 C CA . GLY A 1 383 ? -24.102 -26.218 -13.626 1.00 75.19 383 GLY A CA 1
ATOM 3135 C C . GLY A 1 383 ? -23.584 -27.597 -13.209 1.00 75.19 383 GLY A C 1
ATOM 3136 O O . GLY A 1 383 ? -24.300 -28.337 -12.536 1.00 75.19 383 GLY A O 1
ATOM 3137 N N . GLN A 1 384 ? -22.351 -27.958 -13.573 1.00 83.75 384 GLN A N 1
ATOM 3138 C CA . GLN A 1 384 ? -21.745 -29.229 -13.174 1.00 83.75 384 GLN A CA 1
ATOM 3139 C C . GLN A 1 384 ? -21.248 -29.131 -11.730 1.00 83.75 384 GLN A C 1
ATOM 3141 O O . GLN A 1 384 ? -20.571 -28.165 -11.375 1.00 83.75 384 GLN A O 1
ATOM 3146 N N . CYS A 1 385 ? -21.567 -30.132 -10.904 1.00 93.00 385 CYS A N 1
ATOM 3147 C CA . CYS A 1 385 ? -21.072 -30.224 -9.532 1.00 93.00 385 CYS A CA 1
ATOM 3148 C C . CYS A 1 385 ? -19.587 -30.604 -9.546 1.00 93.00 385 CYS A C 1
ATOM 3150 O O . CYS A 1 385 ? -19.239 -31.747 -9.838 1.00 93.00 385 CYS A O 1
ATOM 3152 N N . VAL A 1 386 ? -18.720 -29.648 -9.223 1.00 95.12 386 VAL A N 1
ATOM 3153 C CA . VAL A 1 386 ? -17.267 -29.839 -9.241 1.00 95.12 386 VAL A CA 1
ATOM 3154 C C . VAL A 1 386 ? -16.717 -30.304 -7.900 1.00 95.12 386 VAL A C 1
ATOM 3156 O O . VAL A 1 386 ? -15.688 -30.963 -7.895 1.00 95.12 386 VAL A O 1
ATOM 3159 N N . ALA A 1 387 ? -17.378 -30.008 -6.777 1.00 95.88 387 ALA A N 1
ATOM 3160 C CA . ALA A 1 387 ? -16.953 -30.471 -5.454 1.00 95.88 387 ALA A CA 1
ATOM 3161 C C . ALA A 1 387 ? -18.146 -30.625 -4.501 1.00 95.88 387 ALA A C 1
ATOM 3163 O O . ALA A 1 387 ? -19.036 -29.775 -4.508 1.00 95.88 387 ALA A O 1
ATOM 3164 N N . VAL A 1 388 ? -18.144 -31.660 -3.658 1.00 96.00 388 VAL A N 1
ATOM 3165 C CA . VAL A 1 388 ? -19.057 -31.784 -2.505 1.00 96.00 388 VAL A CA 1
ATOM 3166 C C . VAL A 1 388 ? -18.232 -31.591 -1.237 1.00 96.00 388 VAL A C 1
ATOM 3168 O O . VAL A 1 388 ? -17.264 -32.309 -1.015 1.00 96.00 388 VAL A O 1
ATOM 3171 N N . LEU A 1 389 ? -18.575 -30.586 -0.432 1.00 96.38 389 LEU A N 1
ATOM 3172 C CA . LEU A 1 389 ? -17.797 -30.189 0.748 1.00 96.38 389 LEU A CA 1
ATOM 3173 C C . LEU A 1 389 ? -18.405 -30.694 2.051 1.00 96.38 389 LEU A C 1
ATOM 3175 O O . LEU A 1 389 ? -17.689 -30.947 3.015 1.00 96.38 389 LEU A O 1
ATOM 3179 N N . VAL A 1 390 ? -19.732 -30.774 2.088 1.00 96.69 390 VAL A N 1
ATOM 3180 C CA . VAL A 1 390 ? -20.511 -31.243 3.233 1.00 96.69 390 VAL A CA 1
ATOM 3181 C C . VAL A 1 390 ? -21.670 -32.055 2.686 1.00 96.69 390 VAL A C 1
ATOM 3183 O O . VAL A 1 390 ? -22.335 -31.595 1.758 1.00 96.69 390 VAL A O 1
ATOM 3186 N N . ASP A 1 391 ? -21.898 -33.231 3.259 1.00 95.31 391 ASP A N 1
ATOM 3187 C CA . ASP A 1 391 ? -23.061 -34.075 2.984 1.00 95.31 391 ASP A CA 1
ATOM 3188 C C . ASP A 1 391 ? -23.384 -34.904 4.234 1.00 95.31 391 ASP A C 1
ATOM 3190 O O . ASP A 1 391 ? -23.039 -36.080 4.338 1.00 95.31 391 ASP A O 1
ATOM 3194 N N . SER A 1 392 ? -23.905 -34.242 5.270 1.00 94.50 392 SER A N 1
ATOM 3195 C CA . SER A 1 392 ? -24.170 -34.883 6.563 1.00 94.50 392 SER A CA 1
ATOM 3196 C C . SER A 1 392 ? -25.153 -34.101 7.436 1.00 94.50 392 SER A C 1
ATOM 3198 O O . SER A 1 392 ? -25.422 -32.913 7.226 1.00 94.50 392 SER A O 1
ATOM 3200 N N . VAL A 1 393 ? -25.698 -34.777 8.451 1.00 93.44 393 VAL A N 1
ATOM 3201 C CA . VAL A 1 393 ? -26.585 -34.171 9.452 1.00 93.44 393 VAL A CA 1
ATOM 3202 C C . VAL A 1 393 ? -25.784 -33.301 10.418 1.00 93.44 393 VAL A C 1
ATOM 3204 O O . VAL A 1 393 ? -24.797 -33.754 10.992 1.00 93.44 393 VAL A O 1
ATOM 3207 N N . HIS A 1 394 ? -26.240 -32.067 10.614 1.00 89.69 394 HIS A N 1
ATOM 3208 C CA . HIS A 1 394 ? -25.686 -31.111 11.568 1.00 89.69 394 HIS A CA 1
ATOM 3209 C C . HIS A 1 394 ? -26.780 -30.657 12.540 1.00 89.69 394 HIS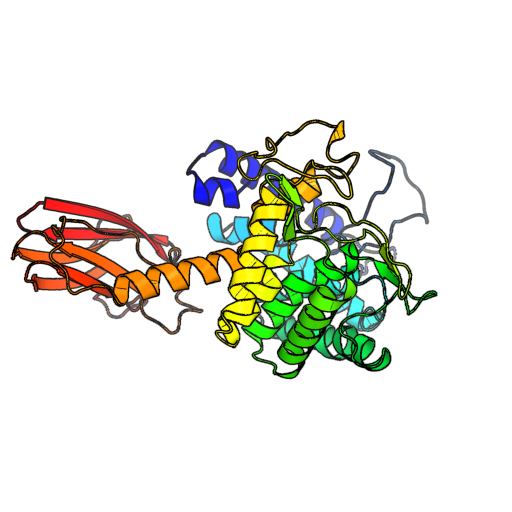 A C 1
ATOM 3211 O O . HIS A 1 394 ? -27.947 -30.560 12.156 1.00 89.69 394 HIS A O 1
ATOM 3217 N N . ALA A 1 395 ? -26.402 -30.403 13.793 1.00 91.38 395 ALA A N 1
ATOM 3218 C CA . ALA A 1 395 ? -27.265 -29.795 14.805 1.00 91.38 395 ALA A CA 1
ATOM 3219 C C . ALA A 1 395 ? -27.448 -28.282 14.522 1.00 91.38 395 ALA A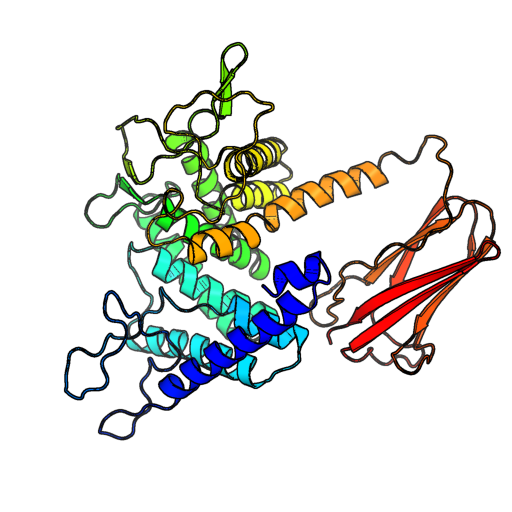 C 1
ATOM 3221 O O . ALA A 1 395 ? -26.811 -27.759 13.607 1.00 91.38 395 ALA A O 1
ATOM 3222 N N . PRO A 1 396 ? -28.309 -27.559 15.258 1.00 89.69 396 PRO A N 1
ATOM 3223 C CA . PRO A 1 396 ? -28.354 -26.101 15.174 1.00 89.69 396 PRO A CA 1
ATOM 3224 C C . PRO A 1 396 ? -26.993 -25.501 15.541 1.00 89.69 396 PRO A C 1
ATOM 3226 O O . PRO A 1 396 ? -26.351 -25.964 16.486 1.00 89.69 396 PRO A O 1
ATOM 3229 N N . GLY A 1 397 ? -26.555 -24.487 14.797 1.00 86.00 397 GLY A N 1
ATOM 3230 C CA . GLY A 1 397 ? -25.271 -23.837 15.047 1.00 86.00 397 GLY A CA 1
ATOM 3231 C C . GLY A 1 397 ? -24.649 -23.185 13.818 1.00 86.00 397 GLY A C 1
ATOM 3232 O O . GLY A 1 397 ? -25.197 -23.230 12.712 1.00 86.00 397 GLY A O 1
ATOM 3233 N N . TYR A 1 398 ? -23.477 -22.587 14.033 1.00 88.38 398 TYR A N 1
ATOM 3234 C CA . TYR A 1 398 ? -22.627 -22.012 12.995 1.00 88.38 398 TYR A CA 1
ATOM 3235 C C . TYR A 1 398 ? -21.480 -22.962 12.652 1.00 88.38 398 TYR A C 1
ATOM 3237 O O . TYR A 1 398 ? -20.814 -23.526 13.519 1.00 88.38 398 TYR A O 1
ATOM 3245 N N . TYR A 1 399 ? -21.229 -23.120 11.360 1.00 93.50 399 TYR A N 1
ATOM 3246 C CA . TYR A 1 399 ? -20.275 -24.076 10.822 1.00 93.50 399 TYR A CA 1
ATOM 3247 C C . TYR A 1 399 ? -19.469 -23.457 9.682 1.00 93.50 399 TYR A C 1
ATOM 3249 O O . TYR A 1 399 ? -19.800 -22.405 9.132 1.00 93.50 399 TYR A O 1
ATOM 3257 N N . GLN A 1 400 ? -18.393 -24.139 9.293 1.00 94.56 400 GLN A N 1
ATOM 3258 C CA . GLN A 1 400 ? -17.535 -23.699 8.201 1.00 94.56 400 GLN A CA 1
ATOM 3259 C C . GLN A 1 400 ? -17.123 -24.876 7.317 1.00 94.56 400 GLN A C 1
ATOM 3261 O O . GLN A 1 400 ? -16.336 -25.730 7.728 1.00 94.56 400 GLN A O 1
ATOM 3266 N N . ALA A 1 401 ? -17.588 -24.870 6.067 1.00 95.56 401 ALA A N 1
ATOM 3267 C CA . ALA A 1 401 ? -17.082 -25.772 5.041 1.00 95.56 401 ALA A CA 1
ATOM 3268 C C . ALA A 1 401 ? -15.729 -25.267 4.511 1.00 95.56 401 ALA A C 1
ATOM 3270 O O . ALA A 1 401 ? -15.450 -24.061 4.497 1.00 95.56 401 ALA A O 1
ATOM 3271 N N . LYS A 1 402 ? -14.869 -26.199 4.094 1.00 95.94 402 LYS A N 1
ATOM 3272 C CA . LYS A 1 402 ? -13.523 -25.912 3.588 1.00 95.94 402 LYS A CA 1
ATOM 3273 C C . LYS A 1 402 ? -13.352 -26.509 2.201 1.00 95.94 402 LYS A C 1
ATOM 3275 O O . LYS A 1 402 ? -13.714 -27.660 1.990 1.00 95.94 402 LYS A O 1
ATOM 3280 N N . TRP A 1 403 ? -12.766 -25.744 1.288 1.00 95.25 403 TRP A N 1
ATOM 3281 C CA . TRP A 1 403 ? -12.406 -26.231 -0.041 1.00 95.25 403 TRP A CA 1
ATOM 3282 C C . TRP A 1 403 ? -10.950 -25.912 -0.359 1.00 95.25 403 TRP A C 1
ATOM 3284 O O . TRP A 1 403 ? -10.512 -24.773 -0.225 1.00 95.25 403 TRP A O 1
ATOM 3294 N N . ASP A 1 404 ? -10.186 -26.912 -0.774 1.00 92.44 404 ASP A N 1
ATOM 3295 C CA . ASP A 1 404 ? -8.767 -26.781 -1.117 1.00 92.44 404 ASP A CA 1
ATOM 3296 C C . ASP A 1 404 ? -8.535 -26.392 -2.588 1.00 92.44 404 ASP A C 1
ATOM 3298 O O . ASP A 1 404 ? -7.393 -26.263 -3.023 1.00 92.44 404 ASP A O 1
ATOM 3302 N N . GLY A 1 405 ? -9.613 -26.190 -3.354 1.00 92.06 405 GLY A N 1
ATOM 3303 C CA . GLY A 1 405 ? -9.543 -25.854 -4.772 1.00 92.06 405 GLY A CA 1
ATOM 3304 C C . GLY A 1 405 ? -9.485 -27.049 -5.711 1.00 92.06 405 GLY A C 1
ATOM 3305 O O . GLY A 1 405 ? -9.285 -26.852 -6.911 1.00 92.06 405 GLY A O 1
ATOM 3306 N N . ARG A 1 406 ? -9.632 -28.277 -5.203 1.00 93.19 406 ARG A N 1
ATOM 3307 C CA . ARG A 1 406 ? -9.678 -29.480 -6.036 1.00 93.19 406 ARG A CA 1
ATOM 3308 C C . ARG A 1 406 ? -11.107 -29.861 -6.381 1.00 93.19 406 ARG A C 1
ATOM 3310 O O . ARG A 1 406 ? -12.014 -29.803 -5.556 1.00 93.19 406 ARG A O 1
ATOM 3317 N N . GLU A 1 407 ? -11.304 -30.256 -7.625 1.00 92.12 407 GLU A N 1
ATOM 3318 C CA . GLU A 1 407 ? -12.535 -30.885 -8.077 1.00 92.12 407 GLU A CA 1
ATOM 3319 C C . GLU A 1 407 ? -12.605 -32.335 -7.576 1.00 92.12 407 GLU A C 1
ATOM 3321 O O . GLU A 1 407 ? -11.583 -32.946 -7.260 1.00 92.12 407 GLU A O 1
ATOM 3326 N N . ASN A 1 408 ? -13.795 -32.936 -7.606 1.00 88.94 408 ASN A N 1
ATOM 3327 C CA . ASN A 1 408 ? -14.029 -34.352 -7.306 1.00 88.94 408 ASN A CA 1
ATOM 3328 C C . ASN A 1 408 ? -13.165 -35.291 -8.172 1.00 88.94 408 ASN A C 1
ATOM 3330 O O . ASN A 1 408 ? -12.881 -36.415 -7.777 1.00 88.94 408 ASN A O 1
ATOM 3334 N N . SER A 1 409 ? -12.721 -34.826 -9.346 1.00 86.94 409 SER A N 1
ATOM 3335 C CA . SER A 1 409 ? -11.795 -35.542 -10.232 1.00 86.94 409 SER A CA 1
ATOM 3336 C C . SER A 1 409 ? -10.331 -35.540 -9.750 1.00 86.94 409 SER A C 1
ATOM 3338 O O . SER A 1 409 ? -9.470 -36.124 -10.404 1.00 86.94 409 SER A O 1
ATOM 3340 N N . GLY A 1 410 ? -10.017 -34.835 -8.658 1.00 86.50 410 GLY A N 1
ATOM 3341 C CA . GLY A 1 410 ? -8.661 -34.603 -8.145 1.00 86.50 410 GLY A CA 1
ATOM 3342 C C . GLY A 1 410 ? -7.906 -33.460 -8.839 1.00 86.50 410 GLY A C 1
ATOM 3343 O O . GLY A 1 410 ? -6.849 -33.028 -8.357 1.00 86.50 410 GLY A O 1
ATOM 3344 N N . LYS A 1 411 ? -8.442 -32.934 -9.950 1.00 89.38 411 LYS A N 1
ATOM 3345 C CA . LYS A 1 411 ? -7.865 -31.804 -10.691 1.00 89.38 411 LYS A CA 1
ATOM 3346 C C . LYS A 1 411 ? -8.029 -30.498 -9.919 1.00 89.38 411 LYS A C 1
ATOM 3348 O O . LYS A 1 411 ? -9.003 -30.300 -9.207 1.00 89.38 411 LYS A O 1
ATOM 3353 N N . ILE A 1 412 ? -7.080 -29.582 -10.093 1.00 90.69 412 ILE A N 1
ATOM 3354 C CA . ILE A 1 412 ? -7.189 -28.217 -9.565 1.00 90.69 412 ILE A CA 1
ATOM 3355 C C . ILE A 1 412 ? -8.195 -27.442 -10.423 1.00 90.69 412 ILE A C 1
ATOM 3357 O O . ILE A 1 412 ? -8.027 -27.385 -11.647 1.00 90.69 412 ILE A O 1
ATOM 3361 N N . ALA A 1 413 ? -9.177 -26.817 -9.775 1.00 91.50 413 ALA A N 1
ATOM 3362 C CA . ALA A 1 413 ? -10.203 -26.010 -10.420 1.00 91.50 413 ALA A CA 1
ATOM 3363 C C . ALA A 1 413 ? -9.586 -24.893 -11.279 1.00 91.50 413 ALA A C 1
ATOM 3365 O O . ALA A 1 413 ? -8.598 -24.256 -10.901 1.00 91.50 413 ALA A O 1
ATOM 3366 N N . ALA A 1 414 ? -10.150 -24.664 -12.463 1.00 91.25 414 ALA A N 1
ATOM 3367 C CA . ALA A 1 414 ? -9.707 -23.599 -13.361 1.00 91.25 414 ALA A CA 1
ATOM 3368 C C . ALA A 1 414 ? -10.089 -22.207 -12.826 1.00 91.25 414 ALA A C 1
ATOM 3370 O O . ALA A 1 414 ? -11.041 -22.073 -12.054 1.00 91.25 414 ALA A O 1
ATOM 3371 N N . SER A 1 415 ? -9.390 -21.162 -13.280 1.00 91.31 415 SER A N 1
ATOM 3372 C CA . SER A 1 415 ? -9.823 -19.779 -13.056 1.00 91.31 415 SER A CA 1
ATOM 3373 C C . SER A 1 415 ? -11.220 -19.559 -13.637 1.00 91.31 415 SER A C 1
ATOM 3375 O O . SER A 1 415 ? -11.498 -19.995 -14.753 1.00 91.31 415 SER A O 1
ATOM 3377 N N . GLY A 1 416 ? -12.094 -18.870 -12.909 1.00 89.69 416 GLY A N 1
ATOM 3378 C CA . GLY A 1 416 ? -13.436 -18.558 -13.387 1.00 89.69 416 GLY A CA 1
ATOM 3379 C C . GLY A 1 416 ? -14.468 -18.389 -12.279 1.00 89.69 416 GLY A C 1
ATOM 3380 O O . GLY A 1 416 ? -14.159 -18.399 -11.087 1.00 89.69 416 GLY A O 1
ATOM 3381 N N . THR A 1 417 ? -15.722 -18.227 -12.699 1.00 90.88 417 THR A N 1
ATOM 3382 C CA . THR A 1 417 ? -16.873 -18.128 -11.800 1.00 90.88 417 THR A CA 1
ATOM 3383 C C . THR A 1 417 ? -17.432 -19.508 -11.465 1.00 90.88 417 THR A C 1
ATOM 3385 O O . THR A 1 417 ? -17.694 -20.328 -12.341 1.00 90.88 417 THR A O 1
ATOM 3388 N N . TYR A 1 418 ? -17.684 -19.710 -10.180 1.00 95.38 418 TYR A N 1
ATOM 3389 C CA . TYR A 1 418 ? -18.327 -20.870 -9.588 1.00 95.38 418 TYR A CA 1
ATOM 3390 C C . TYR A 1 418 ? -19.479 -20.414 -8.686 1.00 95.38 418 TYR A C 1
ATOM 3392 O O . TYR A 1 418 ? -19.599 -19.237 -8.328 1.00 95.38 418 TYR A O 1
ATOM 3400 N N . TRP A 1 419 ? -20.313 -21.361 -8.274 1.00 93.62 419 TRP A N 1
ATOM 3401 C CA . TRP A 1 419 ? -21.379 -21.142 -7.308 1.00 93.62 419 TRP A CA 1
ATOM 3402 C C . TRP A 1 419 ? -21.303 -22.173 -6.200 1.00 93.62 419 TRP A C 1
ATOM 3404 O O . TRP A 1 419 ? -21.286 -23.372 -6.450 1.00 93.62 419 TRP A O 1
ATOM 3414 N N . VAL A 1 420 ? -21.315 -21.699 -4.964 1.00 96.75 420 VAL A N 1
ATOM 3415 C CA . VAL A 1 420 ? -21.495 -22.530 -3.781 1.00 96.75 420 VAL A CA 1
ATOM 3416 C C . VAL A 1 420 ? -22.987 -22.624 -3.510 1.00 96.75 420 VAL A C 1
ATOM 3418 O O . VAL A 1 420 ? -23.643 -21.596 -3.329 1.00 96.75 420 VAL A O 1
ATOM 3421 N N . ARG A 1 421 ? -23.527 -23.841 -3.472 1.00 93.00 421 ARG A N 1
ATOM 3422 C CA . ARG A 1 421 ? -24.918 -24.101 -3.109 1.00 93.00 421 ARG A CA 1
ATOM 3423 C C . ARG A 1 421 ? -24.980 -24.884 -1.811 1.00 93.00 421 ARG A C 1
ATOM 3425 O O . ARG A 1 421 ? -24.373 -25.944 -1.715 1.00 93.00 421 ARG A O 1
ATOM 3432 N N . MET A 1 422 ? -25.785 -24.399 -0.878 1.00 95.81 422 MET A N 1
ATOM 3433 C CA . MET A 1 422 ? -26.208 -25.125 0.311 1.00 95.81 422 MET A CA 1
ATOM 3434 C C . MET A 1 422 ? -27.650 -25.593 0.121 1.00 95.81 422 MET A C 1
ATOM 3436 O O . MET A 1 422 ? -28.494 -24.823 -0.342 1.00 95.81 422 MET A O 1
ATOM 3440 N N . ARG A 1 423 ? -27.940 -26.841 0.477 1.00 90.56 423 ARG A N 1
ATOM 3441 C CA . ARG A 1 423 ? -29.293 -27.381 0.633 1.00 90.56 423 ARG A CA 1
ATOM 3442 C C . ARG A 1 423 ? -29.431 -27.967 2.029 1.00 90.56 423 ARG A C 1
ATOM 3444 O O . ARG A 1 423 ? -28.552 -28.703 2.464 1.00 90.56 423 ARG A O 1
ATOM 3451 N N . ALA A 1 424 ? -30.542 -27.667 2.681 1.00 88.44 424 ALA A N 1
ATOM 3452 C CA . ALA A 1 424 ? -31.000 -28.346 3.881 1.00 88.44 424 ALA A CA 1
ATOM 3453 C C . ALA A 1 424 ? -32.522 -28.521 3.810 1.00 88.44 424 ALA A C 1
ATOM 3455 O O . ALA A 1 424 ? -33.171 -27.981 2.913 1.00 88.44 424 ALA A O 1
ATOM 3456 N N . ASN A 1 425 ? -33.104 -29.227 4.779 1.00 77.12 425 ASN A N 1
ATOM 3457 C CA . ASN A 1 425 ? -34.562 -29.380 4.887 1.00 77.12 425 ASN A CA 1
ATOM 3458 C C . ASN A 1 425 ? -35.297 -28.025 4.962 1.00 77.12 425 ASN A C 1
ATOM 3460 O O . ASN A 1 425 ? -36.463 -27.927 4.598 1.00 77.12 425 ASN A O 1
ATOM 3464 N N . GLU A 1 426 ? -34.608 -26.986 5.437 1.00 70.69 426 GLU A N 1
ATOM 3465 C CA . GLU A 1 426 ? -35.136 -25.635 5.650 1.00 70.69 426 GLU A CA 1
ATOM 3466 C C . GLU A 1 426 ? -35.146 -24.777 4.376 1.00 70.69 426 GLU A C 1
ATOM 3468 O O . GLU A 1 426 ? -35.855 -23.776 4.321 1.00 70.69 426 GLU A O 1
ATOM 3473 N N . GLY A 1 427 ? -34.372 -25.150 3.350 1.00 79.44 427 GLY A N 1
ATOM 3474 C CA . GLY A 1 427 ? -34.277 -24.387 2.110 1.00 79.44 427 GLY A CA 1
ATOM 3475 C C . GLY A 1 427 ? -32.966 -24.582 1.352 1.00 79.44 427 GLY A C 1
ATOM 3476 O O . GLY A 1 427 ? -32.158 -25.473 1.626 1.00 79.44 427 GLY A O 1
ATOM 3477 N N . SER A 1 428 ? -32.742 -23.721 0.358 1.00 85.81 428 SER A N 1
ATOM 3478 C CA . SER A 1 428 ? -31.502 -23.698 -0.419 1.00 85.81 428 SER A CA 1
ATOM 3479 C C . SER A 1 428 ? -30.950 -22.288 -0.553 1.00 85.81 428 SER A C 1
ATOM 3481 O O . SER A 1 428 ? -31.707 -21.356 -0.811 1.00 85.81 428 SER A O 1
ATOM 3483 N N . ALA A 1 429 ? -29.632 -22.145 -0.446 1.00 85.75 429 ALA A N 1
ATOM 3484 C CA . ALA A 1 429 ? -28.927 -20.879 -0.608 1.00 85.75 429 ALA A CA 1
ATOM 3485 C C . ALA A 1 429 ? -27.805 -21.009 -1.644 1.00 85.75 429 ALA A C 1
ATOM 3487 O O . ALA A 1 429 ? -27.193 -22.069 -1.783 1.00 85.75 429 ALA A O 1
ATOM 3488 N N . LEU A 1 430 ? -27.531 -19.921 -2.369 1.00 88.81 430 LEU A N 1
ATOM 3489 C CA . LEU A 1 430 ? -26.518 -19.861 -3.423 1.00 88.81 430 LEU A CA 1
ATOM 3490 C C . LEU A 1 430 ? -25.610 -18.638 -3.227 1.00 88.81 430 LEU A C 1
ATOM 3492 O O . LEU A 1 430 ? -26.085 -17.537 -2.923 1.00 88.81 430 LEU A O 1
ATOM 3496 N N . ARG A 1 431 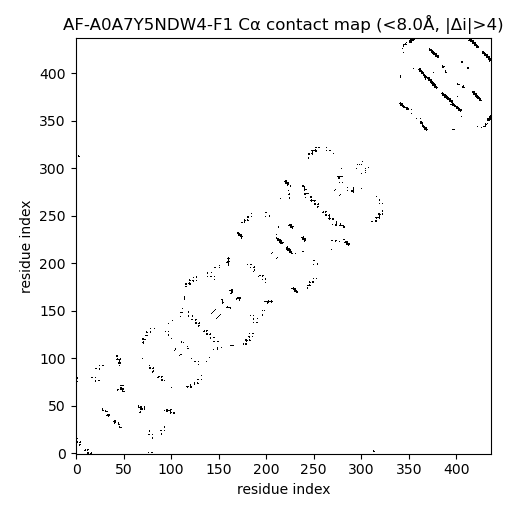? -24.300 -18.816 -3.417 1.00 94.75 431 ARG A N 1
ATOM 3497 C CA . ARG A 1 431 ? -23.290 -17.750 -3.358 1.00 94.75 431 ARG A CA 1
ATOM 3498 C C . ARG A 1 431 ? -22.309 -17.863 -4.511 1.00 94.75 431 ARG A C 1
ATOM 3500 O O . ARG A 1 431 ? -21.871 -18.955 -4.856 1.00 94.75 431 ARG A O 1
ATOM 3507 N N . LYS A 1 432 ? -21.957 -16.723 -5.104 1.00 91.56 432 LYS A N 1
ATOM 3508 C CA . LYS A 1 432 ? -20.972 -16.650 -6.185 1.00 91.56 432 LYS A CA 1
ATOM 3509 C C . LYS A 1 432 ? -19.562 -16.756 -5.609 1.00 91.56 432 LYS A C 1
ATOM 3511 O O . LYS A 1 432 ? -19.223 -16.013 -4.692 1.00 91.56 432 LYS A O 1
ATOM 3516 N N . LEU A 1 433 ? -18.732 -17.596 -6.209 1.00 95.38 433 LEU A N 1
ATOM 3517 C CA . LEU A 1 433 ? -17.324 -17.815 -5.886 1.00 95.38 433 LEU A CA 1
ATOM 3518 C C . LEU A 1 433 ? -16.480 -17.499 -7.125 1.00 95.38 433 LEU A C 1
ATOM 3520 O O . LEU A 1 433 ? -16.725 -18.053 -8.189 1.00 95.38 433 LEU A O 1
ATOM 3524 N N . GLN A 1 434 ? -15.499 -16.608 -7.009 1.00 94.31 434 GLN A N 1
ATOM 3525 C CA . GLN A 1 434 ? -14.493 -16.406 -8.052 1.00 94.31 434 GLN A CA 1
ATOM 3526 C C . GLN A 1 434 ? -13.238 -17.195 -7.698 1.00 94.31 434 GLN A C 1
ATOM 3528 O O . GLN A 1 434 ? -12.739 -17.064 -6.584 1.00 94.31 434 GLN A O 1
ATOM 3533 N N . VAL A 1 435 ? -12.721 -17.985 -8.632 1.00 92.88 435 VAL A N 1
ATOM 3534 C CA . VAL A 1 435 ? -11.467 -18.733 -8.485 1.00 92.88 435 VAL A CA 1
ATOM 3535 C C . VAL A 1 435 ? -10.433 -18.155 -9.438 1.00 92.88 435 VAL A C 1
ATOM 3537 O O . VAL A 1 435 ? -10.740 -17.866 -10.593 1.00 92.88 435 VAL A O 1
ATOM 3540 N N . VAL A 1 436 ? -9.204 -18.002 -8.955 1.00 88.38 436 VAL A N 1
ATOM 3541 C CA . VAL A 1 436 ? -8.043 -17.572 -9.738 1.00 88.38 436 VAL A CA 1
ATOM 3542 C C . VAL A 1 436 ? -6.939 -18.607 -9.536 1.00 88.38 436 VAL A C 1
ATOM 3544 O O . VAL A 1 436 ? -6.463 -18.797 -8.418 1.00 88.38 436 VAL A O 1
ATOM 3547 N N . ARG A 1 437 ? -6.575 -19.307 -10.607 1.00 80.25 437 ARG A N 1
ATOM 3548 C CA . ARG A 1 437 ? -5.532 -20.334 -10.667 1.00 80.25 437 ARG A CA 1
ATOM 3549 C C . ARG A 1 437 ? -4.227 -19.802 -11.246 1.00 80.25 437 ARG A C 1
ATOM 3551 O O . ARG A 1 437 ? -4.248 -18.873 -12.076 1.00 80.25 437 ARG A O 1
#

Secondary structure (DSSP, 8-state):
-HHHHHHH--HHHHHHHHHHHHHHHHHHHHHHT-B-TTSPBPTTTTSPP---S-S------SS------GGG---HHHHHHHHHH--HHHHHHHHHHHHHHHHHHHHH-S---S-HHHHHHHHHHHHHHHHHH--HHHHHHHHHIIIIIIIHHHHHTTSSS----SS-TTEEEHHHHHTTHHHHHHHHHHH--HHHHHHHHHHHHHIIIII-B--EEETTEEE--EE-SEEETT-----EE---TTHHHHHHHHHHHH--HHHHHHHHHHHHHHHHSTTPPTT--B-TT--------GGGSTTTHHHHHHHHHHTTHHHHHHHHHHHHHHHHH---S------EEPPPBSSSEETTT-SSPEEEEEEESS-EEEEEEEEETT--EEEEEEEEEE-SEEEEEEE-SB-TTSPBPPSEEEEEEEEETTEEEEEEEEEE-

Radius of gyration: 24.77 Å; Cα contacts (8 Å, |Δi|>4): 724; chains: 1; bounding box: 58×60×61 Å

Foldseek 3Di:
DLLVCVVPVPVVVVVVLLVVLVVVLVVLVVLQCDDDPVRHGDLQSLAAQDDDPDDDDPDDDDPPRRRGALLPDDLPSLLSNCVVPVDVSSLVSLVSNLSSVVSVCVVPNAPQALQLSNLLSNLVSLLSNCVRPVPVVSLVVSVCSQVVHVLVQCVVLVVQLHRDHPVARQKHQVQSVLSNQVSLLSNCVVPVDVSSVSSLVNNLVCCVPQFWDFLDDDPQWGFAIFGARMGGPPDDDFGFFPLRFESLLSLLSVCVVPVPVVSLVVSVSSLCRNQFVVQDGTRDIHRPPHGDDPDQDCVSDPPCSVVSVVSNSVGCPSSVVSVVVVVVVVVVVPPPDDDQWDFDKDAKPPFQDELVPDPFFIKIKGFDRAWKQKWKFKADPVRDTFDTFGGGTDGGDMDITTHNQHGPVRDRHAFDKMKIWMDIPVGIDIYIGGYHD

pLDDT: mean 82.56, std 15.95, range [36.03, 98.69]